Protein AF-A0A7R9W1A0-F1 (afdb_monomer_lite)

Radius of gyration: 26.63 Å; chains: 1; bounding box: 66×48×87 Å

Structure (mmCIF, N/CA/C/O backbone):
data_AF-A0A7R9W1A0-F1
#
_entry.id   AF-A0A7R9W1A0-F1
#
loop_
_atom_site.group_PDB
_atom_site.id
_atom_site.type_symbol
_atom_site.label_atom_id
_atom_site.label_alt_id
_atom_site.label_comp_id
_atom_site.label_asym_id
_atom_site.label_entity_id
_atom_site.label_seq_id
_atom_site.pdbx_PDB_ins_code
_atom_site.Cartn_x
_atom_site.Cartn_y
_atom_site.Cartn_z
_atom_site.occupancy
_atom_site.B_iso_or_equiv
_atom_site.auth_seq_id
_atom_site.auth_comp_id
_atom_site.auth_asym_id
_atom_site.auth_atom_id
_atom_site.pdbx_PDB_model_num
ATOM 1 N N . SER A 1 1 ? 29.429 4.928 -8.596 1.00 55.25 1 SER A N 1
ATOM 2 C CA . SER A 1 1 ? 28.308 5.813 -8.168 1.00 55.25 1 SER A CA 1
ATOM 3 C C . SER A 1 1 ? 27.270 5.948 -9.290 1.00 55.25 1 SER A C 1
ATOM 5 O O . SER A 1 1 ? 27.558 5.541 -10.408 1.00 55.25 1 SER A O 1
ATOM 7 N N . ALA A 1 2 ? 26.075 6.514 -9.054 1.00 49.75 2 ALA A N 1
ATOM 8 C CA . ALA A 1 2 ? 25.086 6.723 -10.131 1.00 49.75 2 ALA A CA 1
ATOM 9 C C . ALA A 1 2 ? 25.640 7.582 -11.289 1.00 49.75 2 ALA A C 1
ATOM 11 O O . ALA A 1 2 ? 25.386 7.295 -12.454 1.00 49.75 2 ALA A O 1
ATOM 12 N N . LEU A 1 3 ? 26.465 8.587 -10.975 1.00 52.81 3 LEU A N 1
ATOM 13 C CA . LEU A 1 3 ? 27.124 9.446 -11.967 1.00 52.81 3 LEU A CA 1
ATOM 14 C C . LEU A 1 3 ? 28.171 8.694 -12.800 1.00 52.81 3 LEU A C 1
ATOM 16 O O . LEU A 1 3 ? 28.295 8.929 -13.998 1.00 52.81 3 LEU A O 1
ATOM 20 N N . GLU A 1 4 ? 28.898 7.772 -12.177 1.00 70.25 4 GLU A N 1
ATOM 21 C CA . GLU A 1 4 ? 29.868 6.909 -12.853 1.00 70.25 4 GLU A CA 1
ATOM 22 C C . GLU A 1 4 ? 29.169 5.962 -13.837 1.00 70.25 4 GLU A C 1
ATOM 24 O O . GLU A 1 4 ? 29.575 5.873 -14.990 1.00 70.25 4 GLU A O 1
ATOM 29 N N . LEU A 1 5 ? 28.039 5.361 -13.448 1.00 69.50 5 LEU A N 1
ATOM 30 C CA . LEU A 1 5 ? 27.215 4.563 -14.364 1.00 69.50 5 LEU A CA 1
ATOM 31 C C . LEU A 1 5 ? 26.616 5.414 -15.490 1.00 69.50 5 LEU A C 1
ATOM 33 O O . LEU A 1 5 ? 26.572 4.979 -16.631 1.00 69.50 5 LEU A O 1
ATOM 37 N N . MET A 1 6 ? 26.193 6.650 -15.215 1.00 66.31 6 MET A N 1
ATOM 38 C CA . MET A 1 6 ? 25.732 7.542 -16.283 1.00 66.31 6 MET A CA 1
ATOM 39 C C . MET A 1 6 ? 26.845 7.848 -17.290 1.00 66.31 6 MET A C 1
ATOM 41 O O . MET A 1 6 ? 26.575 7.895 -18.490 1.00 66.31 6 MET A O 1
ATOM 45 N N . SER A 1 7 ? 28.092 8.007 -16.833 1.00 73.00 7 SER A N 1
ATOM 46 C CA . SER A 1 7 ? 29.228 8.293 -17.717 1.00 73.00 7 SER A CA 1
ATOM 47 C C . SER A 1 7 ? 29.597 7.152 -18.668 1.00 73.00 7 SER A C 1
ATOM 49 O O . SER A 1 7 ? 30.236 7.415 -19.686 1.00 73.00 7 SER A O 1
ATOM 51 N N . THR A 1 8 ? 29.151 5.916 -18.405 1.00 83.12 8 THR A N 1
ATOM 52 C CA . THR A 1 8 ? 29.336 4.788 -19.334 1.00 83.12 8 THR A CA 1
ATOM 53 C C . THR A 1 8 ? 28.333 4.799 -20.491 1.00 83.12 8 THR A C 1
ATOM 55 O O . THR A 1 8 ? 28.457 4.001 -21.419 1.00 83.12 8 THR A O 1
ATOM 58 N N . THR A 1 9 ? 27.362 5.722 -20.488 1.00 82.00 9 THR A N 1
ATOM 59 C CA . THR A 1 9 ? 26.393 5.871 -21.580 1.00 82.00 9 THR A CA 1
ATOM 60 C C . THR A 1 9 ? 27.104 6.263 -22.871 1.00 82.00 9 THR A C 1
ATOM 62 O O . THR A 1 9 ? 27.646 7.367 -22.993 1.00 82.00 9 THR A O 1
ATOM 65 N N . SER A 1 10 ? 27.042 5.367 -23.853 1.00 85.94 10 SER A N 1
ATOM 66 C CA . SER A 1 10 ? 27.577 5.554 -25.197 1.00 85.94 10 SER A CA 1
ATOM 67 C C . SER A 1 10 ? 26.626 4.937 -26.219 1.00 85.94 10 SER A C 1
ATOM 69 O O . SER A 1 10 ? 26.230 3.781 -26.081 1.00 85.94 10 SER A O 1
ATOM 71 N N . LEU A 1 11 ? 26.237 5.713 -27.228 1.00 87.00 11 LEU A N 1
ATOM 72 C CA . LEU A 1 11 ? 25.384 5.273 -28.326 1.00 87.00 11 LEU A CA 1
ATOM 73 C C . LEU A 1 11 ? 25.842 5.958 -29.621 1.00 87.00 11 LEU A C 1
ATOM 75 O O . LEU A 1 11 ? 25.654 7.161 -29.802 1.00 87.00 11 LEU A O 1
ATOM 79 N N . GLY A 1 12 ? 26.500 5.207 -30.507 1.00 86.44 12 GLY A N 1
ATOM 80 C CA . GLY A 1 12 ? 27.142 5.775 -31.695 1.00 86.44 12 GLY A CA 1
ATOM 81 C C . GLY A 1 12 ? 28.179 6.846 -31.325 1.00 86.44 12 GLY A C 1
ATOM 82 O O . GLY A 1 12 ? 29.144 6.578 -30.617 1.00 86.44 12 GLY A O 1
ATOM 83 N N . SER A 1 13 ? 27.986 8.072 -31.812 1.00 83.88 13 SER A N 1
ATOM 84 C CA . SER A 1 13 ? 28.805 9.251 -31.491 1.00 83.88 13 SER A CA 1
ATOM 85 C C . SER A 1 13 ? 28.322 10.049 -30.270 1.00 83.88 13 SER A C 1
ATOM 87 O O . SER A 1 13 ? 28.993 10.999 -29.850 1.00 83.88 13 SER A O 1
ATOM 89 N N . PHE A 1 14 ? 27.175 9.691 -29.685 1.00 80.94 14 PHE A N 1
ATOM 90 C CA . PHE A 1 14 ? 26.694 10.272 -28.435 1.00 80.94 14 PHE A CA 1
ATOM 91 C C . PHE A 1 14 ? 27.349 9.565 -27.240 1.00 80.94 14 PHE A C 1
ATOM 93 O O . PHE A 1 14 ? 27.288 8.346 -27.128 1.00 80.94 14 PHE A O 1
ATOM 100 N N . ASN A 1 15 ? 27.964 10.328 -26.336 1.00 80.38 15 ASN A N 1
ATOM 101 C CA . ASN A 1 15 ? 28.542 9.820 -25.093 1.00 80.38 15 ASN A CA 1
ATOM 102 C C . ASN A 1 15 ? 28.314 10.816 -23.952 1.00 80.38 15 ASN A C 1
ATOM 104 O O . ASN A 1 15 ? 28.209 12.019 -24.190 1.00 80.38 15 ASN A O 1
ATOM 108 N N . MET A 1 16 ? 28.244 10.306 -22.722 1.00 73.06 16 MET A N 1
ATOM 109 C CA . MET A 1 16 ? 28.115 11.115 -21.501 1.00 73.06 16 MET A CA 1
ATOM 110 C C . MET A 1 16 ? 29.393 11.102 -20.646 1.00 73.06 16 MET A C 1
ATOM 112 O O . MET A 1 16 ? 29.380 11.556 -19.501 1.00 73.06 16 MET A O 1
ATOM 116 N N . ALA A 1 17 ? 30.502 10.595 -21.192 1.00 69.56 17 ALA A N 1
ATOM 117 C CA . ALA A 1 17 ? 31.781 10.554 -20.501 1.00 69.56 17 ALA A CA 1
ATOM 118 C C . ALA A 1 17 ? 32.340 11.979 -20.271 1.00 69.56 17 ALA A C 1
ATOM 120 O O . ALA A 1 17 ? 32.275 12.828 -21.174 1.00 69.56 17 ALA A O 1
ATOM 121 N N . PRO A 1 18 ? 32.900 12.272 -19.081 1.00 60.38 18 PRO A N 1
ATOM 122 C CA . PRO A 1 18 ? 33.615 13.524 -18.843 1.00 60.38 18 PRO A CA 1
ATOM 123 C C . PRO A 1 18 ? 34.854 13.623 -19.748 1.00 60.38 18 PRO A C 1
ATOM 125 O O . PRO A 1 18 ? 35.443 12.610 -20.128 1.00 60.38 18 PRO A O 1
ATOM 128 N N . LYS A 1 19 ? 35.259 14.846 -20.119 1.00 57.88 19 LYS A N 1
ATOM 129 C CA . LYS A 1 19 ? 36.498 15.046 -20.890 1.00 57.88 19 LYS A CA 1
ATOM 130 C C . LYS A 1 19 ? 37.729 14.684 -20.037 1.00 57.88 19 LYS A C 1
ATOM 132 O O . LYS A 1 19 ? 37.663 14.810 -18.814 1.00 57.88 19 LYS A O 1
ATOM 137 N N . PRO A 1 20 ? 38.881 14.359 -20.662 1.00 52.56 20 PRO A N 1
ATOM 138 C CA . PRO A 1 20 ? 40.144 14.112 -19.952 1.00 52.56 20 PRO A CA 1
ATOM 139 C C . PRO A 1 20 ? 40.587 15.265 -19.032 1.00 52.56 20 PRO A C 1
ATOM 141 O O . PRO A 1 20 ? 41.341 15.044 -18.095 1.00 52.56 20 PRO A O 1
ATOM 144 N N . SER A 1 21 ? 40.100 16.487 -19.279 1.00 56.84 21 SER A N 1
ATOM 145 C CA . SER A 1 21 ? 40.364 17.694 -18.484 1.00 56.84 21 SER A CA 1
ATOM 146 C C . SER A 1 21 ? 39.547 17.808 -17.187 1.00 56.84 21 SER A C 1
ATOM 148 O O . SER A 1 21 ? 39.674 18.805 -16.485 1.00 56.84 21 SER A O 1
ATOM 150 N N . GLY A 1 22 ? 38.672 16.845 -16.868 1.00 51.44 22 GLY A N 1
ATOM 151 C CA . GLY A 1 22 ? 37.804 16.904 -15.683 1.00 51.44 22 GLY A CA 1
ATOM 152 C C . GLY A 1 22 ? 36.585 17.830 -15.824 1.00 51.44 22 GLY A C 1
ATOM 153 O O . GLY A 1 22 ? 35.751 17.896 -14.920 1.00 51.44 22 GLY A O 1
ATOM 154 N N . GLU A 1 23 ? 36.422 18.510 -16.963 1.00 49.69 23 GLU A N 1
ATOM 155 C CA . GLU A 1 23 ? 35.223 19.297 -17.254 1.00 49.69 23 GLU A CA 1
ATOM 156 C C . GLU A 1 23 ? 34.028 18.380 -17.562 1.00 49.69 23 GLU A C 1
ATOM 158 O O . GLU A 1 23 ? 34.069 17.524 -18.457 1.00 49.69 23 GLU A O 1
ATOM 163 N N . LYS A 1 24 ? 32.933 18.575 -16.815 1.00 47.22 24 LYS A N 1
ATOM 164 C CA . LYS A 1 24 ? 31.665 17.862 -17.011 1.00 47.22 24 LYS A CA 1
ATOM 165 C C . LYS A 1 24 ? 31.126 18.175 -18.408 1.00 47.22 24 LYS A C 1
ATOM 167 O O . LYS A 1 24 ? 30.898 19.340 -18.733 1.00 47.22 24 LYS A O 1
ATOM 172 N N . GLN A 1 25 ? 30.877 17.148 -19.225 1.00 49.38 25 GLN A N 1
ATOM 173 C CA . GLN A 1 25 ? 30.144 17.325 -20.478 1.00 49.38 25 GLN A CA 1
ATOM 174 C C . GLN A 1 25 ? 28.703 17.712 -20.113 1.00 49.38 25 GLN A C 1
ATOM 176 O O . GLN A 1 25 ? 27.889 16.871 -19.738 1.00 49.38 25 GLN A O 1
ATOM 181 N N . GLY A 1 26 ? 28.397 19.010 -20.149 1.00 50.12 26 GLY A N 1
ATOM 182 C CA . GLY A 1 26 ? 27.015 19.467 -20.111 1.00 50.12 26 GLY A CA 1
ATOM 183 C C . GLY A 1 26 ? 26.258 18.898 -21.316 1.00 50.12 26 GLY A C 1
ATOM 184 O O . GLY A 1 26 ? 26.883 18.563 -22.329 1.00 50.12 26 GLY A O 1
ATOM 185 N N . PRO A 1 27 ? 24.919 18.808 -21.258 1.00 49.25 27 PRO A N 1
ATOM 186 C CA . PRO A 1 27 ? 24.135 18.444 -22.431 1.00 49.25 27 PRO A CA 1
ATOM 187 C C . PRO A 1 27 ? 24.537 19.341 -23.619 1.00 49.25 27 PRO A C 1
ATOM 189 O O . PRO A 1 27 ? 24.910 20.495 -23.378 1.00 49.25 27 PRO A O 1
ATOM 192 N N . PRO A 1 28 ? 24.486 18.873 -24.883 1.00 52.56 28 PRO A N 1
ATOM 193 C CA . PRO A 1 28 ? 24.778 19.717 -26.042 1.00 52.56 28 PRO A CA 1
ATOM 194 C C . PRO A 1 28 ? 24.042 21.068 -25.946 1.00 52.56 28 PRO A C 1
ATOM 196 O O . PRO A 1 28 ? 22.936 21.090 -25.409 1.00 52.56 28 PRO A O 1
ATOM 199 N N . PRO A 1 29 ? 24.571 22.185 -26.478 1.00 53.38 29 PRO A N 1
ATOM 200 C CA . PRO A 1 29 ? 23.947 23.509 -26.335 1.00 53.38 29 PRO A CA 1
ATOM 201 C C . PRO A 1 29 ? 22.463 23.547 -26.741 1.00 53.38 29 PRO A C 1
ATOM 203 O O . PRO A 1 29 ? 21.651 24.228 -26.120 1.00 53.38 29 PRO A O 1
ATOM 206 N N . VAL A 1 30 ? 22.084 22.738 -27.735 1.00 46.56 30 VAL A N 1
ATOM 207 C CA . VAL A 1 30 ? 20.690 22.524 -28.157 1.00 46.56 30 VAL A CA 1
ATOM 208 C C . VAL A 1 30 ? 19.848 21.885 -27.047 1.00 46.56 30 VAL A C 1
ATOM 210 O O . VAL A 1 30 ? 18.734 22.324 -26.790 1.00 46.56 30 VAL A O 1
ATOM 213 N N . VAL A 1 31 ? 20.385 20.891 -26.341 1.00 49.19 31 VAL A N 1
ATOM 214 C CA . VAL A 1 31 ? 19.727 20.246 -25.197 1.00 49.19 31 VAL A CA 1
ATOM 215 C C . VAL A 1 31 ? 19.642 21.191 -24.001 1.00 49.19 31 VAL A C 1
ATOM 217 O O . VAL A 1 31 ? 18.601 21.237 -23.362 1.00 49.19 31 VAL A O 1
ATOM 220 N N . GLN A 1 32 ? 20.670 22.001 -23.729 1.00 52.72 32 GLN A N 1
ATOM 221 C CA . GLN A 1 32 ? 20.608 23.027 -22.675 1.00 52.72 32 GLN A CA 1
ATOM 222 C C . GLN A 1 32 ? 19.520 24.069 -22.951 1.00 52.72 32 GLN A C 1
ATOM 224 O O . GLN A 1 32 ? 18.754 24.399 -22.050 1.00 52.72 32 GLN A O 1
ATOM 229 N N . LYS A 1 33 ? 19.402 24.527 -24.204 1.00 51.50 33 LYS A N 1
ATOM 230 C CA . LYS A 1 33 ? 18.382 25.492 -24.636 1.00 51.50 33 LYS A CA 1
ATOM 231 C C . LYS A 1 33 ? 16.961 24.925 -24.565 1.00 51.50 33 LYS A C 1
ATOM 233 O O . LYS A 1 33 ? 16.021 25.663 -24.292 1.00 51.50 33 LYS A O 1
ATOM 238 N N . VAL A 1 34 ? 16.793 23.621 -24.785 1.00 45.94 34 VAL A N 1
ATOM 239 C CA . VAL A 1 34 ? 15.494 22.955 -24.618 1.00 45.94 34 VAL A CA 1
ATOM 240 C C . VAL A 1 34 ? 15.201 22.693 -23.137 1.00 45.94 34 VAL A C 1
ATOM 242 O O . VAL A 1 34 ? 14.110 23.011 -22.685 1.00 45.94 34 VAL A O 1
ATOM 245 N N . LEU A 1 35 ? 16.165 22.212 -22.346 1.00 46.09 35 LEU A N 1
ATOM 246 C CA . LEU A 1 35 ? 16.014 22.032 -20.894 1.00 46.09 35 LEU A CA 1
ATOM 247 C C . LEU A 1 35 ? 15.676 23.349 -20.177 1.00 46.09 35 LEU A C 1
ATOM 249 O O . LEU A 1 35 ? 14.866 23.342 -19.253 1.00 46.09 35 LEU A O 1
ATOM 253 N N . SER A 1 36 ? 16.223 24.485 -20.628 1.00 55.31 36 SER A N 1
ATOM 254 C CA . SER A 1 36 ? 15.885 25.803 -20.076 1.00 55.31 36 SER A CA 1
ATOM 255 C C . SER A 1 36 ? 14.441 26.237 -20.346 1.00 55.31 36 SER A C 1
ATOM 257 O O . SER A 1 36 ? 13.917 27.045 -19.590 1.00 55.31 36 SER A O 1
ATOM 259 N N . LEU A 1 37 ? 13.779 25.694 -21.378 1.00 46.88 37 LEU A N 1
ATOM 260 C CA . LEU A 1 37 ? 12.356 25.953 -21.654 1.00 46.88 37 LEU A CA 1
ATOM 261 C C . LEU A 1 37 ? 11.420 25.169 -20.719 1.00 46.88 37 LEU A C 1
ATOM 263 O O . LEU A 1 37 ? 10.240 25.492 -20.634 1.00 46.88 37 LEU A O 1
ATOM 267 N N . PHE A 1 38 ? 11.941 24.159 -20.014 1.00 44.66 38 PHE A N 1
ATOM 268 C CA . PHE A 1 38 ? 11.184 23.287 -19.108 1.00 44.66 38 PHE A CA 1
ATOM 269 C C . PHE A 1 38 ? 11.619 23.415 -17.633 1.00 44.66 38 PHE A C 1
ATOM 271 O O . PHE A 1 38 ? 11.150 22.661 -16.782 1.00 44.66 38 PHE A O 1
ATOM 278 N N . GLY A 1 39 ? 12.520 24.351 -17.311 1.00 40.12 39 GLY A N 1
ATOM 279 C CA . GLY A 1 39 ? 13.030 24.569 -15.956 1.00 40.12 39 GLY A CA 1
ATOM 280 C C . GLY A 1 39 ? 12.094 25.420 -15.091 1.00 40.12 39 GLY A C 1
ATOM 281 O O . GLY A 1 39 ? 11.999 26.629 -15.282 1.00 40.12 39 GLY A O 1
ATOM 282 N N . SER A 1 40 ? 11.443 24.800 -14.103 1.00 42.28 40 SER A N 1
ATOM 283 C CA . SER A 1 40 ? 10.750 25.483 -12.995 1.00 42.28 40 SER A CA 1
ATOM 284 C C . SER A 1 40 ? 11.744 25.890 -11.890 1.00 42.28 40 SER A C 1
ATOM 286 O O . SER A 1 40 ? 12.771 25.239 -11.692 1.00 42.28 40 SER A O 1
ATOM 288 N N . LYS A 1 41 ? 11.441 26.967 -11.143 1.00 42.22 41 LYS A N 1
ATOM 289 C CA . LYS A 1 41 ? 12.215 27.400 -9.958 1.00 42.22 41 LYS A CA 1
ATOM 290 C C . LYS A 1 41 ? 12.020 26.486 -8.733 1.00 42.22 41 LYS A C 1
ATOM 292 O O . LYS A 1 41 ? 12.756 26.645 -7.764 1.00 42.22 41 LYS A O 1
ATOM 297 N N . ARG A 1 42 ? 11.056 25.556 -8.749 1.00 41.75 42 ARG A N 1
ATOM 298 C CA . ARG A 1 42 ? 10.798 24.602 -7.653 1.00 41.75 42 ARG A CA 1
ATOM 299 C C . ARG A 1 42 ? 11.516 23.279 -7.921 1.00 41.75 42 ARG A C 1
ATOM 301 O O . ARG A 1 42 ? 11.458 22.760 -9.033 1.00 41.75 42 ARG A O 1
ATOM 308 N N . GLU A 1 43 ? 12.196 22.724 -6.916 1.00 40.84 43 GLU A N 1
ATOM 309 C CA . GLU A 1 43 ? 12.927 21.450 -7.055 1.00 40.84 43 GLU A CA 1
ATOM 310 C C . GLU A 1 43 ? 12.018 20.268 -7.408 1.00 40.84 43 GLU A C 1
ATOM 312 O O . GLU A 1 43 ? 12.424 19.391 -8.167 1.00 40.84 43 GLU A O 1
ATOM 317 N N . GLU A 1 44 ? 10.773 20.316 -6.939 1.00 38.59 44 GLU A N 1
ATOM 318 C CA . GLU A 1 44 ? 9.711 19.323 -7.135 1.00 38.59 44 GLU A CA 1
ATOM 319 C C . GLU A 1 44 ? 9.334 19.140 -8.622 1.00 38.59 44 GLU A C 1
ATOM 321 O O . GLU A 1 44 ? 9.015 18.039 -9.070 1.00 38.59 44 GLU A O 1
ATOM 326 N N . ASP A 1 45 ? 9.456 20.204 -9.422 1.00 40.38 45 ASP A N 1
ATOM 327 C CA . ASP A 1 45 ? 9.018 20.244 -10.822 1.00 40.38 45 ASP A CA 1
ATOM 328 C C . ASP A 1 45 ? 10.142 19.918 -11.823 1.00 40.38 45 ASP A C 1
ATOM 330 O O . ASP A 1 45 ? 9.887 19.723 -13.016 1.00 40.38 45 ASP A O 1
ATOM 334 N N . LYS A 1 46 ? 11.406 19.835 -11.376 1.00 43.41 46 LYS A N 1
ATOM 335 C CA . LYS A 1 46 ? 12.554 19.526 -12.256 1.00 43.41 46 LYS A CA 1
ATOM 336 C C . LYS A 1 46 ? 12.396 18.164 -12.938 1.00 43.41 46 LYS A C 1
ATOM 338 O O . LYS A 1 46 ? 12.768 18.004 -14.102 1.00 43.41 46 LYS A O 1
ATOM 343 N N . MET A 1 47 ? 11.802 17.199 -12.236 1.00 41.12 47 MET A N 1
ATOM 344 C CA . MET A 1 47 ? 11.507 15.865 -12.762 1.00 41.12 47 MET A CA 1
ATOM 345 C C . MET A 1 47 ? 10.429 15.911 -13.856 1.00 41.12 47 MET A C 1
ATOM 347 O O . MET A 1 47 ? 10.571 15.254 -14.886 1.00 41.12 47 MET A O 1
ATOM 351 N N . VAL A 1 48 ? 9.403 16.754 -13.693 1.00 44.78 48 VAL A N 1
ATOM 352 C CA . VAL A 1 48 ? 8.347 16.981 -14.696 1.00 44.78 48 VAL A CA 1
ATOM 353 C C . VAL A 1 48 ? 8.919 17.636 -15.957 1.00 44.78 48 VAL A C 1
ATOM 355 O O . VAL A 1 48 ? 8.591 17.226 -17.075 1.00 44.78 48 VAL A O 1
ATOM 358 N N . GLY A 1 49 ? 9.829 18.601 -15.796 1.00 49.72 49 GLY A N 1
ATOM 359 C CA . GLY A 1 49 ? 10.538 19.237 -16.910 1.00 49.72 49 GLY A CA 1
ATOM 360 C C . GLY A 1 49 ? 11.437 18.266 -17.686 1.00 49.72 49 GLY A C 1
ATOM 361 O O . GLY A 1 49 ? 11.413 18.244 -18.918 1.00 49.72 49 GLY A O 1
ATOM 362 N N . TYR A 1 50 ? 12.169 17.397 -16.983 1.00 52.50 50 TYR A N 1
ATOM 363 C CA . TYR A 1 50 ? 12.995 16.350 -17.595 1.00 52.50 50 TYR A CA 1
ATOM 364 C C . TYR A 1 50 ? 12.152 15.306 -18.348 1.00 52.50 50 TYR A C 1
ATOM 366 O O . TYR A 1 50 ? 12.451 14.984 -19.497 1.00 52.50 50 TYR A O 1
ATOM 374 N N . LEU A 1 51 ? 11.046 14.838 -17.760 1.00 53.56 51 LEU A N 1
ATOM 375 C CA . LEU A 1 51 ? 10.109 13.917 -18.418 1.00 53.56 51 LEU A CA 1
ATOM 376 C C . LEU A 1 51 ? 9.459 14.541 -19.664 1.00 53.56 51 LEU A C 1
ATOM 378 O O . LEU A 1 51 ? 9.300 13.870 -20.685 1.00 53.56 51 LEU A O 1
ATOM 382 N N . SER A 1 52 ? 9.138 15.836 -19.617 1.00 55.06 52 SER A N 1
ATOM 383 C CA . SER A 1 52 ? 8.612 16.584 -20.767 1.00 55.06 52 SER A CA 1
ATOM 384 C C . SER A 1 52 ? 9.648 16.701 -21.890 1.00 55.06 52 SER A C 1
ATOM 386 O O . SER A 1 52 ? 9.323 16.483 -23.059 1.00 55.06 52 SER A O 1
ATOM 388 N N . PHE A 1 53 ? 10.917 16.949 -21.547 1.00 61.25 53 PHE A N 1
ATOM 389 C CA . PHE A 1 53 ? 12.024 16.938 -22.505 1.00 61.25 53 PHE A CA 1
ATOM 390 C C . PHE A 1 53 ? 12.197 15.571 -23.178 1.00 61.25 53 PHE A C 1
ATOM 392 O O . PHE A 1 53 ? 12.378 15.506 -24.390 1.00 61.25 53 PHE A O 1
ATOM 399 N N . LEU A 1 54 ? 12.094 14.477 -22.429 1.00 59.88 54 LEU A N 1
ATOM 400 C CA . LEU A 1 54 ? 12.218 13.123 -22.974 1.00 59.88 54 LEU A CA 1
ATOM 401 C C . LEU A 1 54 ? 11.081 12.769 -23.942 1.00 59.88 54 LEU A C 1
ATOM 403 O O . LEU A 1 54 ? 11.316 12.093 -24.942 1.00 59.88 54 LEU A O 1
ATOM 407 N N . LYS A 1 55 ? 9.866 13.272 -23.693 1.00 63.19 55 LYS A N 1
ATOM 408 C CA . LYS A 1 55 ? 8.712 13.084 -24.587 1.00 63.19 55 LYS A CA 1
ATOM 409 C C . LYS A 1 55 ?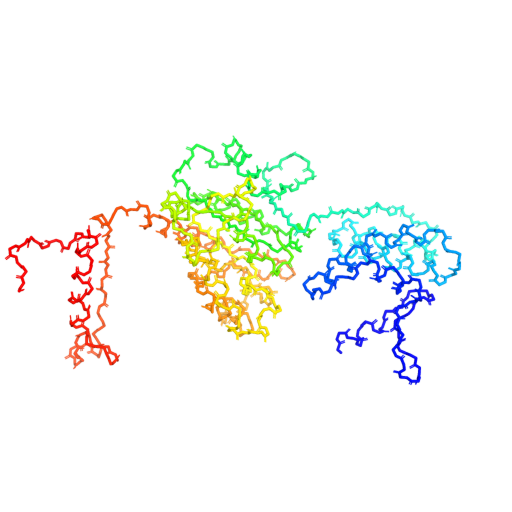 8.795 13.925 -25.866 1.00 63.19 55 LYS A C 1
ATOM 411 O O . LYS A 1 55 ? 8.447 13.454 -26.948 1.00 63.19 55 LYS A O 1
ATOM 416 N N . VAL A 1 56 ? 9.233 15.180 -25.760 1.00 62.53 56 VAL A N 1
ATOM 417 C CA . VAL A 1 56 ? 9.190 16.152 -26.872 1.00 62.53 56 VAL A CA 1
ATOM 418 C C . VAL A 1 56 ? 10.516 16.214 -27.648 1.00 62.53 56 VAL A C 1
ATOM 420 O O . VAL A 1 56 ? 10.533 16.490 -28.850 1.00 62.53 56 VAL A O 1
ATOM 423 N N . GLY A 1 57 ? 11.631 15.883 -26.998 1.00 64.94 57 GLY A N 1
ATOM 424 C CA . GLY A 1 57 ? 12.991 15.925 -27.536 1.00 64.94 57 GLY A CA 1
ATOM 425 C C . GLY A 1 57 ? 13.197 15.139 -28.839 1.00 64.94 57 GLY A C 1
ATOM 426 O O . GLY A 1 57 ? 13.719 15.722 -29.793 1.00 64.94 57 GLY A O 1
ATOM 427 N N . PRO A 1 58 ? 12.740 13.872 -28.962 1.00 66.56 58 PRO A N 1
ATOM 428 C CA . PRO A 1 58 ? 12.852 13.112 -30.211 1.00 66.56 58 PRO A CA 1
ATOM 429 C C . PRO A 1 58 ? 12.182 13.789 -31.415 1.00 66.56 58 PRO A C 1
ATOM 431 O O . PRO A 1 58 ? 12.683 13.694 -32.538 1.00 66.56 58 PRO A O 1
ATOM 434 N N . LYS A 1 59 ? 11.052 14.479 -31.192 1.00 67.69 59 LYS A N 1
ATOM 435 C CA . LYS A 1 59 ? 10.294 15.174 -32.245 1.00 67.69 59 LYS A CA 1
ATOM 436 C C . LYS A 1 59 ? 11.006 16.453 -32.689 1.00 67.69 59 LYS A C 1
ATOM 438 O O . LYS A 1 59 ? 11.084 16.711 -33.887 1.00 67.69 59 LYS A O 1
ATOM 443 N N . LEU A 1 60 ? 11.576 17.204 -31.744 1.00 62.22 60 LEU A N 1
ATOM 444 C CA . LEU A 1 60 ? 12.319 18.442 -32.014 1.00 62.22 60 LEU A CA 1
ATOM 445 C C . LEU A 1 60 ? 13.624 18.195 -32.784 1.00 62.22 60 LEU A C 1
ATOM 447 O O . LEU A 1 60 ? 13.997 18.991 -33.641 1.00 62.22 60 LEU A O 1
ATOM 451 N N . LEU A 1 61 ? 14.298 17.072 -32.527 1.00 65.94 61 LEU A N 1
ATOM 452 C CA . LEU A 1 61 ? 15.567 16.731 -33.179 1.00 65.94 61 LEU A CA 1
ATOM 453 C C . LEU A 1 61 ? 15.409 16.100 -34.572 1.00 65.94 61 LEU A C 1
ATOM 455 O O . LEU A 1 61 ? 16.411 15.861 -35.240 1.00 65.94 61 LEU A O 1
ATOM 459 N N . LYS A 1 62 ? 14.178 15.852 -35.051 1.00 65.00 62 LYS A N 1
ATOM 460 C CA . LYS A 1 62 ? 13.927 15.248 -36.376 1.00 65.00 62 LYS A CA 1
ATOM 461 C C . LYS A 1 62 ? 14.527 16.064 -37.531 1.00 65.00 62 LYS A C 1
ATOM 463 O O . LYS A 1 62 ? 14.872 15.477 -38.551 1.00 65.00 62 LYS A O 1
ATOM 468 N N . PHE A 1 63 ? 14.652 17.379 -37.362 1.00 62.56 63 PHE A N 1
ATOM 469 C CA . PHE A 1 63 ? 15.087 18.315 -38.403 1.00 62.56 63 PHE A CA 1
ATOM 470 C C . PHE A 1 63 ? 16.527 18.816 -38.227 1.00 62.56 63 PHE A C 1
ATOM 472 O O . PHE A 1 63 ? 16.977 19.649 -39.007 1.00 62.56 63 PHE A O 1
ATOM 479 N N . VAL A 1 64 ? 17.250 18.341 -37.206 1.00 62.78 64 VAL A N 1
ATOM 480 C CA . VAL A 1 64 ? 18.619 18.795 -36.928 1.00 62.78 64 VAL A CA 1
ATOM 481 C C . VAL A 1 64 ? 19.614 17.906 -37.686 1.00 62.78 64 VAL A C 1
ATOM 483 O O . VAL A 1 64 ? 19.691 16.712 -37.390 1.00 62.78 64 VAL A O 1
ATOM 486 N N . PRO A 1 65 ? 20.383 18.446 -38.651 1.00 66.69 65 PRO A N 1
ATOM 487 C CA . PRO A 1 65 ? 21.361 17.665 -39.397 1.00 66.69 65 PRO A CA 1
ATOM 488 C C . PRO A 1 65 ? 22.584 17.311 -38.535 1.00 66.69 65 PRO A C 1
ATOM 490 O O . PRO A 1 65 ? 23.000 18.077 -37.665 1.00 66.69 65 PRO A O 1
ATOM 493 N N . GLY A 1 66 ? 23.193 16.154 -38.813 1.00 78.62 66 GLY A N 1
ATOM 494 C CA . GLY A 1 66 ? 24.470 15.727 -38.231 1.00 78.62 66 GLY A CA 1
ATOM 495 C C . GLY A 1 66 ? 24.395 14.437 -37.408 1.00 78.62 66 GLY A C 1
ATOM 496 O O . GLY A 1 66 ? 23.472 14.222 -36.623 1.00 78.62 66 GLY A O 1
ATOM 497 N N . LYS A 1 67 ? 25.429 13.593 -37.545 1.00 79.50 67 LYS A N 1
ATOM 498 C CA . LYS A 1 67 ? 25.526 12.261 -36.916 1.00 79.50 67 LYS A CA 1
ATOM 499 C C . LYS A 1 67 ? 25.304 12.291 -35.397 1.00 79.50 67 LYS A C 1
ATOM 501 O O . LYS A 1 67 ? 24.550 11.488 -34.865 1.00 79.50 67 LYS A O 1
ATOM 506 N N . LYS A 1 68 ? 25.867 13.287 -34.706 1.00 75.50 68 LYS A N 1
ATOM 507 C CA . LYS A 1 68 ? 25.716 13.448 -33.250 1.00 75.50 68 LYS A CA 1
ATOM 508 C C . LYS A 1 68 ? 24.284 13.793 -32.818 1.00 75.50 68 LYS A C 1
ATOM 510 O O . LYS A 1 68 ? 23.840 13.345 -31.766 1.00 75.50 68 LYS A O 1
ATOM 515 N N . ALA A 1 69 ? 23.556 14.578 -33.615 1.00 77.38 69 ALA A N 1
ATOM 516 C CA . ALA A 1 69 ? 22.152 14.896 -33.345 1.00 77.38 69 ALA A CA 1
ATOM 517 C C . ALA A 1 69 ? 21.247 13.678 -33.592 1.00 77.38 69 ALA A C 1
ATOM 519 O O . ALA A 1 69 ? 20.312 13.433 -32.828 1.00 77.38 69 ALA A O 1
ATOM 520 N N . GLN A 1 70 ? 21.572 12.882 -34.614 1.00 83.12 70 GLN A N 1
ATOM 521 C CA . GLN A 1 70 ? 20.905 11.618 -34.905 1.00 83.12 70 GLN A CA 1
ATOM 522 C C . GLN A 1 70 ? 21.120 10.582 -33.788 1.00 83.12 70 GLN A C 1
ATOM 524 O O . GLN A 1 70 ? 20.148 10.008 -33.305 1.00 83.12 70 GLN A O 1
ATOM 529 N N . ASP A 1 71 ? 22.348 10.412 -33.297 1.00 86.06 71 ASP A N 1
ATOM 530 C CA . ASP A 1 71 ? 22.643 9.513 -32.173 1.00 86.06 71 ASP A CA 1
ATOM 531 C C . ASP A 1 71 ? 21.977 9.965 -30.860 1.00 86.06 71 ASP A C 1
ATOM 533 O O . ASP A 1 71 ? 21.447 9.145 -30.112 1.00 86.06 71 ASP A O 1
ATOM 537 N N . LEU A 1 72 ? 21.897 11.276 -30.605 1.00 82.44 72 LEU A N 1
ATOM 538 C CA . LEU A 1 72 ? 21.119 11.814 -29.483 1.00 82.44 72 LEU A CA 1
ATOM 539 C C . LEU A 1 72 ? 19.618 11.503 -29.620 1.00 82.44 72 LEU A C 1
ATOM 541 O O . LEU A 1 72 ? 18.959 11.173 -28.634 1.00 82.44 72 LEU A O 1
ATOM 545 N N . LYS A 1 73 ? 19.060 11.589 -30.833 1.00 85.12 73 LYS A N 1
ATOM 546 C CA . LYS A 1 73 ? 17.670 11.197 -31.101 1.00 85.12 73 LYS A CA 1
ATOM 547 C C . LYS A 1 73 ? 17.460 9.701 -30.853 1.00 85.12 73 LYS A C 1
ATOM 549 O O . LYS A 1 73 ? 16.444 9.335 -30.258 1.00 85.12 73 LYS A O 1
ATOM 554 N N . HIS A 1 74 ? 18.397 8.853 -31.281 1.00 90.19 74 HIS A N 1
ATOM 555 C CA . HIS A 1 74 ? 18.364 7.420 -30.990 1.00 90.19 74 HIS A CA 1
ATOM 556 C C . HIS A 1 74 ? 18.365 7.177 -29.480 1.00 90.19 74 HIS A C 1
ATOM 558 O O . HIS A 1 74 ? 17.495 6.463 -28.988 1.00 90.19 74 HIS A O 1
ATOM 564 N N . TRP A 1 75 ? 19.238 7.861 -28.735 1.00 86.69 75 TRP A N 1
ATOM 565 C CA . TRP A 1 75 ? 19.295 7.760 -27.277 1.00 86.69 75 TRP A CA 1
ATOM 566 C C . TRP A 1 75 ? 17.978 8.171 -26.607 1.00 86.69 75 TRP A C 1
ATOM 568 O O . TRP A 1 75 ? 17.455 7.418 -25.792 1.00 86.69 75 TRP A O 1
ATOM 578 N N . LEU A 1 76 ? 17.386 9.309 -26.991 1.00 84.38 76 LEU A N 1
ATOM 579 C CA . LEU A 1 76 ? 16.092 9.743 -26.444 1.00 84.38 76 LEU A CA 1
ATOM 580 C C . LEU A 1 76 ? 14.959 8.763 -26.776 1.00 84.38 76 LEU A C 1
ATOM 582 O O . LEU A 1 76 ? 14.062 8.561 -25.962 1.00 84.38 76 LEU A O 1
ATOM 586 N N . THR A 1 77 ? 14.993 8.148 -27.960 1.00 89.50 77 THR A N 1
ATOM 587 C CA . THR A 1 77 ? 13.983 7.162 -28.376 1.00 89.50 77 THR A CA 1
ATOM 588 C C . THR A 1 77 ? 14.108 5.872 -27.563 1.00 89.50 77 THR A C 1
ATOM 590 O O . THR A 1 77 ? 13.115 5.387 -27.027 1.00 89.50 77 THR A O 1
ATOM 593 N N . VAL A 1 78 ? 15.332 5.357 -27.409 1.00 91.44 78 VAL A N 1
ATOM 594 C CA . VAL A 1 78 ? 15.646 4.189 -26.566 1.00 91.44 78 VAL A CA 1
ATOM 595 C C . VAL A 1 78 ? 15.242 4.451 -25.120 1.00 91.44 78 VAL A C 1
ATOM 597 O O . VAL A 1 78 ? 14.555 3.633 -24.512 1.00 91.44 78 VAL A O 1
ATOM 600 N N . TYR A 1 79 ? 15.592 5.626 -24.595 1.00 86.12 79 TYR A N 1
ATOM 601 C CA . TYR A 1 79 ? 15.178 6.051 -23.265 1.00 86.12 79 TYR A CA 1
ATOM 602 C C . TYR A 1 79 ? 13.649 6.093 -23.140 1.00 86.12 79 TYR A C 1
ATOM 604 O O . TYR A 1 79 ? 13.108 5.656 -22.130 1.00 86.12 79 TYR A O 1
ATOM 612 N N . GLY A 1 80 ? 12.940 6.580 -24.165 1.00 86.50 80 GLY A N 1
ATOM 613 C CA . GLY A 1 80 ? 11.478 6.608 -24.207 1.00 86.50 80 GLY A CA 1
ATOM 614 C C . GLY A 1 80 ? 10.849 5.226 -24.013 1.00 86.50 80 GLY A C 1
ATOM 615 O O . GLY A 1 80 ? 9.995 5.071 -23.138 1.00 86.50 80 GLY A O 1
ATOM 616 N N . TYR A 1 81 ? 11.311 4.216 -24.760 1.00 91.69 81 TYR A N 1
ATOM 617 C CA . TYR A 1 81 ? 10.861 2.831 -24.568 1.00 91.69 81 TYR A CA 1
ATOM 618 C C . TYR A 1 81 ? 11.215 2.299 -23.177 1.00 91.69 81 TYR A C 1
ATOM 620 O O . TYR A 1 81 ? 10.351 1.755 -22.488 1.00 91.69 81 TYR A O 1
ATOM 628 N N . TRP A 1 82 ? 12.469 2.476 -22.748 1.00 89.19 82 TRP A N 1
ATOM 629 C CA . TRP A 1 82 ? 12.948 1.970 -21.461 1.00 89.19 82 TRP A CA 1
ATOM 630 C C . TRP A 1 82 ? 12.165 2.554 -20.280 1.00 89.19 82 TRP A C 1
ATOM 632 O O . TRP A 1 82 ? 11.766 1.828 -19.372 1.00 89.19 82 TRP A O 1
ATOM 642 N N . ASN A 1 83 ? 11.902 3.861 -20.310 1.00 83.88 83 ASN A N 1
ATOM 643 C CA . ASN A 1 83 ? 11.198 4.573 -19.249 1.00 83.88 83 ASN A CA 1
ATOM 644 C C . ASN A 1 83 ? 9.710 4.210 -19.177 1.00 83.88 83 ASN A C 1
ATOM 646 O O . ASN A 1 83 ? 9.139 4.172 -18.087 1.00 83.88 83 ASN A O 1
ATOM 650 N N . GLN A 1 84 ? 9.062 3.941 -20.317 1.00 87.31 84 GLN A N 1
ATOM 651 C CA . GLN A 1 84 ? 7.696 3.418 -20.288 1.00 87.31 84 GLN A CA 1
ATOM 652 C C . GLN A 1 84 ? 7.656 1.984 -19.757 1.00 87.31 84 GLN A C 1
ATOM 654 O O . GLN A 1 84 ? 6.755 1.664 -18.982 1.00 87.31 84 GLN A O 1
ATOM 659 N N . GLY A 1 85 ? 8.666 1.171 -20.083 1.00 87.75 85 GLY A N 1
ATOM 660 C CA . GLY A 1 85 ? 8.779 -0.212 -19.630 1.00 87.75 85 GLY A CA 1
ATOM 661 C C . GLY A 1 85 ? 7.719 -1.127 -20.251 1.00 87.75 85 GLY A C 1
ATOM 662 O O . GLY A 1 85 ? 6.970 -0.722 -21.135 1.00 87.75 85 GLY A O 1
ATOM 663 N N . GLY A 1 86 ? 7.657 -2.374 -19.786 1.00 88.50 86 GLY A N 1
ATOM 664 C CA . GLY A 1 86 ? 6.763 -3.396 -20.339 1.00 88.50 86 GLY A CA 1
ATOM 665 C C . GLY A 1 86 ? 7.364 -4.135 -21.538 1.00 88.50 86 GLY A C 1
ATOM 666 O O . GLY A 1 86 ? 8.247 -3.631 -22.238 1.00 88.50 86 GLY A O 1
ATOM 667 N N . LEU A 1 87 ? 6.900 -5.366 -21.758 1.00 89.31 87 LEU A N 1
ATOM 668 C CA . LEU A 1 87 ? 7.514 -6.300 -22.707 1.00 89.31 87 LEU A CA 1
ATOM 669 C C . LEU A 1 87 ? 7.508 -5.772 -24.150 1.00 89.31 87 LEU A C 1
ATOM 671 O O . LEU A 1 87 ? 8.530 -5.855 -24.832 1.00 89.31 87 LEU A O 1
ATOM 675 N N . SER A 1 88 ? 6.394 -5.192 -24.607 1.00 91.31 88 SER A N 1
ATOM 676 C CA . SER A 1 88 ? 6.268 -4.668 -25.975 1.00 91.31 88 SER A CA 1
ATOM 677 C C . SER A 1 88 ? 7.210 -3.491 -26.235 1.00 91.31 88 SER A C 1
ATOM 679 O O . SER A 1 88 ? 7.855 -3.432 -27.282 1.00 91.31 88 SER A O 1
ATOM 681 N N . ASN A 1 89 ? 7.351 -2.585 -25.263 1.00 93.62 89 ASN A N 1
ATOM 682 C CA . ASN A 1 89 ? 8.267 -1.452 -25.363 1.00 93.62 89 ASN A CA 1
ATOM 683 C C . ASN A 1 89 ? 9.724 -1.909 -25.352 1.00 93.62 89 ASN A C 1
ATOM 685 O O . ASN A 1 89 ? 10.501 -1.446 -26.177 1.00 93.62 89 ASN A O 1
ATOM 689 N N . VAL A 1 90 ? 10.103 -2.833 -24.462 1.00 94.19 90 VAL A N 1
ATOM 690 C CA . VAL A 1 90 ? 11.479 -3.361 -24.415 1.00 94.19 90 VAL A CA 1
ATOM 691 C C . VAL A 1 90 ? 11.816 -4.119 -25.701 1.00 94.19 90 VAL A C 1
ATOM 693 O O . VAL A 1 90 ? 12.900 -3.941 -26.252 1.00 94.19 90 VAL A O 1
ATOM 696 N N . THR A 1 91 ? 10.878 -4.900 -26.236 1.00 95.56 91 THR A N 1
ATOM 697 C CA . THR A 1 91 ? 11.050 -5.584 -27.527 1.00 95.56 91 THR A CA 1
ATOM 698 C C . THR A 1 91 ? 11.250 -4.571 -28.656 1.00 95.56 91 THR A C 1
ATOM 700 O O . THR A 1 91 ? 12.233 -4.646 -29.393 1.00 95.56 91 THR A O 1
ATOM 703 N N . SER A 1 92 ? 10.378 -3.563 -28.741 1.00 96.69 92 SER A N 1
ATOM 704 C CA . SER A 1 92 ? 10.466 -2.501 -29.750 1.00 96.69 92 SER A CA 1
ATOM 705 C C . SER A 1 92 ? 11.718 -1.636 -29.592 1.00 96.69 92 SER A C 1
ATOM 707 O O . SER A 1 92 ? 12.276 -1.187 -30.587 1.00 96.69 92 SER A O 1
ATOM 709 N N . MET A 1 93 ? 12.230 -1.463 -28.371 1.00 96.56 93 MET A N 1
ATOM 710 C CA . MET A 1 93 ? 13.508 -0.798 -28.105 1.00 96.56 93 MET A CA 1
ATOM 711 C C . MET A 1 93 ? 14.677 -1.533 -28.768 1.00 96.56 93 MET A C 1
ATOM 713 O O . MET A 1 93 ? 15.518 -0.900 -29.406 1.00 96.56 93 MET A O 1
ATOM 717 N N . PHE A 1 94 ? 14.734 -2.862 -28.634 1.00 96.44 94 PHE A N 1
ATOM 718 C CA . PHE A 1 94 ? 15.783 -3.664 -29.263 1.00 96.44 94 PHE A CA 1
ATOM 719 C C . PHE A 1 94 ? 15.630 -3.705 -30.784 1.00 96.44 94 PHE A C 1
ATOM 721 O O . PHE A 1 94 ? 16.617 -3.493 -31.485 1.00 96.44 94 PHE A O 1
ATOM 728 N N . LEU A 1 95 ? 14.409 -3.883 -31.303 1.00 96.75 95 LEU A N 1
ATOM 729 C CA . LEU A 1 95 ? 14.137 -3.796 -32.746 1.00 96.75 95 LEU A CA 1
ATOM 730 C C . LEU A 1 95 ? 14.563 -2.436 -33.315 1.00 96.75 95 LEU A C 1
ATOM 732 O O . LEU A 1 95 ? 15.215 -2.370 -34.355 1.00 96.75 95 LEU A O 1
ATOM 736 N N . TYR A 1 96 ? 14.281 -1.352 -32.590 1.00 95.62 96 TYR A N 1
ATOM 737 C CA . TYR A 1 96 ? 14.704 -0.007 -32.960 1.00 95.62 96 TYR A CA 1
ATOM 738 C C . TYR A 1 96 ? 16.226 0.128 -33.029 1.00 95.62 96 TYR A C 1
ATOM 740 O O . TYR A 1 96 ? 16.737 0.707 -33.982 1.00 95.62 96 TYR A O 1
ATOM 748 N N . LEU A 1 97 ? 16.963 -0.403 -32.048 1.00 94.75 97 LEU A N 1
ATOM 749 C CA . LEU A 1 97 ? 18.429 -0.370 -32.050 1.00 94.75 97 LEU A CA 1
ATOM 750 C C . LEU A 1 97 ? 19.026 -1.171 -33.214 1.00 94.75 97 LEU A C 1
ATOM 752 O O . LEU A 1 97 ? 19.955 -0.694 -33.868 1.00 94.75 97 LEU A O 1
ATOM 756 N N . LEU A 1 98 ? 18.482 -2.361 -33.483 1.00 95.31 98 LEU A N 1
ATOM 757 C CA . LEU A 1 98 ? 18.917 -3.214 -34.588 1.00 95.31 98 LEU A CA 1
ATOM 758 C C . LEU A 1 98 ? 18.709 -2.527 -35.947 1.00 95.31 98 LEU A C 1
ATOM 760 O O . LEU A 1 98 ? 19.616 -2.554 -36.782 1.00 95.31 98 LEU A O 1
ATOM 764 N N . ASP A 1 99 ? 17.559 -1.875 -36.148 1.00 93.56 99 ASP A N 1
ATOM 765 C CA . ASP A 1 99 ? 17.243 -1.126 -37.370 1.00 93.56 99 ASP A CA 1
ATOM 766 C C . ASP A 1 99 ? 18.088 0.153 -37.500 1.00 93.56 99 ASP A C 1
ATOM 768 O O . ASP A 1 99 ? 18.740 0.367 -38.527 1.00 93.56 99 ASP A O 1
ATOM 772 N N . ALA A 1 100 ? 18.148 0.970 -36.441 1.00 91.50 100 ALA A N 1
ATOM 773 C CA . ALA A 1 100 ? 18.833 2.265 -36.432 1.00 91.50 100 ALA A CA 1
ATOM 774 C C . ALA A 1 100 ? 20.331 2.156 -36.744 1.00 91.50 100 ALA A C 1
ATOM 776 O O . ALA A 1 100 ? 20.877 3.008 -37.447 1.00 91.50 100 ALA A O 1
ATOM 777 N N . TYR A 1 101 ? 20.985 1.103 -36.247 1.00 91.00 101 TYR A N 1
ATOM 778 C CA . TYR A 1 101 ? 22.415 0.861 -36.450 1.00 91.00 101 TYR A CA 1
ATOM 779 C C . TYR A 1 101 ? 22.716 -0.202 -37.511 1.00 91.00 101 TYR A C 1
ATOM 781 O O . TYR A 1 101 ? 23.881 -0.549 -37.694 1.00 91.00 101 TYR A O 1
ATOM 789 N N . ARG A 1 102 ? 21.695 -0.697 -38.232 1.00 91.31 102 ARG A N 1
ATOM 790 C CA . ARG A 1 102 ? 21.835 -1.726 -39.281 1.00 91.31 102 ARG A CA 1
ATOM 791 C C . ARG A 1 102 ? 22.625 -2.950 -38.802 1.00 91.31 102 ARG A C 1
ATOM 793 O O . ARG A 1 102 ? 23.461 -3.486 -39.524 1.00 91.31 102 ARG A O 1
ATOM 800 N N . LEU A 1 103 ? 22.362 -3.384 -37.569 1.00 91.69 103 LEU A N 1
ATOM 801 C CA . LEU A 1 103 ? 23.090 -4.487 -36.930 1.00 91.69 103 LEU A CA 1
ATOM 802 C C . LEU A 1 103 ? 22.679 -5.859 -37.475 1.00 91.69 103 LEU A C 1
ATOM 804 O O . LEU A 1 103 ? 23.391 -6.837 -37.259 1.00 91.69 103 LEU A O 1
ATOM 808 N N . GLN A 1 104 ? 21.541 -5.938 -38.170 1.00 91.19 104 GLN A N 1
ATOM 809 C CA . GLN A 1 104 ? 21.095 -7.136 -38.873 1.00 91.19 104 GLN A CA 1
ATOM 810 C C . GLN A 1 104 ? 20.537 -6.807 -40.268 1.00 91.19 104 GLN A C 1
ATOM 812 O O . GLN A 1 104 ? 20.031 -5.700 -40.471 1.00 91.19 104 GLN A O 1
ATOM 817 N N . PRO A 1 105 ? 20.596 -7.759 -41.224 1.00 87.75 105 PRO A N 1
ATOM 818 C CA . PRO A 1 105 ? 20.126 -7.543 -42.596 1.00 87.75 105 PRO A CA 1
ATOM 819 C C . PRO A 1 105 ? 18.613 -7.319 -42.704 1.00 87.75 105 PRO A C 1
ATOM 821 O O . PRO A 1 105 ? 18.163 -6.581 -43.576 1.00 87.75 105 PRO A O 1
ATOM 824 N N . ALA A 1 106 ? 17.834 -7.958 -41.828 1.00 91.31 106 ALA A N 1
ATOM 825 C CA . ALA A 1 106 ? 16.383 -7.847 -41.779 1.00 91.31 106 ALA A CA 1
ATOM 826 C C . ALA A 1 106 ? 15.929 -7.740 -40.320 1.00 91.31 106 ALA A C 1
ATOM 828 O O . ALA A 1 106 ? 16.293 -8.569 -39.490 1.00 91.31 106 ALA A O 1
ATOM 829 N N . VAL A 1 107 ? 15.140 -6.711 -40.015 1.00 92.00 107 VAL A N 1
ATOM 830 C CA . VAL A 1 107 ? 14.620 -6.428 -38.673 1.00 92.00 107 VAL A CA 1
ATOM 831 C C . VAL A 1 107 ? 13.147 -6.070 -38.821 1.00 92.00 107 VAL A C 1
ATOM 833 O O . VAL A 1 107 ? 12.785 -5.294 -39.706 1.00 92.00 107 VAL A O 1
ATOM 836 N N . ALA A 1 108 ? 12.288 -6.642 -37.978 1.00 94.25 108 ALA A N 1
ATOM 837 C CA . ALA A 1 108 ? 10.890 -6.229 -37.925 1.00 94.25 108 ALA A CA 1
ATOM 838 C C . ALA A 1 108 ? 10.797 -4.753 -37.484 1.00 94.25 108 ALA A C 1
ATOM 840 O O . ALA A 1 108 ? 11.547 -4.345 -36.593 1.00 94.25 108 ALA A O 1
ATOM 841 N N . PRO A 1 109 ? 9.900 -3.941 -38.071 1.00 93.56 109 PRO A N 1
ATOM 842 C CA . PRO A 1 109 ? 9.782 -2.542 -37.685 1.00 93.56 109 PRO A CA 1
ATOM 843 C C . PRO A 1 109 ? 9.366 -2.434 -36.206 1.00 93.56 109 PRO A C 1
ATOM 845 O O . PRO A 1 109 ? 8.448 -3.142 -35.789 1.00 93.56 109 PRO A O 1
ATOM 848 N N . PRO A 1 110 ? 10.011 -1.566 -35.405 1.00 94.81 110 PRO A N 1
ATOM 849 C CA . PRO A 1 110 ? 9.621 -1.366 -34.014 1.00 94.81 110 PRO A CA 1
ATOM 850 C C . PRO A 1 110 ? 8.227 -0.734 -33.930 1.00 94.81 110 PRO A C 1
ATOM 852 O O . PRO A 1 110 ? 7.921 0.211 -34.664 1.00 94.81 110 PRO A O 1
ATOM 855 N N . GLU A 1 111 ? 7.392 -1.222 -33.013 1.00 95.00 111 GLU A N 1
ATOM 856 C CA . GLU A 1 111 ? 6.101 -0.593 -32.726 1.00 95.00 111 GLU A CA 1
ATOM 857 C C . GLU A 1 111 ? 6.306 0.735 -31.986 1.00 95.00 111 GLU A C 1
ATOM 859 O O . GLU A 1 111 ? 7.270 0.852 -31.233 1.00 95.00 111 GLU A O 1
ATOM 864 N N . PRO A 1 112 ? 5.417 1.736 -32.141 1.00 91.81 112 PRO A N 1
ATOM 865 C CA . PRO A 1 112 ? 5.503 2.978 -31.382 1.00 91.81 112 PRO A CA 1
ATOM 866 C C . PRO A 1 112 ? 5.525 2.747 -29.868 1.00 91.81 112 PRO A C 1
ATOM 868 O O . PRO A 1 112 ? 4.905 1.815 -29.358 1.00 91.81 112 PRO A O 1
ATOM 871 N N . VAL A 1 113 ? 6.186 3.654 -29.143 1.00 89.00 113 VAL A N 1
ATOM 872 C CA . VAL A 1 113 ? 6.204 3.646 -27.675 1.00 89.00 113 VAL A CA 1
ATOM 873 C C . VAL A 1 113 ? 4.772 3.614 -27.142 1.00 89.00 113 VAL A C 1
ATOM 875 O O . VAL A 1 113 ? 3.989 4.535 -27.378 1.00 89.00 113 VAL A O 1
ATOM 878 N N . VAL A 1 114 ? 4.456 2.571 -26.381 1.00 88.50 114 VAL A N 1
ATOM 879 C CA . VAL A 1 114 ? 3.193 2.439 -25.661 1.00 88.50 114 VAL A CA 1
ATOM 880 C C . VAL A 1 114 ? 3.325 3.199 -24.347 1.00 88.50 114 VAL A C 1
ATOM 882 O O . VAL A 1 114 ? 4.118 2.823 -23.481 1.00 88.50 114 VAL A O 1
ATOM 885 N N . GLU A 1 115 ? 2.568 4.284 -24.192 1.00 85.69 115 GLU A N 1
ATOM 886 C CA . GLU A 1 115 ? 2.556 5.056 -22.951 1.00 85.69 115 GLU A CA 1
ATOM 887 C C . GLU A 1 115 ? 1.647 4.402 -21.908 1.00 85.69 115 GLU A C 1
ATOM 889 O O . GLU A 1 115 ? 0.533 3.983 -22.198 1.00 85.69 115 GLU A O 1
ATOM 894 N N . THR A 1 116 ? 2.119 4.336 -20.666 1.00 83.81 116 THR A N 1
ATOM 895 C CA . THR A 1 116 ? 1.277 4.002 -19.512 1.00 83.81 116 THR A CA 1
ATOM 896 C C . THR A 1 116 ? 1.154 5.247 -18.632 1.00 83.81 116 THR A C 1
ATOM 898 O O . THR A 1 116 ? 2.175 5.903 -18.384 1.00 83.81 116 THR A O 1
ATOM 901 N N . PRO A 1 117 ? -0.046 5.600 -18.135 1.00 88.06 117 PRO A N 1
ATOM 902 C CA . PRO A 1 117 ? -0.222 6.717 -17.212 1.00 88.06 117 PRO A CA 1
ATOM 903 C C . PRO A 1 117 ? 0.746 6.641 -16.024 1.00 88.06 117 PRO A C 1
ATOM 905 O O . PRO A 1 117 ? 1.178 5.560 -15.627 1.00 88.06 117 PRO A O 1
ATOM 908 N N . ALA A 1 118 ? 1.121 7.782 -15.447 1.00 85.31 118 ALA A N 1
ATOM 909 C CA . ALA A 1 118 ? 1.938 7.803 -14.225 1.00 85.31 118 ALA A CA 1
ATOM 910 C C . ALA A 1 118 ? 1.142 7.325 -12.995 1.00 85.31 118 ALA A C 1
ATOM 912 O O . ALA A 1 118 ? 1.709 6.779 -12.051 1.00 85.31 118 ALA A O 1
ATOM 913 N N . LEU A 1 119 ? -0.174 7.529 -13.044 1.00 91.38 119 LEU A N 1
ATOM 914 C CA . LEU A 1 119 ? -1.147 7.138 -12.044 1.00 91.38 119 LEU A CA 1
ATOM 915 C C . LEU A 1 119 ? -2.430 6.689 -12.741 1.00 91.38 119 LEU A C 1
ATOM 917 O O . LEU A 1 119 ? -2.801 7.249 -13.771 1.00 91.38 119 LEU A O 1
ATOM 921 N N . GLY A 1 120 ? -3.107 5.711 -12.156 1.00 94.50 120 GLY A N 1
ATOM 922 C CA . GLY A 1 120 ? -4.427 5.267 -12.580 1.00 94.50 120 GLY A CA 1
ATOM 923 C C . GLY A 1 120 ? -4.911 4.103 -11.729 1.00 94.50 120 GLY A C 1
ATOM 924 O O . GLY A 1 120 ? -4.235 3.688 -10.784 1.00 94.50 120 GLY A O 1
ATOM 925 N N . CYS A 1 121 ? -6.076 3.563 -12.071 1.00 96.69 121 CYS A N 1
ATOM 926 C CA . CYS A 1 121 ? -6.612 2.355 -11.458 1.00 96.69 121 CYS A CA 1
ATOM 927 C C . CYS A 1 121 ? -6.758 1.231 -12.481 1.00 96.69 121 CYS A C 1
ATOM 929 O O . CYS A 1 121 ? -6.925 1.482 -13.673 1.00 96.69 121 CYS A O 1
ATOM 931 N N . LEU A 1 122 ? -6.752 -0.016 -12.018 1.00 95.12 122 LEU A N 1
ATOM 932 C CA . LEU A 1 122 ? -7.013 -1.176 -12.870 1.00 95.12 122 LEU A CA 1
ATOM 933 C C . LEU A 1 122 ? -7.926 -2.193 -12.197 1.00 95.12 122 LEU A C 1
ATOM 935 O O . LEU A 1 122 ? -8.006 -2.254 -10.973 1.00 95.12 122 LEU A O 1
ATOM 939 N N . HIS A 1 123 ? -8.563 -3.035 -13.013 1.00 96.00 123 HIS A N 1
ATOM 940 C CA . HIS A 1 123 ? -9.243 -4.232 -12.538 1.00 96.00 123 HIS A CA 1
ATOM 941 C C . HIS A 1 123 ? -9.020 -5.427 -13.475 1.00 96.00 123 HIS A C 1
ATOM 943 O O . HIS A 1 123 ? -9.225 -5.275 -14.680 1.00 96.00 123 HIS A O 1
ATOM 949 N N . PRO A 1 124 ? -8.731 -6.641 -12.965 1.00 93.38 124 PRO A N 1
ATOM 950 C CA . PRO A 1 124 ? -8.563 -7.838 -13.797 1.00 93.38 124 PRO A CA 1
ATOM 951 C C . PRO A 1 124 ? -9.810 -8.256 -14.585 1.00 93.38 124 PRO A C 1
ATOM 953 O O . PRO A 1 124 ? -9.712 -8.994 -15.563 1.00 93.38 124 PRO A O 1
ATOM 956 N N . ALA A 1 125 ? -10.999 -7.829 -14.150 1.00 91.75 125 ALA A N 1
ATOM 957 C CA . ALA A 1 125 ? -12.269 -8.097 -14.836 1.00 91.75 125 ALA A CA 1
ATOM 958 C C . ALA A 1 125 ? -12.683 -6.998 -15.829 1.00 91.75 125 ALA A C 1
ATOM 960 O O . ALA A 1 125 ? -13.639 -7.193 -16.573 1.00 91.75 125 ALA A O 1
ATOM 961 N N . TYR A 1 126 ? -11.988 -5.858 -15.857 1.00 91.00 126 TYR A N 1
ATOM 962 C CA . TYR A 1 126 ? -12.293 -4.803 -16.816 1.00 91.00 126 TYR A CA 1
ATOM 963 C C . TYR A 1 126 ? -11.869 -5.251 -18.223 1.00 91.00 126 TYR A C 1
ATOM 965 O O . TYR A 1 126 ? -10.797 -5.830 -18.413 1.00 91.00 126 TYR A O 1
ATOM 973 N N . ARG A 1 127 ? -12.757 -5.063 -19.203 1.00 78.50 127 ARG A N 1
ATOM 974 C CA . ARG A 1 127 ? -12.572 -5.492 -20.603 1.00 78.50 127 ARG A CA 1
ATOM 975 C C . ARG A 1 127 ? -12.708 -4.337 -21.598 1.00 78.50 127 ARG A C 1
ATOM 977 O O . ARG A 1 127 ? -12.774 -4.587 -22.795 1.00 78.50 127 ARG A O 1
ATOM 984 N N . GLY A 1 128 ? -12.723 -3.088 -21.128 1.00 63.06 128 GLY A N 1
ATOM 985 C CA . GLY A 1 128 ? -12.860 -1.885 -21.960 1.00 63.06 128 GLY A CA 1
ATOM 986 C C . GLY A 1 128 ? -11.628 -1.531 -22.809 1.00 63.06 128 GLY A C 1
ATOM 987 O O . GLY A 1 128 ? -11.374 -0.352 -23.014 1.00 63.06 128 GLY A O 1
ATOM 988 N N . GLY A 1 129 ? -10.866 -2.523 -23.287 1.00 61.03 129 GLY A N 1
ATOM 989 C CA . GLY A 1 129 ? -9.593 -2.365 -24.005 1.00 61.03 129 GLY A CA 1
ATOM 990 C C . GLY A 1 129 ? -8.350 -2.458 -23.106 1.00 61.03 129 GLY A C 1
ATOM 991 O O . GLY A 1 129 ? -8.435 -2.863 -21.945 1.00 61.03 129 GLY A O 1
ATOM 992 N N . LYS A 1 130 ? -7.178 -2.082 -23.643 1.00 57.16 130 LYS A N 1
ATOM 993 C CA . LYS A 1 130 ? -6.064 -1.597 -22.815 1.00 57.16 130 LYS A CA 1
ATOM 994 C C . LYS A 1 130 ? -6.449 -0.176 -22.434 1.00 57.16 130 LYS A C 1
ATOM 996 O O . LYS A 1 130 ? -6.470 0.645 -23.332 1.00 57.16 130 LYS A O 1
ATOM 1001 N N . GLU A 1 131 ? -6.785 0.102 -21.181 1.00 75.56 131 GLU A N 1
ATOM 1002 C CA . GLU A 1 131 ? -6.368 1.332 -20.499 1.00 75.56 131 GLU A CA 1
ATOM 1003 C C . GLU A 1 131 ? -7.048 1.467 -19.143 1.00 75.56 131 GLU A C 1
ATOM 1005 O O . GLU A 1 131 ? -8.208 1.139 -18.909 1.00 75.56 131 GLU A O 1
ATOM 1010 N N . TYR A 1 132 ? -6.216 1.896 -18.222 1.00 90.12 132 TYR A N 1
ATOM 1011 C CA . TYR A 1 132 ? -6.478 2.162 -16.83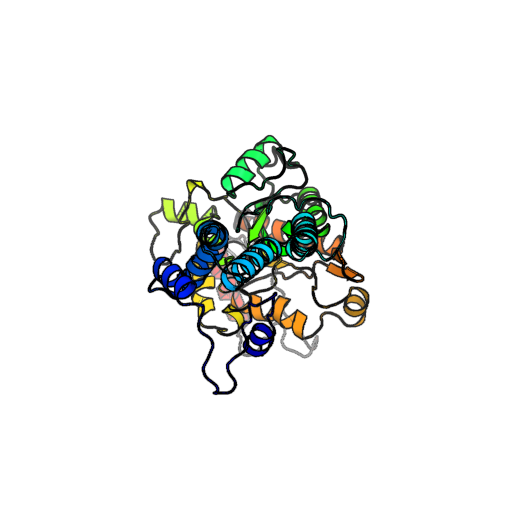1 1.00 90.12 132 TYR A CA 1
ATOM 1012 C C . TYR A 1 132 ? -7.605 3.186 -16.659 1.00 90.12 132 TYR A C 1
ATOM 1014 O O . TYR A 1 132 ? -7.796 4.057 -17.501 1.00 90.12 132 TYR A O 1
ATOM 1022 N N . PHE A 1 133 ? -8.303 3.148 -15.528 1.00 94.38 133 PHE A N 1
ATOM 1023 C CA . PHE A 1 133 ? -9.129 4.287 -15.129 1.00 94.38 133 PHE A CA 1
ATOM 1024 C C . PHE A 1 133 ? -8.207 5.435 -14.722 1.00 94.38 133 PHE A C 1
ATOM 1026 O O . PHE A 1 133 ? -7.242 5.217 -13.988 1.00 94.38 133 PHE A O 1
ATOM 1033 N N . GLU A 1 134 ? -8.507 6.659 -15.139 1.00 92.25 134 GLU A N 1
ATOM 1034 C CA . GLU A 1 134 ? -7.671 7.816 -14.805 1.00 92.25 134 GLU A CA 1
ATOM 1035 C C . GLU A 1 134 ? -7.794 8.187 -13.325 1.00 92.25 134 GLU A C 1
ATOM 1037 O O . GLU A 1 134 ? -6.849 8.698 -12.721 1.00 92.25 134 GLU A O 1
ATOM 1042 N N . THR A 1 135 ? -8.962 7.927 -12.726 1.00 95.81 135 THR A N 1
ATOM 1043 C CA . THR A 1 135 ? -9.266 8.339 -11.353 1.00 95.81 135 THR A CA 1
ATOM 1044 C C . THR A 1 135 ? -9.953 7.241 -10.535 1.00 95.81 135 THR A C 1
ATOM 1046 O O . THR A 1 135 ? -10.697 6.416 -11.083 1.00 95.81 135 THR A O 1
ATOM 1049 N N . PRO A 1 136 ? -9.774 7.237 -9.199 1.00 98.06 136 PRO A N 1
ATOM 1050 C CA . PRO A 1 136 ? -10.521 6.347 -8.313 1.00 98.06 136 PRO A CA 1
ATOM 1051 C C . PRO A 1 136 ? -12.042 6.515 -8.418 1.00 98.06 136 PRO A C 1
ATOM 1053 O O . PRO A 1 136 ? -12.774 5.533 -8.295 1.00 98.06 136 PRO A O 1
ATOM 1056 N N . ALA A 1 137 ? -12.542 7.728 -8.681 1.00 97.88 137 ALA A N 1
ATOM 1057 C CA . ALA A 1 137 ? -13.970 7.958 -8.897 1.00 97.88 137 ALA A CA 1
ATOM 1058 C C . ALA A 1 137 ? -14.505 7.218 -10.136 1.00 97.88 137 ALA A C 1
ATOM 1060 O O . ALA A 1 137 ? -15.543 6.557 -10.045 1.00 97.88 137 ALA A O 1
ATOM 1061 N N . GLN A 1 138 ? -13.787 7.276 -11.266 1.00 96.38 138 GLN A N 1
ATOM 1062 C CA . GLN A 1 138 ? -14.145 6.540 -12.486 1.00 96.38 138 GLN A CA 1
ATOM 1063 C C . GLN A 1 138 ? -14.145 5.026 -12.237 1.00 96.38 138 GLN A C 1
ATOM 1065 O O . GLN A 1 138 ? -15.119 4.345 -12.568 1.00 96.38 138 GLN A O 1
ATOM 1070 N N . TYR A 1 139 ? -13.099 4.514 -11.577 1.00 97.31 139 TYR A N 1
ATOM 1071 C CA . TYR A 1 139 ? -13.022 3.108 -11.177 1.00 97.31 139 TYR A CA 1
ATOM 1072 C C . TYR A 1 139 ? -14.227 2.699 -10.324 1.00 97.31 139 TYR A C 1
ATOM 1074 O O . TYR A 1 139 ? -14.884 1.701 -10.611 1.00 97.31 139 TYR A O 1
ATOM 1082 N N . MET A 1 140 ? -14.570 3.486 -9.299 1.00 97.88 140 MET A N 1
ATOM 1083 C CA . MET A 1 140 ? -15.682 3.162 -8.404 1.00 97.88 140 MET A CA 1
ATOM 1084 C C . MET A 1 140 ? -17.047 3.258 -9.091 1.00 97.88 140 MET A C 1
ATOM 1086 O O . MET A 1 140 ? -17.955 2.504 -8.740 1.00 97.88 140 MET A O 1
ATOM 1090 N N . ALA A 1 141 ? -17.217 4.149 -10.070 1.00 96.38 141 ALA A N 1
ATOM 1091 C CA . ALA A 1 141 ? -18.433 4.210 -10.878 1.00 96.38 141 ALA A CA 1
ATOM 1092 C C . ALA A 1 141 ? -18.626 2.925 -11.700 1.00 96.38 141 ALA A C 1
ATOM 1094 O O . ALA A 1 141 ? -19.723 2.360 -11.715 1.00 96.38 141 ALA A O 1
ATOM 1095 N N . TRP A 1 142 ? -17.553 2.424 -12.317 1.00 95.94 142 TRP A N 1
ATOM 1096 C CA . TRP A 1 142 ? -17.558 1.127 -12.990 1.00 95.94 142 TRP A CA 1
ATOM 1097 C C . TRP A 1 142 ? -17.791 -0.027 -12.001 1.00 95.94 142 TRP A C 1
ATOM 1099 O O . TRP A 1 142 ? -18.705 -0.829 -12.202 1.00 95.94 142 TRP A O 1
ATOM 1109 N N . TYR A 1 143 ? -17.054 -0.067 -10.886 1.00 97.06 143 TYR A N 1
ATOM 1110 C CA . TYR A 1 143 ? -17.128 -1.148 -9.899 1.00 97.06 143 TYR A CA 1
ATOM 1111 C C . TYR A 1 143 ? -18.535 -1.303 -9.307 1.00 97.06 143 TYR A C 1
ATOM 1113 O O . TYR A 1 143 ? -19.020 -2.415 -9.118 1.00 97.06 143 TYR A O 1
ATOM 1121 N N . ARG A 1 144 ? -19.249 -0.200 -9.054 1.00 96.00 144 ARG A N 1
ATOM 1122 C CA . ARG A 1 144 ? -20.634 -0.259 -8.551 1.00 96.00 144 ARG A CA 1
ATOM 1123 C C . ARG A 1 144 ? -21.608 -0.909 -9.536 1.00 96.00 144 ARG A C 1
ATOM 1125 O O . ARG A 1 144 ? -22.599 -1.485 -9.093 1.00 96.00 144 ARG A O 1
ATOM 1132 N N . ARG A 1 145 ? -21.345 -0.816 -10.843 1.00 95.38 145 ARG A N 1
ATOM 1133 C CA . ARG A 1 145 ? -22.173 -1.425 -11.896 1.00 95.38 145 ARG A CA 1
ATOM 1134 C C . ARG A 1 145 ? -21.778 -2.874 -12.175 1.00 95.38 145 ARG A C 1
ATOM 1136 O O . ARG A 1 145 ? -22.650 -3.728 -12.300 1.00 95.38 145 ARG A O 1
ATOM 1143 N N . GLU A 1 146 ? -20.480 -3.140 -12.282 1.00 95.00 146 GLU A N 1
ATOM 1144 C CA . GLU A 1 146 ? -19.956 -4.381 -12.873 1.00 95.00 146 GLU A CA 1
ATOM 1145 C C . GLU A 1 146 ? -19.082 -5.204 -11.918 1.00 95.00 146 GLU A C 1
ATOM 1147 O O . GLU A 1 146 ? -18.812 -6.374 -12.184 1.00 95.00 146 GLU A O 1
ATOM 1152 N N . GLY A 1 147 ? -18.671 -4.627 -10.788 1.00 95.12 147 GLY A N 1
ATOM 1153 C CA . GLY A 1 147 ? -17.785 -5.262 -9.821 1.00 95.12 147 GLY A CA 1
ATOM 1154 C C . GLY A 1 147 ? -18.371 -6.552 -9.220 1.00 95.12 147 GLY A C 1
ATOM 1155 O O . GLY A 1 147 ? -19.591 -6.672 -9.048 1.00 95.12 147 GLY A O 1
ATOM 1156 N N . PRO A 1 148 ? -17.521 -7.524 -8.849 1.00 95.00 148 PRO A N 1
ATOM 1157 C CA . PRO A 1 148 ? -17.923 -8.761 -8.174 1.00 95.00 148 PRO A CA 1
ATOM 1158 C C . PRO A 1 148 ? -18.743 -8.558 -6.896 1.00 95.00 148 PRO A C 1
ATOM 1160 O O . PRO A 1 148 ? -19.675 -9.316 -6.644 1.00 95.00 148 PRO A O 1
ATOM 1163 N N . LEU A 1 149 ? -18.450 -7.510 -6.120 1.00 96.62 149 LEU A N 1
ATOM 1164 C CA . LEU A 1 149 ? -19.195 -7.156 -4.905 1.00 96.62 149 LEU A CA 1
ATOM 1165 C C . LEU A 1 149 ? -20.279 -6.085 -5.145 1.00 96.62 149 LEU A C 1
ATOM 1167 O O . LEU A 1 149 ? -20.689 -5.391 -4.211 1.00 96.62 149 LEU A O 1
ATOM 1171 N N . ARG A 1 150 ? -20.772 -5.926 -6.383 1.00 93.62 150 ARG A N 1
ATOM 1172 C CA . ARG A 1 150 ? -21.909 -5.032 -6.667 1.00 93.62 150 ARG A CA 1
ATOM 1173 C C . ARG A 1 150 ? -23.114 -5.384 -5.785 1.00 93.62 150 ARG A C 1
ATOM 1175 O O . ARG A 1 150 ? -23.397 -6.552 -5.531 1.00 93.62 150 ARG A O 1
ATOM 1182 N N . GLY A 1 151 ? -23.824 -4.366 -5.305 1.00 90.69 151 GLY A N 1
ATOM 1183 C CA . GLY A 1 151 ? -24.970 -4.553 -4.406 1.00 90.69 151 GLY A CA 1
ATOM 1184 C C . GLY A 1 151 ? -24.612 -4.939 -2.963 1.00 90.69 151 GLY A C 1
ATOM 1185 O O . GLY A 1 151 ? -25.515 -5.239 -2.188 1.00 90.69 151 GLY A O 1
ATOM 1186 N N . ARG A 1 152 ? -23.328 -4.903 -2.574 1.00 94.50 152 ARG A N 1
ATOM 1187 C CA . ARG A 1 152 ? -22.864 -5.084 -1.187 1.00 94.50 152 ARG A CA 1
ATOM 1188 C C . ARG A 1 152 ? -22.403 -3.752 -0.580 1.00 94.50 152 ARG A C 1
ATOM 1190 O O . ARG A 1 152 ? -21.201 -3.529 -0.449 1.00 94.50 152 ARG A O 1
ATOM 1197 N N . PRO A 1 153 ? -23.322 -2.832 -0.219 1.00 89.75 153 PRO A N 1
ATOM 1198 C CA . PRO A 1 153 ? -22.957 -1.528 0.350 1.00 89.75 153 PRO A CA 1
ATOM 1199 C C . PRO A 1 153 ? -22.269 -1.643 1.721 1.00 89.75 153 PRO A C 1
ATOM 1201 O O . PRO A 1 153 ? -21.638 -0.699 2.189 1.00 89.75 153 PRO A O 1
ATOM 1204 N N . ASP A 1 154 ? -22.389 -2.803 2.368 1.00 93.12 154 ASP A N 1
ATOM 1205 C CA . ASP A 1 154 ? -21.738 -3.156 3.622 1.00 93.12 154 ASP A CA 1
ATOM 1206 C C . ASP A 1 154 ? -20.278 -3.603 3.444 1.00 93.12 154 ASP A C 1
ATOM 1208 O O . ASP A 1 154 ? -19.525 -3.601 4.422 1.00 93.12 154 ASP A O 1
ATOM 1212 N N . ALA A 1 155 ? -19.838 -3.950 2.232 1.00 97.56 155 ALA A N 1
ATOM 1213 C CA . ALA A 1 155 ? -18.457 -4.351 1.994 1.00 97.56 155 ALA A CA 1
ATOM 1214 C C . ALA A 1 155 ? -17.497 -3.167 2.243 1.00 97.56 155 ALA A C 1
ATOM 1216 O O . ALA A 1 155 ? -17.738 -2.062 1.751 1.00 97.56 155 ALA A O 1
ATOM 1217 N N . PRO A 1 156 ? -16.413 -3.348 3.019 1.00 98.19 156 PRO A N 1
ATOM 1218 C CA . PRO A 1 156 ? -15.392 -2.318 3.171 1.00 98.19 156 PRO A CA 1
ATOM 1219 C C . PRO A 1 156 ? -14.719 -1.980 1.843 1.00 98.19 156 PRO A C 1
ATOM 1221 O O . PRO A 1 156 ? -14.313 -2.890 1.121 1.00 98.19 156 PRO A O 1
ATOM 1224 N N . VAL A 1 157 ? -14.536 -0.691 1.560 1.00 98.75 157 VAL A N 1
ATOM 1225 C CA . VAL A 1 157 ? -13.788 -0.224 0.382 1.00 98.75 157 VAL A CA 1
ATOM 1226 C C . VAL A 1 157 ? -12.349 0.095 0.783 1.00 98.75 157 VAL A C 1
ATOM 1228 O O . VAL A 1 157 ? -12.123 0.983 1.598 1.00 98.75 157 VAL A O 1
ATOM 1231 N N . ALA A 1 158 ? -11.360 -0.596 0.227 1.00 98.69 158 ALA A N 1
ATOM 1232 C CA . ALA A 1 158 ? -9.952 -0.397 0.566 1.00 98.69 158 ALA A CA 1
ATOM 1233 C C . ALA A 1 158 ? -9.160 0.115 -0.640 1.00 98.69 158 ALA A C 1
ATOM 1235 O O . ALA A 1 158 ? -9.098 -0.558 -1.667 1.00 98.69 158 ALA A O 1
ATOM 1236 N N . ALA A 1 159 ? -8.512 1.274 -0.507 1.00 98.69 159 ALA A N 1
ATOM 1237 C CA . ALA A 1 159 ? -7.502 1.693 -1.475 1.00 98.69 159 ALA A CA 1
ATOM 1238 C C . ALA A 1 159 ? -6.298 0.750 -1.401 1.00 98.69 159 ALA A C 1
ATOM 1240 O O . ALA A 1 159 ? -5.814 0.473 -0.308 1.00 98.69 159 ALA A O 1
ATOM 1241 N N . VAL A 1 160 ? -5.816 0.273 -2.548 1.00 98.44 160 VAL A N 1
ATOM 1242 C CA . VAL A 1 160 ? -4.649 -0.609 -2.657 1.00 98.44 160 VAL A CA 1
ATOM 1243 C C . VAL A 1 160 ? -3.614 0.087 -3.531 1.00 98.44 160 VAL A C 1
ATOM 1245 O O . VAL A 1 160 ? -3.776 0.154 -4.746 1.00 98.44 160 VAL A O 1
ATOM 1248 N N . LEU A 1 161 ? -2.570 0.638 -2.915 1.00 97.62 161 LEU A N 1
ATOM 1249 C CA . LEU A 1 161 ? -1.502 1.345 -3.617 1.00 97.62 161 LEU A CA 1
ATOM 1250 C C . LEU A 1 161 ? -0.511 0.338 -4.201 1.00 97.62 161 LEU A C 1
ATOM 1252 O O . LEU A 1 161 ? 0.136 -0.403 -3.459 1.00 97.62 161 LEU A O 1
ATOM 1256 N N . LEU A 1 162 ? -0.396 0.342 -5.525 1.00 96.31 162 LEU A N 1
ATOM 1257 C CA . LEU A 1 162 ? 0.427 -0.557 -6.322 1.00 96.31 162 LEU A CA 1
ATOM 1258 C C . LEU A 1 162 ? 1.628 0.177 -6.918 1.00 96.31 162 LEU A C 1
ATOM 1260 O O . LEU A 1 162 ? 1.577 1.366 -7.241 1.00 96.31 162 LEU A O 1
ATOM 1264 N N . TYR A 1 163 ? 2.703 -0.567 -7.149 1.00 92.88 163 TYR A N 1
ATOM 1265 C CA . TYR A 1 163 ? 3.861 -0.048 -7.861 1.00 92.88 163 TYR A CA 1
ATOM 1266 C C . TYR A 1 163 ? 3.614 -0.109 -9.374 1.00 92.88 163 TYR A C 1
ATOM 1268 O O . TYR A 1 163 ? 3.392 -1.190 -9.923 1.00 92.88 163 TYR A O 1
ATOM 1276 N N . ARG A 1 164 ? 3.671 1.034 -10.073 1.00 92.31 164 ARG A N 1
ATOM 1277 C CA . ARG A 1 164 ? 3.426 1.137 -11.526 1.00 92.31 164 ARG A CA 1
ATOM 1278 C C . ARG A 1 164 ? 4.307 0.181 -12.315 1.00 92.31 164 ARG A C 1
ATOM 1280 O O . ARG A 1 164 ? 3.843 -0.407 -13.285 1.00 92.31 164 ARG A O 1
ATOM 1287 N N . LYS A 1 165 ? 5.556 -0.019 -11.879 1.00 89.81 165 LYS A N 1
ATOM 1288 C CA . LYS A 1 165 ? 6.461 -0.989 -12.501 1.00 89.81 165 LYS A CA 1
ATOM 1289 C C . LYS A 1 165 ? 5.836 -2.386 -12.554 1.00 89.81 165 LYS A C 1
ATOM 1291 O O . LYS A 1 165 ? 5.912 -3.021 -13.590 1.00 89.81 165 LYS A O 1
ATOM 1296 N N . HIS A 1 166 ? 5.179 -2.836 -11.486 1.00 92.62 166 HIS A N 1
ATOM 1297 C CA . HIS A 1 166 ? 4.557 -4.162 -11.447 1.00 92.62 166 HIS A CA 1
ATOM 1298 C C . HIS A 1 166 ? 3.298 -4.246 -12.316 1.00 92.62 166 HIS A C 1
ATOM 1300 O O . HIS A 1 166 ? 2.983 -5.310 -12.837 1.00 92.62 166 HIS A O 1
ATOM 1306 N N . VAL A 1 167 ? 2.592 -3.129 -12.500 1.00 92.56 167 VAL A N 1
ATOM 1307 C CA . VAL A 1 167 ? 1.456 -3.051 -13.426 1.00 92.56 167 VAL A CA 1
ATOM 1308 C C . VAL A 1 167 ? 1.933 -3.124 -14.875 1.00 92.56 167 VAL A C 1
ATOM 1310 O O . VAL A 1 167 ? 1.428 -3.939 -15.637 1.00 92.56 167 VAL A O 1
ATOM 1313 N N . VAL A 1 168 ? 2.937 -2.323 -15.249 1.00 89.75 168 VAL A N 1
ATOM 1314 C CA . VAL A 1 168 ? 3.432 -2.261 -16.637 1.00 89.75 168 VAL A CA 1
ATOM 1315 C C . VAL A 1 168 ? 4.187 -3.527 -17.054 1.00 89.75 168 VAL A C 1
ATOM 1317 O O . VAL A 1 168 ? 4.288 -3.820 -18.241 1.00 89.75 168 VAL A O 1
ATOM 1320 N N . THR A 1 169 ? 4.719 -4.285 -16.089 1.00 89.69 169 THR A N 1
ATOM 1321 C CA . THR A 1 169 ? 5.297 -5.621 -16.310 1.00 89.69 169 THR A CA 1
ATOM 1322 C C . THR A 1 169 ? 4.316 -6.754 -16.009 1.00 89.69 169 THR A C 1
ATOM 1324 O O . THR A 1 169 ? 4.755 -7.886 -15.816 1.00 89.69 169 THR A O 1
ATOM 1327 N N . GLU A 1 170 ? 3.016 -6.449 -15.929 1.00 90.94 170 GLU A N 1
ATOM 1328 C CA . GLU A 1 170 ? 1.910 -7.414 -15.856 1.00 90.94 170 GLU A CA 1
ATOM 1329 C C . GLU A 1 170 ? 2.105 -8.494 -14.778 1.00 90.94 170 GLU A C 1
ATOM 1331 O O . GLU A 1 170 ? 1.909 -9.686 -15.004 1.00 90.94 170 GLU A O 1
ATOM 1336 N N . GLN A 1 171 ? 2.533 -8.084 -13.581 1.00 93.00 171 GLN A N 1
ATOM 1337 C CA . GLN A 1 171 ? 2.851 -9.033 -12.518 1.00 93.00 171 GLN A CA 1
ATOM 1338 C C . GLN A 1 171 ? 1.599 -9.808 -12.057 1.00 93.00 171 GLN A C 1
ATOM 1340 O O . GLN A 1 171 ? 0.650 -9.186 -11.562 1.00 93.00 171 GLN A O 1
ATOM 1345 N N . PRO A 1 172 ? 1.601 -11.160 -12.116 1.00 92.81 172 PRO A N 1
ATOM 1346 C CA . PRO A 1 172 ? 0.405 -11.973 -11.853 1.00 92.81 172 PRO A CA 1
ATOM 1347 C C . PRO A 1 172 ? -0.182 -11.804 -10.449 1.00 92.81 172 PRO A C 1
ATOM 1349 O O . PRO A 1 172 ? -1.385 -11.972 -10.238 1.00 92.81 172 PRO A O 1
ATOM 1352 N N . TYR A 1 173 ? 0.657 -11.450 -9.473 1.00 95.44 173 TYR A N 1
ATOM 1353 C CA . TYR A 1 173 ? 0.239 -11.273 -8.085 1.00 95.44 173 TYR A CA 1
ATOM 1354 C C . TYR A 1 173 ? -0.834 -10.182 -7.924 1.00 95.44 173 TYR A C 1
ATOM 1356 O O . TYR A 1 173 ? -1.630 -10.248 -6.991 1.00 95.44 173 TYR A O 1
ATOM 1364 N N . ILE A 1 174 ? -0.874 -9.181 -8.814 1.00 96.25 174 ILE A N 1
ATOM 1365 C CA . ILE A 1 174 ? -1.833 -8.072 -8.724 1.00 96.25 174 ILE A CA 1
ATOM 1366 C C . ILE A 1 174 ? -3.254 -8.592 -8.938 1.00 96.25 174 ILE A C 1
ATOM 1368 O O . ILE A 1 174 ? -4.151 -8.275 -8.159 1.00 96.25 174 ILE A O 1
ATOM 1372 N N . GLU A 1 175 ? -3.456 -9.434 -9.953 1.00 95.44 175 GLU A N 1
ATOM 1373 C CA . GLU A 1 175 ? -4.752 -10.065 -10.193 1.00 95.44 175 GLU A CA 1
ATOM 1374 C C . GLU A 1 175 ? -5.158 -10.969 -9.027 1.00 95.44 175 GLU A C 1
ATOM 1376 O O . GLU A 1 175 ? -6.301 -10.901 -8.571 1.00 95.44 175 GLU A O 1
ATOM 1381 N N . GLN A 1 176 ? -4.216 -11.761 -8.507 1.00 95.75 176 GLN A N 1
ATOM 1382 C CA . GLN A 1 176 ? -4.456 -12.636 -7.358 1.00 95.75 176 GLN A CA 1
ATOM 1383 C C . GLN A 1 176 ? -4.889 -11.834 -6.125 1.00 95.75 176 GLN A C 1
ATOM 1385 O O . GLN A 1 176 ? -5.890 -12.174 -5.497 1.00 95.75 176 GLN A O 1
ATOM 1390 N N . LEU A 1 177 ? -4.183 -10.741 -5.814 1.00 98.25 177 LEU A N 1
ATOM 1391 C CA . LEU A 1 177 ? -4.497 -9.860 -4.691 1.00 98.25 177 LEU A CA 1
ATOM 1392 C C . LEU A 1 177 ? -5.908 -9.285 -4.814 1.00 98.25 177 LEU A C 1
ATOM 1394 O O . LEU A 1 177 ? -6.697 -9.395 -3.878 1.00 98.25 177 LEU A O 1
ATOM 1398 N N . VAL A 1 178 ? -6.223 -8.694 -5.970 1.00 98.06 178 VAL A N 1
ATOM 1399 C CA . VAL A 1 178 ? -7.520 -8.054 -6.218 1.00 98.06 178 VAL A CA 1
ATOM 1400 C C . VAL A 1 178 ? -8.647 -9.071 -6.074 1.00 98.06 178 VAL A C 1
ATOM 1402 O O . VAL A 1 178 ? -9.520 -8.891 -5.228 1.00 98.06 178 VAL A O 1
ATOM 1405 N N . ARG A 1 179 ? -8.590 -10.184 -6.814 1.00 97.81 179 ARG A N 1
ATOM 1406 C CA . ARG A 1 179 ? -9.651 -11.202 -6.787 1.00 97.81 179 ARG A CA 1
ATOM 1407 C C . ARG A 1 179 ? -9.822 -11.836 -5.416 1.00 97.81 179 ARG A C 1
ATOM 1409 O O . ARG A 1 179 ? -10.943 -12.120 -5.001 1.00 97.81 179 ARG A O 1
ATOM 1416 N N . GLN A 1 180 ? -8.724 -12.077 -4.705 1.00 98.25 180 GLN A N 1
ATOM 1417 C CA . GLN A 1 180 ? -8.809 -12.689 -3.391 1.00 98.25 180 GLN A CA 1
ATOM 1418 C C . GLN A 1 180 ? -9.392 -11.721 -2.352 1.00 98.25 180 GLN A C 1
ATOM 1420 O O . GLN A 1 180 ? -10.208 -12.142 -1.537 1.00 98.25 180 GLN A O 1
ATOM 1425 N N . MET A 1 181 ? -9.050 -10.429 -2.396 1.00 98.62 181 MET A N 1
ATOM 1426 C CA . MET A 1 181 ? -9.695 -9.428 -1.537 1.00 98.62 181 MET A CA 1
ATOM 1427 C C . MET A 1 181 ? -11.211 -9.373 -1.765 1.00 98.62 181 MET A C 1
ATOM 1429 O O . MET A 1 181 ? -11.971 -9.342 -0.795 1.00 98.62 181 MET A O 1
ATOM 1433 N N . GLU A 1 182 ? -11.648 -9.437 -3.024 1.00 98.50 182 GLU A N 1
ATOM 1434 C CA . GLU A 1 182 ? -13.070 -9.503 -3.375 1.00 98.50 182 GLU A CA 1
ATOM 1435 C C . GLU A 1 182 ? -13.738 -10.763 -2.821 1.00 98.50 182 GLU A C 1
ATOM 1437 O O . GLU A 1 182 ? -14.799 -10.675 -2.201 1.00 98.50 182 GLU A O 1
ATOM 1442 N N . GLY A 1 183 ? -13.094 -11.925 -2.974 1.00 98.06 183 GLY A N 1
ATOM 1443 C CA . GLY A 1 183 ? -13.569 -13.194 -2.414 1.00 98.06 183 GLY A CA 1
ATOM 1444 C C . GLY A 1 183 ? -13.698 -13.177 -0.885 1.00 98.06 183 GLY A C 1
ATOM 1445 O O . GLY A 1 183 ? -14.577 -13.831 -0.329 1.00 98.06 183 GLY A O 1
ATOM 1446 N N . GLU A 1 184 ? -12.880 -12.376 -0.201 1.00 98.25 184 GLU A N 1
ATOM 1447 C CA . GLU A 1 184 ? -12.928 -12.182 1.256 1.00 98.25 184 GLU A CA 1
ATOM 1448 C C . GLU A 1 184 ? -13.911 -11.073 1.699 1.00 98.25 184 GLU A C 1
ATOM 1450 O O . GLU A 1 184 ? -14.065 -10.796 2.901 1.00 98.25 184 GLU A O 1
ATOM 1455 N N . GLY A 1 185 ? -14.623 -10.459 0.746 1.00 98.12 185 GLY A N 1
ATOM 1456 C CA . GLY A 1 185 ? -15.665 -9.460 0.986 1.00 98.12 185 GLY A CA 1
ATOM 1457 C C . GLY A 1 185 ? -15.143 -8.038 1.200 1.00 98.12 185 GLY A C 1
ATOM 1458 O O . GLY A 1 185 ? -15.782 -7.262 1.911 1.00 98.12 185 GLY A O 1
ATOM 1459 N N . VAL A 1 186 ? -13.984 -7.700 0.634 1.00 98.69 186 VAL A N 1
ATOM 1460 C CA . VAL A 1 186 ? -13.427 -6.339 0.606 1.00 98.69 186 VAL A CA 1
ATOM 1461 C C . VAL A 1 186 ? -13.445 -5.841 -0.834 1.00 98.69 186 VAL A C 1
ATOM 1463 O O . VAL A 1 186 ? -13.006 -6.552 -1.726 1.00 98.69 186 VAL A O 1
ATOM 1466 N N . VAL A 1 187 ? -13.925 -4.620 -1.067 1.00 98.75 187 VAL A N 1
ATOM 1467 C CA . VAL A 1 187 ? -13.871 -3.957 -2.377 1.00 98.75 187 VAL A CA 1
ATOM 1468 C C . VAL A 1 187 ? -12.500 -3.295 -2.530 1.00 98.75 187 VAL A C 1
ATOM 1470 O O . VAL A 1 187 ? -12.250 -2.290 -1.858 1.00 98.75 187 VAL A O 1
ATOM 1473 N N . PRO A 1 188 ? -11.589 -3.816 -3.368 1.00 98.44 188 PRO A N 1
ATOM 1474 C CA . PRO A 1 188 ? -10.316 -3.159 -3.609 1.00 98.44 188 PRO A CA 1
ATOM 1475 C C . PRO A 1 188 ? -10.499 -1.974 -4.567 1.00 98.44 188 PRO A C 1
ATOM 1477 O O . PRO A 1 188 ? -11.282 -2.039 -5.514 1.00 98.44 188 PRO A O 1
ATOM 1480 N N . VAL A 1 189 ? -9.729 -0.909 -4.355 1.00 98.69 189 VAL A N 1
ATOM 1481 C CA . VAL A 1 189 ? -9.517 0.198 -5.300 1.00 98.69 189 VAL A CA 1
ATOM 1482 C C . VAL A 1 189 ? -8.030 0.194 -5.662 1.00 98.69 189 VAL A C 1
ATOM 1484 O O . VAL A 1 189 ? -7.239 0.815 -4.949 1.00 98.69 189 VAL A O 1
ATOM 1487 N N . PRO A 1 190 ? -7.610 -0.569 -6.689 1.00 98.00 190 PRO A N 1
ATOM 1488 C CA . PRO A 1 190 ? -6.201 -0.744 -7.028 1.00 98.00 190 PRO A CA 1
ATOM 1489 C C . PRO A 1 190 ? -5.692 0.491 -7.762 1.00 98.00 190 PRO A C 1
ATOM 1491 O O . PRO A 1 190 ? -6.087 0.721 -8.900 1.00 98.00 190 PRO A O 1
ATOM 1494 N N . ILE A 1 191 ? -4.828 1.275 -7.119 1.00 98.06 191 ILE A N 1
ATOM 1495 C CA . ILE A 1 191 ? -4.289 2.537 -7.634 1.00 98.06 191 ILE A CA 1
ATOM 1496 C C . ILE A 1 191 ? -2.786 2.371 -7.808 1.00 98.06 191 ILE A C 1
ATOM 1498 O O . ILE A 1 191 ? -2.081 2.147 -6.828 1.00 98.06 191 ILE A O 1
ATOM 1502 N N . PHE A 1 192 ? -2.274 2.489 -9.028 1.00 95.69 192 PHE A N 1
ATOM 1503 C CA . PHE A 1 192 ? -0.834 2.411 -9.267 1.00 95.69 192 PHE A CA 1
ATOM 1504 C C . PHE A 1 192 ? -0.181 3.788 -9.318 1.00 95.69 192 PHE A C 1
ATOM 1506 O O . PHE A 1 192 ? -0.791 4.751 -9.775 1.00 95.69 192 PHE A O 1
ATOM 1513 N N . ILE A 1 193 ? 1.072 3.855 -8.864 1.00 92.31 193 ILE A N 1
ATOM 1514 C CA . ILE A 1 193 ? 1.913 5.063 -8.824 1.00 92.31 193 ILE A CA 1
ATOM 1515 C C . ILE A 1 193 ? 3.387 4.728 -9.079 1.00 92.31 193 ILE A C 1
ATOM 1517 O O . ILE A 1 193 ? 3.788 3.570 -8.950 1.00 92.31 193 ILE A O 1
ATOM 1521 N N . ASN A 1 194 ? 4.228 5.722 -9.385 1.00 85.31 194 ASN A N 1
ATOM 1522 C CA . ASN A 1 194 ? 5.673 5.500 -9.570 1.00 85.31 194 ASN A CA 1
ATOM 1523 C C . ASN A 1 194 ? 6.418 5.201 -8.260 1.00 85.31 194 ASN A C 1
ATOM 1525 O O . ASN A 1 194 ? 7.542 4.708 -8.308 1.00 85.31 194 ASN A O 1
ATOM 1529 N N . GLY A 1 195 ? 5.795 5.478 -7.110 1.00 77.62 195 GLY A N 1
ATOM 1530 C CA . GLY A 1 195 ? 6.219 5.029 -5.780 1.00 77.62 195 GLY A CA 1
ATOM 1531 C C . GLY A 1 195 ? 6.648 6.120 -4.810 1.00 77.62 195 GLY A C 1
ATOM 1532 O O . GLY A 1 195 ? 6.973 5.798 -3.673 1.00 77.62 195 GLY A O 1
ATOM 1533 N N . VAL A 1 196 ? 6.634 7.386 -5.224 1.00 78.69 196 VAL A N 1
ATOM 1534 C CA . VAL A 1 196 ? 6.911 8.536 -4.341 1.00 78.69 196 VAL A CA 1
ATOM 1535 C C . VAL A 1 196 ? 5.655 9.376 -4.084 1.00 78.69 196 VAL A C 1
ATOM 1537 O O . VAL A 1 196 ? 5.604 10.180 -3.157 1.00 78.69 196 VAL A O 1
ATOM 1540 N N . GLU A 1 197 ? 4.608 9.148 -4.875 1.00 80.00 197 GLU A N 1
ATOM 1541 C CA . GLU A 1 197 ? 3.371 9.927 -4.921 1.00 80.00 197 GLU A CA 1
ATOM 1542 C C . GLU A 1 197 ? 2.258 9.374 -4.011 1.00 80.00 197 GLU A C 1
ATOM 1544 O O . GLU A 1 197 ? 1.116 9.811 -4.098 1.00 80.00 197 GLU A O 1
ATOM 1549 N N . ALA A 1 198 ? 2.539 8.413 -3.124 1.00 89.75 198 ALA A N 1
ATOM 1550 C CA . ALA A 1 198 ? 1.498 7.780 -2.304 1.00 89.75 198 ALA A CA 1
ATOM 1551 C C . ALA A 1 198 ? 0.719 8.809 -1.463 1.00 89.75 198 ALA A C 1
ATOM 1553 O O . ALA A 1 198 ? -0.513 8.803 -1.444 1.00 89.75 198 ALA A O 1
ATOM 1554 N N . HIS A 1 199 ? 1.427 9.755 -0.849 1.00 88.38 199 HIS A N 1
ATOM 1555 C CA . HIS A 1 199 ? 0.832 10.876 -0.128 1.00 88.38 199 HIS A CA 1
ATOM 1556 C C . HIS A 1 199 ? -0.086 11.755 -0.991 1.00 88.38 199 HIS A C 1
ATOM 1558 O O . HIS A 1 199 ? -1.127 12.179 -0.493 1.00 88.38 199 HIS A O 1
ATOM 1564 N N . THR A 1 200 ? 0.238 12.017 -2.265 1.00 89.31 200 THR A N 1
ATOM 1565 C CA . THR A 1 200 ? -0.629 12.833 -3.135 1.00 89.31 200 THR A CA 1
ATOM 1566 C C . THR A 1 200 ? -1.899 12.080 -3.497 1.00 89.31 200 THR A C 1
ATOM 1568 O O . THR A 1 200 ? -2.971 12.672 -3.478 1.00 89.31 200 THR A O 1
ATOM 1571 N N . VAL A 1 201 ? -1.829 10.762 -3.717 1.00 93.62 201 VAL A N 1
ATOM 1572 C CA . VAL A 1 201 ? -3.026 9.929 -3.918 1.00 93.62 201 VAL A CA 1
ATOM 1573 C C . VAL A 1 201 ? -3.925 9.964 -2.694 1.00 93.62 201 VAL A C 1
ATOM 1575 O O . VAL A 1 201 ? -5.116 10.250 -2.814 1.00 93.62 201 VAL A O 1
ATOM 1578 N N . VAL A 1 202 ? -3.359 9.695 -1.514 1.00 94.56 202 VAL A N 1
ATOM 1579 C CA . VAL A 1 202 ? -4.136 9.651 -0.272 1.00 94.56 202 VAL A CA 1
ATOM 1580 C C . VAL A 1 202 ? -4.725 11.018 0.054 1.00 94.56 202 VAL A C 1
ATOM 1582 O O . VAL A 1 202 ? -5.878 11.089 0.468 1.00 94.56 202 VAL A O 1
ATOM 1585 N N . ARG A 1 203 ? -3.979 12.103 -0.170 1.00 93.06 203 ARG A N 1
ATOM 1586 C CA . ARG A 1 203 ? -4.460 13.469 0.038 1.00 93.06 203 ARG A CA 1
ATOM 1587 C C . ARG A 1 203 ? -5.539 13.846 -0.975 1.00 93.06 203 ARG A C 1
ATOM 1589 O O . ARG A 1 203 ? -6.624 14.232 -0.558 1.00 93.06 203 ARG A O 1
ATOM 1596 N N . ASP A 1 204 ? -5.267 13.707 -2.272 1.00 92.69 204 ASP A N 1
ATOM 1597 C CA . ASP A 1 204 ? -6.014 14.387 -3.341 1.00 92.69 204 ASP A CA 1
ATOM 1598 C C . ASP A 1 204 ? -7.114 13.538 -3.968 1.00 92.69 204 ASP A C 1
ATOM 1600 O O . ASP A 1 204 ? -8.112 14.095 -4.419 1.00 92.69 204 ASP A O 1
ATOM 1604 N N . LEU A 1 205 ? -6.938 12.216 -4.008 1.00 96.31 205 LEU A N 1
ATOM 1605 C CA . LEU A 1 205 ? -7.787 11.287 -4.764 1.00 96.31 205 LEU A CA 1
ATOM 1606 C C . LEU A 1 205 ? -8.534 10.286 -3.876 1.00 96.31 205 LEU A C 1
ATOM 1608 O O . LEU A 1 205 ? -9.304 9.466 -4.378 1.00 96.31 205 LEU A O 1
ATOM 1612 N N . LEU A 1 206 ? -8.344 10.355 -2.560 1.00 97.56 206 LEU A N 1
ATOM 1613 C CA . LEU A 1 206 ? -9.111 9.590 -1.586 1.00 97.56 206 LEU A CA 1
ATOM 1614 C C . LEU A 1 206 ? -9.832 10.540 -0.634 1.00 97.56 206 LEU A C 1
ATOM 1616 O O . LEU A 1 206 ? -9.317 11.596 -0.266 1.00 97.56 206 LEU A O 1
ATOM 1620 N N . THR A 1 207 ? -11.028 10.147 -0.210 1.00 96.31 207 THR A N 1
ATOM 1621 C CA . THR A 1 207 ? -11.757 10.803 0.877 1.00 96.31 207 THR A CA 1
ATOM 1622 C C . THR A 1 207 ? -12.381 9.772 1.809 1.00 96.31 207 THR A C 1
ATOM 1624 O O . THR A 1 207 ? -12.415 8.581 1.498 1.00 96.31 207 THR A O 1
ATOM 1627 N N . THR A 1 208 ? -12.880 10.201 2.965 1.00 96.25 208 THR A N 1
ATOM 1628 C CA . THR A 1 208 ? -13.499 9.308 3.952 1.00 96.25 208 THR A CA 1
ATOM 1629 C C . THR A 1 208 ? -14.771 9.906 4.531 1.00 96.25 208 THR A C 1
ATOM 1631 O O . THR A 1 208 ? -14.992 11.114 4.498 1.00 96.25 208 THR A O 1
ATOM 1634 N N . GLN A 1 209 ? -15.611 9.056 5.127 1.00 93.88 209 GLN A N 1
ATOM 1635 C CA . GLN A 1 209 ? -16.793 9.521 5.859 1.00 93.88 209 GLN A CA 1
ATOM 1636 C C . GLN A 1 209 ? -16.433 10.492 6.995 1.00 93.88 209 GLN A C 1
ATOM 1638 O O . GLN A 1 209 ? -17.181 11.429 7.251 1.00 93.88 209 GLN A O 1
ATOM 1643 N N . HIS A 1 210 ? -15.293 10.282 7.664 1.00 93.12 210 HIS A N 1
ATOM 1644 C CA . HIS A 1 210 ? -14.840 11.154 8.748 1.00 93.12 210 HIS A CA 1
ATOM 1645 C C . HIS A 1 210 ? -14.507 12.555 8.235 1.00 93.12 210 HIS A C 1
ATOM 1647 O O . HIS A 1 210 ? -14.993 13.546 8.775 1.00 93.12 210 HIS A O 1
ATOM 1653 N N . GLU A 1 211 ? -13.724 12.622 7.162 1.00 92.56 211 GLU A N 1
ATOM 1654 C CA . GLU A 1 211 ? -13.355 13.875 6.516 1.00 92.56 211 GLU A CA 1
ATOM 1655 C C . GLU A 1 211 ? -14.593 14.643 6.041 1.00 92.56 211 GLU A C 1
ATOM 1657 O O . GLU A 1 211 ? -14.772 15.807 6.392 1.00 92.56 211 GLU A O 1
ATOM 1662 N N . GLN A 1 212 ? -15.491 13.974 5.311 1.00 91.88 212 GLN A N 1
ATOM 1663 C CA . GLN A 1 212 ? -16.720 14.590 4.806 1.00 91.88 212 GLN A CA 1
ATOM 1664 C C . GLN A 1 212 ? -17.626 15.086 5.944 1.00 91.88 212 GLN A C 1
ATOM 1666 O O . GLN A 1 212 ? -18.194 16.172 5.849 1.00 91.88 212 GLN A O 1
ATOM 1671 N N . ALA A 1 213 ? -17.717 14.347 7.056 1.00 91.44 213 ALA A N 1
ATOM 1672 C CA . ALA A 1 213 ? -18.481 14.771 8.228 1.00 91.44 213 ALA A CA 1
ATOM 1673 C C . ALA A 1 213 ? -17.878 16.002 8.929 1.00 91.44 213 ALA A C 1
ATOM 1675 O O . ALA A 1 213 ? -18.627 16.839 9.429 1.00 91.44 213 ALA A O 1
ATOM 1676 N N . ASN A 1 214 ? -16.549 16.131 8.975 1.00 90.38 214 ASN A N 1
ATOM 1677 C CA . ASN A 1 214 ? -15.884 17.311 9.535 1.00 90.38 214 ASN A CA 1
ATOM 1678 C C . ASN A 1 214 ? -16.052 18.535 8.628 1.00 90.38 214 ASN A C 1
ATOM 1680 O O . ASN A 1 214 ? -16.392 19.613 9.118 1.00 90.38 214 ASN A O 1
ATOM 1684 N N . LEU A 1 215 ? -15.894 18.359 7.312 1.00 88.19 215 LEU A N 1
ATOM 1685 C CA . LEU A 1 215 ? -16.108 19.421 6.327 1.00 88.19 215 LEU A CA 1
ATOM 1686 C C . LEU A 1 215 ? -17.550 19.940 6.362 1.00 88.19 215 LEU A C 1
ATOM 1688 O O . LEU A 1 215 ? -17.761 21.150 6.379 1.00 88.19 215 LEU A O 1
ATOM 1692 N N . ALA A 1 216 ? -18.537 19.046 6.474 1.00 89.75 216 ALA A N 1
ATOM 1693 C CA . ALA A 1 216 ? -19.944 19.423 6.626 1.00 89.75 216 ALA A CA 1
ATOM 1694 C C . ALA A 1 216 ? -20.223 20.232 7.910 1.00 89.75 216 ALA A C 1
ATOM 1696 O O . ALA A 1 216 ? -21.178 21.002 7.955 1.00 89.75 216 ALA A O 1
ATOM 1697 N N . LYS A 1 217 ? -19.385 20.086 8.945 1.00 90.06 217 LYS A N 1
ATOM 1698 C CA . LYS A 1 217 ? -19.447 20.857 10.200 1.00 90.06 217 LYS A CA 1
ATOM 1699 C C . LYS A 1 217 ? -18.629 22.155 10.161 1.00 90.06 217 LYS A C 1
ATOM 1701 O O . LYS A 1 217 ? -18.520 22.822 11.184 1.00 90.06 217 LYS A O 1
ATOM 1706 N N . GLY A 1 218 ? -18.016 22.497 9.025 1.00 86.38 218 GLY A N 1
ATOM 1707 C CA . GLY A 1 218 ? -17.144 23.669 8.895 1.00 86.38 218 GLY A CA 1
ATOM 1708 C C . GLY A 1 218 ? -15.789 23.526 9.599 1.00 86.38 218 GLY A C 1
ATOM 1709 O O . GLY A 1 218 ? -15.080 24.515 9.770 1.00 86.38 218 GLY A O 1
ATOM 1710 N N . ILE A 1 219 ? -15.407 22.313 10.011 1.00 81.56 219 ILE A N 1
ATOM 1711 C CA . ILE A 1 219 ? -14.119 22.058 10.661 1.00 81.56 219 ILE A CA 1
ATOM 1712 C C . ILE A 1 219 ? -13.049 21.959 9.569 1.00 81.56 219 ILE A C 1
ATOM 1714 O O . ILE A 1 219 ? -12.928 20.935 8.899 1.00 81.56 219 ILE A O 1
ATOM 1718 N N . THR A 1 220 ? -12.285 23.036 9.384 1.00 69.62 220 THR A N 1
ATOM 1719 C CA . THR A 1 220 ? -11.232 23.145 8.354 1.00 69.62 220 THR A CA 1
ATOM 1720 C C . THR A 1 220 ? -9.825 23.358 8.927 1.00 69.62 220 THR A C 1
ATOM 1722 O O . THR A 1 220 ? -8.840 23.205 8.209 1.00 69.62 220 THR A O 1
ATOM 1725 N N . GLY A 1 221 ? -9.698 23.672 10.222 1.00 56.78 221 GLY A N 1
ATOM 1726 C CA . GLY A 1 221 ? -8.410 23.924 10.873 1.00 56.78 221 GLY A CA 1
ATOM 1727 C C . GLY A 1 221 ? -7.617 22.640 11.141 1.00 56.78 221 GLY A C 1
ATOM 1728 O O . GLY A 1 221 ? -8.060 21.795 11.914 1.00 56.78 221 GLY A O 1
ATOM 1729 N N . GLY A 1 222 ? -6.436 22.504 10.528 1.00 62.22 222 GLY A N 1
ATOM 1730 C CA . GLY A 1 222 ? -5.487 21.406 10.785 1.00 62.22 222 GLY A CA 1
ATOM 1731 C C . GLY A 1 222 ? -5.704 20.125 9.969 1.00 62.22 222 GLY A C 1
ATOM 1732 O O . GLY A 1 222 ? -5.004 19.140 10.192 1.00 62.22 222 GLY A O 1
ATOM 1733 N N . ILE A 1 223 ? -6.646 20.132 9.025 1.00 65.12 223 ILE A N 1
ATOM 1734 C CA . ILE A 1 223 ? -6.957 19.003 8.139 1.00 65.12 223 ILE A CA 1
ATOM 1735 C C . ILE A 1 223 ? -6.366 19.303 6.751 1.00 65.12 223 ILE A C 1
ATOM 1737 O O . ILE A 1 223 ? -6.392 20.443 6.296 1.00 65.12 223 ILE A O 1
ATOM 1741 N N . SER A 1 224 ? -5.830 18.291 6.071 1.00 70.12 224 SER A N 1
ATOM 1742 C CA . SER A 1 224 ? -5.469 18.318 4.652 1.00 70.12 224 SER A CA 1
ATOM 1743 C C . SER A 1 224 ? -6.650 17.755 3.845 1.00 70.12 224 SER A C 1
ATOM 1745 O O . SER A 1 224 ? -6.741 16.531 3.684 1.00 70.12 224 SER A O 1
ATOM 1747 N N . PRO A 1 225 ? -7.617 18.601 3.421 1.00 76.75 225 PRO A N 1
ATOM 1748 C CA . PRO A 1 225 ? -8.818 18.125 2.752 1.00 76.75 225 PRO A CA 1
ATOM 1749 C C . PRO A 1 225 ? -8.494 17.548 1.374 1.00 76.75 225 PRO A C 1
ATOM 1751 O O . PRO A 1 225 ? -7.512 17.930 0.736 1.00 76.75 225 PRO A O 1
ATOM 1754 N N . THR A 1 226 ? -9.360 16.663 0.885 1.00 82.56 226 THR A N 1
ATOM 1755 C CA . THR A 1 226 ? -9.293 16.135 -0.475 1.00 82.56 226 THR A CA 1
ATOM 1756 C C . THR A 1 226 ? -9.330 17.262 -1.495 1.00 82.56 226 THR A C 1
ATOM 1758 O O . THR A 1 226 ? -10.346 17.935 -1.655 1.00 82.56 226 THR A O 1
ATOM 1761 N N . LEU A 1 227 ? -8.225 17.439 -2.221 1.00 79.06 227 LEU A N 1
ATOM 1762 C CA . LEU A 1 227 ? -8.072 18.542 -3.169 1.00 79.06 227 LEU A CA 1
ATOM 1763 C C . LEU A 1 227 ? -8.805 18.302 -4.498 1.00 79.06 227 LEU A C 1
ATOM 1765 O O . LEU A 1 227 ? -9.199 19.262 -5.157 1.00 79.06 227 LEU A O 1
ATOM 1769 N N . ARG A 1 228 ? -9.030 17.040 -4.895 1.00 86.12 228 ARG A N 1
ATOM 1770 C CA . ARG A 1 228 ? -9.723 16.675 -6.145 1.00 86.12 228 ARG A CA 1
ATOM 1771 C C . ARG A 1 228 ? -10.986 15.863 -5.871 1.00 86.12 228 ARG A C 1
ATOM 1773 O O . ARG A 1 228 ? -11.128 14.729 -6.316 1.00 86.12 228 ARG A O 1
ATOM 1780 N N . THR A 1 229 ? -11.937 16.454 -5.150 1.00 82.44 229 THR A N 1
ATOM 1781 C CA . THR A 1 229 ? -13.171 15.779 -4.694 1.00 82.44 229 THR A CA 1
ATOM 1782 C C . THR A 1 229 ? -13.967 15.079 -5.801 1.00 82.44 229 THR A C 1
ATOM 1784 O O . THR A 1 229 ? -14.504 14.004 -5.556 1.00 82.44 229 THR A O 1
ATOM 1787 N N . ARG A 1 230 ? -14.018 15.637 -7.020 1.00 91.19 230 ARG A N 1
ATOM 1788 C CA . ARG A 1 230 ? -14.709 15.020 -8.174 1.00 91.19 230 ARG A CA 1
ATOM 1789 C C . ARG A 1 230 ? -14.038 13.742 -8.681 1.00 91.19 230 ARG A C 1
ATOM 1791 O O . ARG A 1 230 ? -14.720 12.862 -9.194 1.00 91.19 230 ARG A O 1
ATOM 1798 N N . ASP A 1 231 ? -12.725 13.650 -8.514 1.00 95.06 231 ASP A N 1
ATOM 1799 C CA . ASP A 1 231 ? -11.908 12.521 -8.964 1.00 95.06 231 ASP A CA 1
ATOM 1800 C C . ASP A 1 231 ? -11.689 11.489 -7.848 1.00 95.06 231 ASP A C 1
ATOM 1802 O O . ASP A 1 231 ? -11.147 10.407 -8.086 1.00 95.06 231 ASP A O 1
ATOM 1806 N N . ALA A 1 232 ? -12.109 11.818 -6.625 1.00 96.81 232 ALA A N 1
ATOM 1807 C CA . ALA A 1 232 ? -11.800 11.043 -5.442 1.00 96.81 232 ALA A CA 1
ATOM 1808 C C . ALA A 1 232 ? -12.775 9.886 -5.190 1.00 96.81 232 ALA A C 1
ATOM 1810 O O . ALA A 1 232 ? -13.981 9.983 -5.423 1.00 96.81 232 ALA A O 1
ATOM 1811 N N . ALA A 1 233 ? -12.254 8.797 -4.622 1.00 97.50 233 ALA A N 1
ATOM 1812 C CA . ALA A 1 233 ? -13.066 7.706 -4.091 1.00 97.50 233 ALA A CA 1
ATOM 1813 C C . ALA A 1 233 ? -13.204 7.811 -2.569 1.00 97.50 233 ALA A C 1
ATOM 1815 O O . ALA A 1 233 ? -12.231 8.065 -1.856 1.00 97.50 233 ALA A O 1
ATOM 1816 N N . THR A 1 234 ? -14.410 7.560 -2.056 1.00 97.38 234 THR A N 1
ATOM 1817 C CA . THR A 1 234 ? -14.612 7.347 -0.619 1.00 97.38 234 THR A CA 1
ATOM 1818 C C . THR A 1 234 ? -14.119 5.958 -0.235 1.00 97.38 234 THR A C 1
ATOM 1820 O O . THR A 1 234 ? -14.586 4.967 -0.798 1.00 97.38 234 THR A O 1
ATOM 1823 N N . VAL A 1 235 ? -13.206 5.886 0.732 1.00 98.50 235 VAL A N 1
ATOM 1824 C CA . VAL A 1 235 ? -12.591 4.633 1.184 1.00 98.50 235 VAL A CA 1
ATOM 1825 C C . VAL A 1 235 ? -12.671 4.462 2.700 1.00 98.50 235 VAL A C 1
ATOM 1827 O O . VAL A 1 235 ? -12.859 5.410 3.467 1.00 98.50 235 VAL A O 1
ATOM 1830 N N . ASP A 1 236 ? -12.535 3.213 3.124 1.00 98.56 236 ASP A N 1
ATOM 1831 C CA . ASP A 1 236 ? -12.615 2.754 4.504 1.00 98.56 236 ASP A CA 1
ATOM 1832 C C . ASP A 1 236 ? -11.260 2.356 5.102 1.00 98.56 236 ASP A C 1
ATOM 1834 O O . ASP A 1 236 ? -11.154 2.264 6.326 1.00 98.56 236 ASP A O 1
ATOM 1838 N N . ALA A 1 237 ? -10.261 2.103 4.255 1.00 98.50 237 ALA A N 1
ATOM 1839 C CA . ALA A 1 237 ? -8.880 1.796 4.616 1.00 98.50 237 ALA A CA 1
ATOM 1840 C C . ALA A 1 237 ? -7.935 2.127 3.447 1.00 98.50 237 ALA A C 1
ATOM 1842 O O . ALA A 1 237 ? -8.358 2.159 2.287 1.00 98.50 237 ALA A O 1
ATOM 1843 N N . VAL A 1 238 ? -6.654 2.325 3.756 1.00 98.25 238 VAL A N 1
ATOM 1844 C CA . VAL A 1 238 ? -5.566 2.432 2.777 1.00 98.25 238 VAL A CA 1
ATOM 1845 C C . VAL A 1 238 ? -4.582 1.296 3.022 1.00 98.25 238 VAL A C 1
ATOM 1847 O O . VAL A 1 238 ? -4.121 1.097 4.142 1.00 98.25 238 VAL A O 1
ATOM 1850 N N . ILE A 1 239 ? -4.258 0.558 1.967 1.00 97.88 239 ILE A N 1
ATOM 1851 C CA . ILE A 1 239 ? -3.307 -0.549 1.962 1.00 97.88 239 ILE A CA 1
ATOM 1852 C C . ILE A 1 239 ? -2.183 -0.172 1.002 1.00 97.88 239 ILE A C 1
ATOM 1854 O O . ILE A 1 239 ? -2.423 0.013 -0.188 1.00 97.88 239 ILE A O 1
ATOM 1858 N N . SER A 1 240 ? -0.956 -0.062 1.497 1.00 95.31 240 SER A N 1
ATOM 1859 C CA . SER A 1 240 ? 0.228 0.149 0.664 1.00 95.31 240 SER A CA 1
ATOM 1860 C C . SER A 1 240 ? 0.951 -1.170 0.420 1.00 95.31 240 SER A C 1
ATOM 1862 O O . SER A 1 240 ? 1.382 -1.821 1.372 1.00 95.31 240 SER A O 1
ATOM 1864 N N . THR A 1 241 ? 1.126 -1.549 -0.851 1.00 94.88 241 THR A N 1
ATOM 1865 C CA . THR A 1 241 ? 1.943 -2.714 -1.239 1.00 94.88 241 THR A CA 1
ATOM 1866 C C . THR A 1 241 ? 3.357 -2.329 -1.674 1.00 94.88 241 THR A C 1
ATOM 1868 O O . THR A 1 241 ? 4.057 -3.144 -2.271 1.00 94.88 241 THR A O 1
ATOM 1871 N N . ILE A 1 242 ? 3.759 -1.077 -1.444 1.00 87.38 242 ILE A N 1
ATOM 1872 C CA . ILE A 1 242 ? 5.023 -0.509 -1.933 1.00 87.38 242 ILE A CA 1
ATOM 1873 C C . ILE A 1 242 ? 6.149 -0.696 -0.904 1.00 87.38 242 ILE A C 1
ATOM 1875 O O . ILE A 1 242 ? 7.304 -0.838 -1.291 1.00 87.38 242 ILE A O 1
ATOM 1879 N N . GLY A 1 243 ? 5.817 -0.750 0.393 1.00 74.56 243 GLY A N 1
ATOM 1880 C CA . GLY A 1 243 ? 6.794 -0.988 1.464 1.00 74.56 243 GLY A CA 1
ATOM 1881 C C . GLY A 1 243 ? 7.702 0.208 1.768 1.00 74.56 243 GLY A C 1
ATOM 1882 O O . GLY A 1 243 ? 8.791 0.026 2.279 1.00 74.56 243 GLY A O 1
ATOM 1883 N N . PHE A 1 244 ? 7.295 1.434 1.451 1.00 78.00 244 PHE A N 1
ATOM 1884 C CA . PHE A 1 244 ? 8.056 2.645 1.778 1.00 78.00 244 PHE A CA 1
ATOM 1885 C C . PHE A 1 244 ? 7.169 3.660 2.504 1.00 78.00 244 PHE A C 1
ATOM 1887 O O . PHE A 1 244 ? 5.940 3.505 2.471 1.00 78.00 244 PHE A O 1
ATOM 1894 N N . PRO A 1 245 ? 7.769 4.692 3.132 1.00 80.75 245 PRO A N 1
ATOM 1895 C CA . PRO A 1 245 ? 7.008 5.778 3.722 1.00 80.75 245 PRO A CA 1
ATOM 1896 C C . PRO A 1 245 ? 6.017 6.405 2.737 1.00 80.75 245 PRO A C 1
ATOM 1898 O O . PRO A 1 245 ? 6.271 6.490 1.531 1.00 80.75 245 PRO A O 1
ATOM 1901 N N . LEU A 1 246 ? 4.885 6.864 3.262 1.00 85.12 246 LEU A N 1
ATOM 1902 C CA . LEU A 1 246 ? 3.791 7.466 2.507 1.00 85.12 246 LEU A CA 1
ATOM 1903 C C . LEU A 1 246 ? 4.257 8.716 1.741 1.00 85.12 246 LEU A C 1
ATOM 1905 O O . LEU A 1 246 ? 3.841 8.947 0.601 1.00 85.12 246 LEU A O 1
ATOM 1909 N N . VAL A 1 247 ? 5.116 9.524 2.364 1.00 81.88 247 VAL A N 1
ATOM 1910 C CA . VAL A 1 247 ? 5.694 10.736 1.771 1.00 81.88 247 VAL A CA 1
ATOM 1911 C C . VAL A 1 247 ? 7.126 10.436 1.320 1.00 81.88 247 VAL A C 1
ATOM 1913 O O . VAL A 1 247 ? 7.908 9.834 2.052 1.00 81.88 247 VAL A O 1
ATOM 1916 N N . GLY A 1 248 ? 7.453 10.804 0.079 1.00 68.56 248 GLY A N 1
ATOM 1917 C CA . GLY A 1 248 ? 8.805 10.689 -0.477 1.00 68.56 248 GLY A CA 1
ATOM 1918 C C . GLY A 1 248 ? 9.239 9.283 -0.913 1.00 68.56 248 GLY A C 1
ATOM 1919 O O . GLY A 1 248 ? 10.255 9.161 -1.600 1.00 68.56 248 GLY A O 1
ATOM 1920 N N . GLY A 1 249 ? 8.501 8.221 -0.573 1.00 73.12 249 GLY A N 1
ATOM 1921 C CA . GLY A 1 249 ? 8.846 6.850 -0.965 1.00 73.12 249 GLY A CA 1
ATOM 1922 C C . GLY A 1 249 ? 10.279 6.465 -0.544 1.00 73.12 249 GLY A C 1
ATOM 1923 O O . GLY A 1 249 ? 10.715 6.846 0.545 1.00 73.12 249 GLY A O 1
ATOM 1924 N N . PRO A 1 250 ? 11.060 5.769 -1.395 1.00 65.00 250 PRO A N 1
ATOM 1925 C CA . PRO A 1 250 ? 12.463 5.448 -1.102 1.00 65.00 250 PRO A CA 1
ATOM 1926 C C . PRO A 1 250 ? 13.371 6.673 -0.901 1.00 65.00 250 PRO A C 1
ATOM 1928 O O . PRO A 1 250 ? 14.402 6.580 -0.244 1.00 65.00 250 PRO A O 1
ATOM 1931 N N . ALA A 1 251 ? 13.030 7.832 -1.473 1.00 60.53 251 ALA A N 1
ATOM 1932 C CA . ALA A 1 251 ? 13.795 9.058 -1.240 1.00 60.53 251 ALA A CA 1
ATOM 1933 C C . ALA A 1 251 ? 13.465 9.660 0.136 1.00 60.53 251 ALA A C 1
ATOM 1935 O O . ALA A 1 251 ? 14.355 10.142 0.834 1.00 60.53 251 ALA A O 1
ATOM 1936 N N . GLY A 1 252 ? 12.203 9.549 0.562 1.00 57.59 252 GLY A N 1
ATOM 1937 C CA . GLY A 1 252 ? 11.727 9.984 1.877 1.00 57.59 252 GLY A CA 1
ATOM 1938 C C . GLY A 1 252 ? 12.390 9.241 3.038 1.00 57.59 252 GLY A C 1
ATOM 1939 O O . GLY A 1 252 ? 12.556 9.814 4.112 1.00 57.59 252 GLY A O 1
ATOM 1940 N N . SER A 1 253 ? 12.871 8.008 2.825 1.00 57.19 253 SER A N 1
ATOM 1941 C CA . SER A 1 253 ? 13.614 7.268 3.857 1.00 57.19 253 SER A CA 1
ATOM 1942 C C . SER A 1 253 ? 14.994 7.851 4.184 1.00 57.19 253 SER A C 1
ATOM 1944 O O . SER A 1 253 ? 15.549 7.518 5.227 1.00 57.19 253 SER A O 1
ATOM 1946 N N . MET A 1 254 ? 15.537 8.736 3.340 1.00 56.38 254 MET A N 1
ATOM 1947 C CA . MET A 1 254 ? 16.796 9.446 3.612 1.00 56.38 254 MET A CA 1
ATOM 1948 C C . MET A 1 254 ? 16.606 10.671 4.522 1.00 56.38 254 MET A C 1
ATOM 1950 O O . MET A 1 254 ? 17.578 11.180 5.073 1.00 56.38 254 MET A O 1
ATOM 1954 N N . GLU A 1 255 ? 15.364 11.127 4.710 1.00 59.78 255 GLU A N 1
ATOM 1955 C CA . GLU A 1 255 ? 14.984 12.274 5.549 1.00 59.78 255 GLU A CA 1
ATOM 1956 C C . GLU A 1 255 ? 14.060 11.846 6.705 1.00 59.78 255 GLU A C 1
ATOM 1958 O O . GLU A 1 255 ? 13.149 12.581 7.108 1.00 59.78 255 GLU A O 1
ATOM 1963 N N . GLY A 1 256 ? 14.272 10.626 7.217 1.00 52.22 256 GLY A N 1
ATOM 1964 C CA . GLY A 1 256 ? 13.455 10.008 8.261 1.00 52.22 256 GLY A CA 1
ATOM 1965 C C . GLY A 1 256 ? 13.153 10.972 9.413 1.00 52.22 256 GLY A C 1
ATOM 1966 O O . GLY A 1 256 ? 14.056 11.543 10.019 1.00 52.22 256 GLY A O 1
ATOM 1967 N N . GLY A 1 257 ? 11.864 11.186 9.682 1.00 55.12 257 GLY A N 1
ATOM 1968 C CA . GLY A 1 257 ? 11.365 12.097 10.718 1.00 55.12 257 GLY A CA 1
ATOM 1969 C C . GLY A 1 257 ? 10.897 13.464 10.209 1.00 55.12 257 GLY A C 1
ATOM 1970 O O . GLY A 1 257 ? 9.906 13.974 10.720 1.00 55.12 257 GLY A O 1
ATOM 1971 N N . ARG A 1 258 ? 11.506 14.042 9.162 1.00 59.75 258 ARG A N 1
ATOM 1972 C CA . ARG A 1 258 ? 11.126 15.387 8.674 1.00 59.75 258 ARG A CA 1
ATOM 1973 C C . ARG A 1 258 ? 9.807 15.393 7.890 1.00 59.75 258 ARG A C 1
ATOM 1975 O O . ARG A 1 258 ? 9.113 16.404 7.853 1.00 59.75 258 ARG A O 1
ATOM 1982 N N . GLN A 1 259 ? 9.450 14.258 7.288 1.00 71.12 259 GLN A N 1
ATOM 1983 C CA . GLN A 1 259 ? 8.217 14.088 6.507 1.00 71.12 259 GLN A CA 1
ATOM 1984 C C . GLN A 1 259 ? 7.087 13.383 7.284 1.00 71.12 259 GLN A C 1
ATOM 1986 O O . GLN A 1 259 ? 5.946 13.360 6.817 1.00 71.12 259 GLN A O 1
ATOM 1991 N N . ALA A 1 260 ? 7.369 12.869 8.488 1.00 74.81 260 ALA A N 1
ATOM 1992 C CA . ALA A 1 260 ? 6.397 12.143 9.310 1.00 74.81 260 ALA A CA 1
ATOM 1993 C C . ALA A 1 260 ? 5.212 13.031 9.731 1.00 74.81 260 ALA A C 1
ATOM 1995 O O . ALA A 1 260 ? 4.069 12.579 9.738 1.00 74.81 260 ALA A O 1
ATOM 1996 N N . ASP A 1 261 ? 5.447 14.321 9.995 1.00 79.75 261 ASP A N 1
ATOM 1997 C CA . ASP A 1 261 ? 4.375 15.271 10.328 1.00 79.75 261 ASP A CA 1
ATOM 1998 C C . ASP A 1 261 ? 3.411 15.505 9.156 1.00 79.75 261 ASP A C 1
ATOM 2000 O O . ASP A 1 261 ? 2.201 15.637 9.355 1.00 79.75 261 ASP A O 1
ATOM 2004 N N . VAL A 1 262 ? 3.922 15.495 7.920 1.00 82.81 262 VAL A N 1
ATOM 2005 C CA . VAL A 1 262 ? 3.096 15.609 6.710 1.00 82.81 262 VAL A CA 1
ATOM 2006 C C . VAL A 1 262 ? 2.252 14.350 6.532 1.00 82.81 262 VAL A C 1
ATOM 2008 O O . VAL A 1 262 ? 1.040 14.450 6.325 1.00 82.81 262 VAL A O 1
ATOM 2011 N N . ALA A 1 263 ? 2.866 13.169 6.666 1.00 86.12 263 ALA A N 1
ATOM 2012 C CA . ALA A 1 263 ? 2.155 11.893 6.621 1.00 86.12 263 ALA A CA 1
ATOM 2013 C C . ALA A 1 263 ? 1.048 11.848 7.685 1.00 86.12 263 ALA A C 1
ATOM 2015 O O . ALA A 1 263 ? -0.109 11.570 7.369 1.00 86.12 263 ALA A O 1
ATOM 2016 N N . LYS A 1 264 ? 1.375 12.230 8.924 1.00 87.00 264 LYS A N 1
ATOM 2017 C CA . LYS A 1 264 ? 0.438 12.314 10.045 1.00 87.00 264 LYS A CA 1
ATOM 2018 C C . LYS A 1 264 ? -0.714 13.273 9.763 1.00 87.00 264 LYS A C 1
ATOM 2020 O O . LYS A 1 264 ? -1.856 12.910 10.019 1.00 87.00 264 LYS A O 1
ATOM 2025 N N . GLY A 1 265 ? -0.453 14.462 9.218 1.00 86.75 265 GLY A N 1
ATOM 2026 C CA . GLY A 1 265 ? -1.501 15.420 8.856 1.00 86.75 265 GLY A CA 1
ATOM 2027 C C . GLY A 1 265 ? -2.477 14.855 7.818 1.00 86.75 265 GLY A C 1
ATOM 2028 O O . GLY A 1 265 ? -3.695 14.935 7.995 1.00 86.75 265 GLY A O 1
ATOM 2029 N N . ILE A 1 266 ? -1.955 14.214 6.769 1.00 90.38 266 ILE A N 1
ATOM 2030 C CA . ILE A 1 266 ? -2.767 13.567 5.726 1.00 90.38 266 ILE A CA 1
ATOM 2031 C C . ILE A 1 266 ? -3.582 12.407 6.318 1.00 90.38 266 ILE A C 1
ATOM 2033 O O . ILE A 1 266 ? -4.799 12.349 6.144 1.00 90.38 266 ILE A O 1
ATOM 2037 N N . LEU A 1 267 ? -2.941 11.499 7.055 1.00 92.69 267 LEU A N 1
ATOM 2038 C CA . LEU A 1 267 ? -3.590 10.309 7.608 1.00 92.69 267 LEU A CA 1
ATOM 2039 C C . LEU A 1 267 ? -4.609 10.651 8.701 1.00 92.69 267 LEU A C 1
ATOM 2041 O O . LEU A 1 267 ? -5.700 10.081 8.705 1.00 92.69 267 LEU A O 1
ATOM 2045 N N . ALA A 1 268 ? -4.319 11.622 9.571 1.00 91.38 268 ALA A N 1
ATOM 2046 C CA . ALA A 1 268 ? -5.261 12.109 10.582 1.00 91.38 268 ALA A CA 1
ATOM 2047 C C . ALA A 1 268 ? -6.506 12.738 9.946 1.00 91.38 268 ALA A C 1
ATOM 2049 O O . ALA A 1 268 ? -7.611 12.566 10.455 1.00 91.38 268 ALA A O 1
ATOM 2050 N N . SER A 1 269 ? -6.345 13.403 8.798 1.00 90.94 269 SER A N 1
ATOM 2051 C CA . SER A 1 269 ? -7.464 13.969 8.036 1.00 90.94 269 SER A CA 1
ATOM 2052 C C . SER A 1 269 ? -8.403 12.888 7.514 1.00 90.94 269 SER A C 1
ATOM 2054 O O . SER A 1 269 ? -9.624 13.039 7.562 1.00 90.94 269 SER A O 1
ATOM 2056 N N . LYS A 1 270 ? -7.839 11.771 7.041 1.00 94.25 270 LYS A N 1
ATOM 2057 C CA . LYS A 1 270 ? -8.627 10.636 6.550 1.00 94.25 270 LYS A CA 1
ATOM 2058 C C . LYS A 1 270 ? -9.210 9.808 7.696 1.00 94.25 270 LYS A C 1
ATOM 2060 O O . LYS A 1 270 ? -10.342 9.341 7.573 1.00 94.25 270 LYS A O 1
ATOM 2065 N N . ASN A 1 271 ? -8.487 9.666 8.807 1.00 95.19 271 ASN A N 1
ATOM 2066 C CA . ASN A 1 271 ? -8.897 8.954 10.022 1.00 95.19 271 ASN A CA 1
ATOM 2067 C C . ASN A 1 271 ? -9.467 7.549 9.740 1.00 95.19 271 ASN A C 1
ATOM 2069 O O . ASN A 1 271 ? -10.575 7.183 10.148 1.00 95.19 271 ASN A O 1
ATOM 2073 N N . ILE A 1 272 ? -8.704 6.780 8.970 1.00 97.06 272 ILE A N 1
ATOM 2074 C CA . ILE A 1 272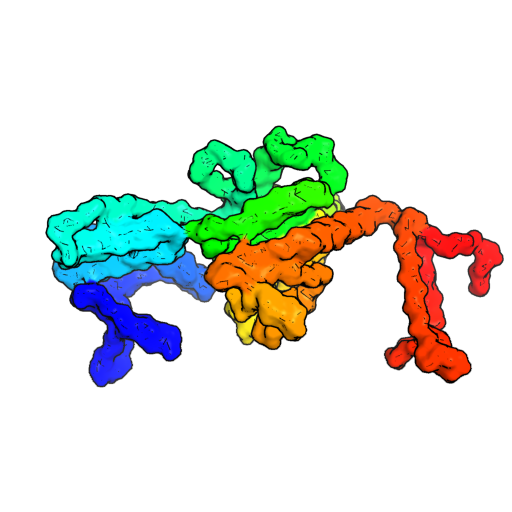 ? -8.974 5.387 8.607 1.00 97.06 272 ILE A CA 1
ATOM 2075 C C . ILE A 1 272 ? -7.682 4.572 8.760 1.00 97.06 272 ILE A C 1
ATOM 2077 O O . ILE A 1 272 ? -6.601 5.159 8.765 1.00 97.06 272 ILE A O 1
ATOM 2081 N N . PRO A 1 273 ? -7.762 3.234 8.872 1.00 97.44 273 PRO A N 1
ATOM 2082 C CA . PRO A 1 273 ? -6.581 2.380 8.939 1.00 97.44 273 PRO A CA 1
ATOM 2083 C C . PRO A 1 273 ? -5.653 2.581 7.738 1.00 97.44 273 PRO A C 1
ATOM 2085 O O . PRO A 1 273 ? -6.098 2.475 6.591 1.00 97.44 273 PRO A O 1
ATOM 2088 N N . TYR A 1 274 ? -4.371 2.808 8.019 1.00 96.81 274 TYR A N 1
ATOM 2089 C CA . TYR A 1 274 ? -3.282 2.742 7.050 1.00 96.81 274 TYR A CA 1
ATOM 2090 C C . TYR A 1 274 ? -2.455 1.486 7.325 1.00 96.81 274 TYR A C 1
ATOM 2092 O O . TYR A 1 274 ? -1.869 1.344 8.394 1.00 96.81 274 TYR A O 1
ATOM 2100 N N . VAL A 1 275 ? -2.457 0.552 6.379 1.00 96.19 275 VAL A N 1
ATOM 2101 C CA . VAL A 1 275 ? -1.802 -0.753 6.500 1.00 96.19 275 VAL A CA 1
ATOM 2102 C C . VAL A 1 275 ? -0.718 -0.864 5.443 1.00 96.19 275 VAL A C 1
ATOM 2104 O O . VAL A 1 275 ? -0.947 -0.528 4.281 1.00 96.19 275 VAL A O 1
ATOM 2107 N N . VAL A 1 276 ? 0.442 -1.399 5.815 1.00 94.50 276 VAL A N 1
ATOM 2108 C CA . VAL A 1 276 ? 1.448 -1.831 4.840 1.00 94.50 276 VAL A CA 1
ATOM 2109 C C . VAL A 1 276 ? 1.370 -3.340 4.673 1.00 94.50 276 VAL A C 1
ATOM 2111 O O . VAL A 1 276 ? 1.508 -4.105 5.622 1.00 94.50 276 VAL A O 1
ATOM 2114 N N . ALA A 1 277 ? 1.128 -3.789 3.449 1.00 95.75 277 ALA A N 1
ATOM 2115 C CA . ALA A 1 277 ? 1.089 -5.202 3.127 1.00 95.75 277 ALA A CA 1
ATOM 2116 C C . ALA A 1 277 ? 1.684 -5.429 1.742 1.00 95.75 277 ALA A C 1
ATOM 2118 O O . ALA A 1 277 ? 1.064 -5.107 0.732 1.00 95.75 277 ALA A O 1
ATOM 2119 N N . ALA A 1 278 ? 2.896 -5.972 1.698 1.00 94.69 278 ALA A N 1
ATOM 2120 C CA . ALA A 1 278 ? 3.666 -6.133 0.473 1.00 94.69 278 ALA A CA 1
ATOM 2121 C C . ALA A 1 278 ? 4.282 -7.539 0.397 1.00 94.69 278 ALA A C 1
ATOM 2123 O O . ALA A 1 278 ? 4.563 -8.142 1.440 1.00 94.69 278 ALA A O 1
ATOM 2124 N N . PRO A 1 279 ? 4.490 -8.091 -0.810 1.00 94.88 279 PRO A N 1
ATOM 2125 C CA . PRO A 1 279 ? 5.388 -9.225 -0.981 1.00 94.88 279 PRO A CA 1
ATOM 2126 C C . PRO A 1 279 ? 6.833 -8.811 -0.662 1.00 94.88 279 PRO A C 1
ATOM 2128 O O . PRO A 1 279 ? 7.207 -7.648 -0.817 1.00 94.88 279 PRO A O 1
ATOM 2131 N N . LEU A 1 280 ? 7.651 -9.765 -0.227 1.00 94.38 280 LEU A N 1
ATOM 2132 C CA . LEU A 1 280 ? 9.084 -9.570 -0.039 1.00 94.38 280 LEU A CA 1
ATOM 2133 C C . LEU A 1 280 ? 9.749 -9.550 -1.422 1.00 94.38 280 LEU A C 1
ATOM 2135 O O . LEU A 1 280 ? 9.629 -10.505 -2.187 1.00 94.38 280 LEU A O 1
ATOM 2139 N N . LEU A 1 281 ? 10.403 -8.438 -1.759 1.00 91.38 281 LEU A N 1
ATOM 2140 C CA . LEU A 1 281 ? 10.932 -8.175 -3.106 1.00 91.38 281 LEU A CA 1
ATOM 2141 C C . LEU A 1 281 ? 12.430 -8.467 -3.235 1.00 91.38 281 LEU A C 1
ATOM 2143 O O . LEU A 1 281 ? 12.970 -8.409 -4.334 1.00 91.38 281 LEU A O 1
ATOM 2147 N N . ILE A 1 282 ? 13.100 -8.751 -2.118 1.00 90.44 282 ILE A N 1
ATOM 2148 C CA . ILE A 1 282 ? 14.533 -9.077 -2.060 1.00 90.44 282 ILE A CA 1
ATOM 2149 C C . ILE A 1 282 ? 14.799 -10.371 -1.278 1.00 90.44 282 ILE A C 1
ATOM 2151 O O . ILE A 1 282 ? 15.931 -10.639 -0.886 1.00 90.44 282 ILE A O 1
ATOM 2155 N N . GLN A 1 283 ? 13.753 -11.152 -1.005 1.00 93.44 283 GLN A N 1
ATOM 2156 C CA . GLN A 1 283 ? 13.844 -12.398 -0.254 1.00 93.44 283 GLN A CA 1
ATOM 2157 C C . GLN A 1 283 ? 12.940 -13.459 -0.885 1.00 93.44 283 GLN A C 1
ATOM 2159 O O . GLN A 1 283 ? 11.767 -13.204 -1.177 1.00 93.44 283 GLN A O 1
ATOM 2164 N N . ASP A 1 284 ? 13.490 -14.654 -1.084 1.00 95.31 284 ASP A N 1
ATOM 2165 C CA . ASP A 1 284 ? 12.745 -15.802 -1.584 1.00 95.31 284 ASP A CA 1
ATOM 2166 C C . ASP A 1 284 ? 11.873 -16.451 -0.495 1.00 95.31 284 ASP A C 1
ATOM 2168 O O . ASP A 1 284 ? 12.099 -16.296 0.711 1.00 95.31 284 ASP A O 1
ATOM 2172 N N . MET A 1 285 ? 10.854 -17.198 -0.924 1.00 95.19 285 MET A N 1
ATOM 2173 C CA . MET A 1 285 ? 9.897 -17.837 -0.018 1.00 95.19 285 MET A CA 1
ATOM 2174 C C . MET A 1 285 ? 10.520 -18.906 0.893 1.00 95.19 285 MET A C 1
ATOM 2176 O O . MET A 1 285 ? 10.059 -19.072 2.027 1.00 95.19 285 MET A O 1
ATOM 2180 N N . ALA A 1 286 ? 11.542 -19.632 0.432 1.00 95.12 286 ALA A N 1
ATOM 2181 C CA . ALA A 1 286 ? 12.172 -20.684 1.227 1.00 95.12 286 ALA A CA 1
ATOM 2182 C C . ALA A 1 286 ? 12.977 -20.074 2.382 1.00 95.12 286 ALA A C 1
ATOM 2184 O O . ALA A 1 286 ? 12.823 -20.487 3.533 1.00 95.12 286 ALA A O 1
ATOM 2185 N N . SER A 1 287 ? 13.760 -19.033 2.096 1.00 95.50 287 SER A N 1
ATOM 2186 C CA . SER A 1 287 ? 14.496 -18.267 3.101 1.00 95.50 287 SER A CA 1
ATOM 2187 C C . SER A 1 287 ? 13.557 -17.560 4.074 1.00 95.50 287 SER A C 1
ATOM 2189 O O . SER A 1 287 ? 13.788 -17.605 5.278 1.00 95.50 287 SER A O 1
ATOM 2191 N N . TRP A 1 288 ? 12.459 -16.966 3.588 1.00 96.06 288 TRP A N 1
ATOM 2192 C CA . TRP A 1 288 ? 11.456 -16.361 4.471 1.00 96.06 288 TRP A CA 1
ATOM 2193 C C . TRP A 1 288 ? 10.841 -17.378 5.441 1.00 96.06 288 TRP A C 1
ATOM 2195 O O . TRP A 1 288 ? 10.686 -17.096 6.629 1.00 96.06 288 TRP A O 1
ATOM 2205 N N . THR A 1 289 ? 10.512 -18.575 4.955 1.00 94.88 289 THR A N 1
ATOM 2206 C CA . THR A 1 289 ? 9.892 -19.622 5.779 1.00 94.88 289 THR A CA 1
ATOM 2207 C C . THR A 1 289 ? 10.837 -20.132 6.865 1.00 94.88 289 THR A C 1
ATOM 2209 O O . THR A 1 289 ? 10.397 -20.391 7.983 1.00 94.88 289 THR A O 1
ATOM 2212 N N . ARG A 1 290 ? 12.126 -20.276 6.544 1.00 96.81 290 ARG A N 1
ATOM 2213 C CA . ARG A 1 290 ? 13.138 -20.810 7.460 1.00 96.81 290 ARG A CA 1
ATOM 2214 C C . ARG A 1 290 ? 13.584 -19.785 8.503 1.00 96.81 290 ARG A C 1
ATOM 2216 O O . ARG A 1 290 ? 13.642 -20.112 9.683 1.00 96.81 290 ARG A O 1
ATOM 2223 N N . ASP A 1 291 ? 13.869 -18.560 8.062 1.00 95.44 291 ASP A N 1
ATOM 2224 C CA . ASP A 1 291 ? 14.615 -17.580 8.862 1.00 95.44 291 ASP A CA 1
ATOM 2225 C C . ASP A 1 291 ? 13.767 -16.361 9.270 1.00 95.44 291 ASP A C 1
ATOM 2227 O O . ASP A 1 291 ? 14.232 -15.480 9.993 1.00 95.44 291 ASP A O 1
ATOM 2231 N N . GLY A 1 292 ? 12.514 -16.278 8.815 1.00 95.69 292 GLY A N 1
ATOM 2232 C CA . GLY A 1 292 ? 11.705 -15.073 8.961 1.00 95.69 292 GLY A CA 1
ATOM 2233 C C . GLY A 1 292 ? 12.140 -13.973 7.989 1.00 95.69 292 GLY A C 1
ATOM 2234 O O . GLY A 1 292 ? 12.704 -14.235 6.929 1.00 95.69 292 GLY A O 1
ATOM 2235 N N . ILE A 1 293 ? 11.803 -12.719 8.293 1.00 95.25 293 ILE A N 1
ATOM 2236 C CA . ILE A 1 293 ? 12.046 -11.594 7.375 1.00 95.25 293 ILE A CA 1
ATOM 2237 C C . ILE A 1 293 ? 13.470 -11.070 7.545 1.00 95.25 293 ILE A C 1
ATOM 2239 O O . ILE A 1 293 ? 13.876 -10.713 8.650 1.00 95.25 293 ILE A O 1
ATOM 2243 N N . ALA A 1 294 ? 14.206 -10.986 6.436 1.00 94.19 294 ALA A N 1
ATOM 2244 C CA . ALA A 1 294 ? 15.587 -10.515 6.409 1.00 94.19 294 ALA A CA 1
ATOM 2245 C C . ALA A 1 294 ? 15.720 -9.036 6.821 1.00 94.19 294 ALA A C 1
ATOM 2247 O O . ALA A 1 294 ? 14.812 -8.235 6.604 1.00 94.19 294 ALA A O 1
ATOM 2248 N N . GLY A 1 295 ? 16.886 -8.650 7.353 1.00 92.69 295 GLY A N 1
ATOM 2249 C CA . GLY A 1 295 ? 17.102 -7.333 7.973 1.00 92.69 295 GLY A CA 1
ATOM 2250 C C . GLY A 1 295 ? 16.781 -6.125 7.082 1.00 92.69 295 GLY A C 1
ATOM 2251 O O . GLY A 1 295 ? 16.076 -5.219 7.508 1.00 92.69 295 GLY A O 1
ATOM 2252 N N . LEU A 1 296 ? 17.226 -6.102 5.821 1.00 88.50 296 LEU A N 1
ATOM 2253 C CA . LEU A 1 296 ? 16.885 -4.987 4.921 1.00 88.50 296 LEU A CA 1
ATOM 2254 C C . LEU A 1 296 ? 15.376 -4.938 4.623 1.00 88.50 296 LEU A C 1
ATOM 2256 O O . LEU A 1 296 ? 14.768 -3.870 4.581 1.00 88.50 296 LEU A O 1
ATOM 2260 N N . GLN A 1 297 ? 14.758 -6.105 4.456 1.00 90.50 297 GLN A N 1
ATOM 2261 C CA . GLN A 1 297 ? 13.336 -6.229 4.165 1.00 90.50 297 GLN A CA 1
ATOM 2262 C C . GLN A 1 297 ? 12.473 -5.851 5.382 1.00 90.50 297 GLN A C 1
ATOM 2264 O O . GLN A 1 297 ? 11.380 -5.317 5.197 1.00 90.50 297 GLN A O 1
ATOM 2269 N N . SER A 1 298 ? 12.957 -6.073 6.610 1.00 91.94 298 SER A N 1
ATOM 2270 C CA . SER A 1 298 ? 12.246 -5.699 7.835 1.00 91.94 298 SER A CA 1
ATOM 2271 C C . SER A 1 298 ? 12.208 -4.184 8.040 1.00 91.94 298 SER A C 1
ATOM 2273 O O . SER A 1 298 ? 11.164 -3.657 8.414 1.00 91.94 298 SER A O 1
ATOM 2275 N N . VAL A 1 299 ? 13.285 -3.463 7.712 1.00 89.44 299 VAL A N 1
ATOM 2276 C CA . VAL A 1 299 ? 13.315 -1.990 7.769 1.00 89.44 299 VAL A CA 1
ATOM 2277 C C . VAL A 1 299 ? 12.270 -1.381 6.830 1.00 89.44 299 VAL A C 1
ATOM 2279 O O . VAL A 1 299 ? 11.516 -0.494 7.225 1.00 89.44 299 VAL A O 1
ATOM 2282 N N . VAL A 1 300 ? 12.203 -1.896 5.602 1.00 86.69 300 VAL A N 1
ATOM 2283 C CA . VAL A 1 300 ? 11.261 -1.478 4.551 1.00 86.69 300 VAL A CA 1
ATOM 2284 C C . VAL A 1 300 ? 9.818 -1.811 4.949 1.00 86.69 300 VAL A C 1
ATOM 2286 O O . VAL A 1 300 ? 8.928 -0.974 4.856 1.00 86.69 300 VAL A O 1
ATOM 2289 N N . LEU A 1 301 ? 9.566 -3.021 5.450 1.00 89.25 301 LEU A N 1
ATOM 2290 C CA . LEU A 1 301 ? 8.203 -3.478 5.719 1.00 89.25 301 LEU A CA 1
ATOM 2291 C C . LEU A 1 301 ? 7.632 -2.975 7.060 1.00 89.25 301 LEU A C 1
ATOM 2293 O O . LEU A 1 301 ? 6.421 -2.780 7.157 1.00 89.25 301 LEU A O 1
ATOM 2297 N N . TYR A 1 302 ? 8.479 -2.780 8.074 1.00 90.31 302 TYR A N 1
ATOM 2298 C CA . TYR A 1 302 ? 8.072 -2.441 9.442 1.00 90.31 302 TYR A CA 1
ATOM 2299 C C . TYR A 1 302 ? 8.550 -1.054 9.860 1.00 90.31 302 TYR A C 1
ATOM 2301 O O . TYR A 1 302 ? 7.740 -0.140 9.979 1.00 90.31 302 TYR A O 1
ATOM 2309 N N . SER A 1 303 ? 9.862 -0.879 10.046 1.00 90.00 303 SER A N 1
ATOM 2310 C CA . SER A 1 303 ? 10.407 0.288 10.748 1.00 90.00 303 SER A CA 1
ATOM 2311 C C . SER A 1 303 ? 10.099 1.612 10.054 1.00 90.00 303 SER A C 1
ATOM 2313 O O . SER A 1 303 ? 9.752 2.580 10.719 1.00 90.00 303 SER A O 1
ATOM 2315 N N . LEU A 1 304 ? 10.213 1.668 8.725 1.00 86.50 304 LEU A N 1
ATOM 2316 C CA . LEU A 1 304 ? 9.927 2.884 7.965 1.00 86.50 304 LEU A CA 1
ATOM 2317 C C . LEU A 1 304 ? 8.422 3.224 7.968 1.00 86.50 304 LEU A C 1
ATOM 2319 O O . LEU A 1 304 ? 8.084 4.343 8.349 1.00 86.50 304 LEU A O 1
ATOM 2323 N N . PRO A 1 305 ? 7.504 2.298 7.625 1.00 87.44 305 PRO A N 1
ATOM 2324 C CA . PRO A 1 305 ? 6.067 2.546 7.742 1.00 87.44 305 PRO A CA 1
ATOM 2325 C C . PRO A 1 305 ? 5.555 2.869 9.149 1.00 87.44 305 PRO A C 1
ATOM 2327 O O . PRO A 1 305 ? 4.578 3.606 9.286 1.00 87.44 305 PRO A O 1
ATOM 2330 N N . GLU A 1 306 ? 6.176 2.326 10.198 1.00 89.69 306 GLU A N 1
ATOM 2331 C CA . GLU A 1 306 ? 5.799 2.618 11.587 1.00 89.69 306 GLU A CA 1
ATOM 2332 C C . GLU A 1 306 ? 5.965 4.105 11.928 1.00 89.69 306 GLU A C 1
ATOM 2334 O O . GLU A 1 306 ? 5.163 4.647 12.690 1.00 89.69 306 GLU A O 1
ATOM 2339 N N . LEU A 1 307 ? 6.928 4.797 11.304 1.00 86.38 307 LEU A N 1
ATOM 2340 C CA . LEU A 1 307 ? 7.105 6.246 11.461 1.00 86.38 307 LEU A CA 1
ATOM 2341 C C . LEU A 1 307 ? 5.918 7.054 10.911 1.00 86.38 307 LEU A C 1
ATOM 2343 O O . LEU A 1 307 ? 5.643 8.142 11.413 1.00 86.38 307 LEU A O 1
ATOM 2347 N N . ASP A 1 308 ? 5.189 6.513 9.930 1.00 86.38 308 ASP A N 1
ATOM 2348 C CA . ASP A 1 308 ? 3.960 7.118 9.399 1.00 86.38 308 ASP A CA 1
ATOM 2349 C C . ASP A 1 308 ? 2.709 6.733 10.209 1.00 86.38 308 ASP A C 1
ATOM 2351 O O . ASP A 1 308 ? 1.613 7.224 9.936 1.00 86.38 308 ASP A O 1
ATOM 2355 N N . GLY A 1 309 ? 2.838 5.836 11.193 1.00 90.12 309 GLY A N 1
ATOM 2356 C CA . GLY A 1 309 ? 1.710 5.277 11.936 1.00 90.12 309 GLY A CA 1
ATOM 2357 C C . GLY A 1 309 ? 0.981 4.148 11.202 1.00 90.12 309 GLY A C 1
ATOM 2358 O O . GLY A 1 309 ? -0.208 3.930 11.453 1.00 90.12 309 GLY A O 1
ATOM 2359 N N . ALA A 1 310 ? 1.659 3.438 10.292 1.00 92.94 310 ALA A N 1
ATOM 2360 C CA . ALA A 1 310 ? 1.110 2.224 9.695 1.00 92.94 310 ALA A CA 1
ATOM 2361 C C . ALA A 1 310 ? 0.851 1.144 10.759 1.00 92.94 310 ALA A 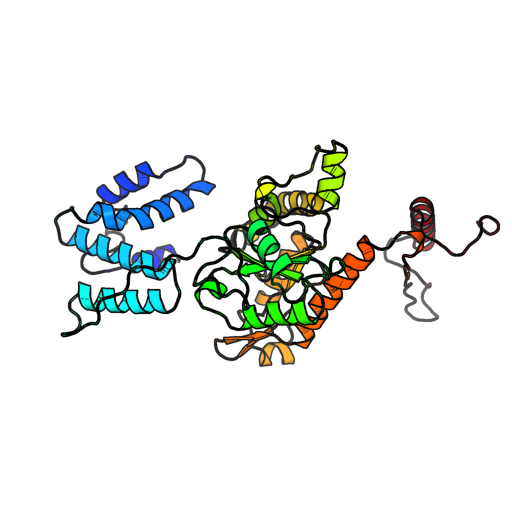C 1
ATOM 2363 O O . ALA A 1 310 ? 1.592 1.011 11.733 1.00 92.94 310 ALA A O 1
ATOM 2364 N N . ILE A 1 311 ? -0.199 0.349 10.557 1.00 94.38 311 ILE A N 1
ATOM 2365 C CA . ILE A 1 311 ? -0.617 -0.710 11.483 1.00 94.38 311 ILE A CA 1
ATOM 2366 C C . ILE A 1 311 ? -0.814 -2.048 10.768 1.00 94.38 311 ILE A C 1
ATOM 2368 O O . ILE A 1 311 ? -0.973 -2.096 9.550 1.00 94.38 311 ILE A O 1
ATOM 2372 N N . ASP A 1 312 ? -0.883 -3.134 11.547 1.00 91.31 312 ASP A N 1
ATOM 2373 C CA . ASP A 1 312 ? -1.280 -4.474 11.085 1.00 91.31 312 ASP A CA 1
ATOM 2374 C C . ASP A 1 312 ? -0.513 -4.958 9.839 1.00 91.31 312 ASP A C 1
ATOM 2376 O O . ASP A 1 312 ? -1.089 -5.557 8.930 1.00 91.31 312 ASP A O 1
ATOM 2380 N N . THR A 1 313 ? 0.800 -4.722 9.804 1.00 93.50 313 THR A N 1
ATOM 2381 C CA . THR A 1 313 ? 1.642 -5.081 8.663 1.00 93.50 313 THR A CA 1
ATOM 2382 C C . THR A 1 313 ? 1.557 -6.572 8.316 1.00 93.50 313 THR A C 1
ATOM 2384 O O . THR A 1 313 ? 1.703 -7.441 9.184 1.00 93.50 313 THR A O 1
ATOM 2387 N N . VAL A 1 314 ? 1.357 -6.889 7.029 1.00 94.94 314 VAL A N 1
ATOM 2388 C CA . VAL A 1 314 ? 1.270 -8.276 6.539 1.00 94.94 314 VAL A CA 1
ATOM 2389 C C . VAL A 1 314 ? 2.251 -8.524 5.386 1.00 94.94 314 VAL A C 1
ATOM 2391 O O . VAL A 1 314 ? 2.032 -8.004 4.294 1.00 94.94 314 VAL A O 1
ATOM 2394 N N . PRO A 1 315 ? 3.287 -9.369 5.558 1.00 95.31 315 PRO A N 1
ATOM 2395 C CA . PRO A 1 315 ? 4.052 -9.878 4.421 1.00 95.31 315 PRO A CA 1
ATOM 2396 C C . PRO A 1 315 ? 3.136 -10.759 3.565 1.00 95.31 315 PRO A C 1
ATOM 2398 O O . PRO A 1 315 ? 2.629 -11.782 4.034 1.00 95.31 315 PRO A O 1
ATOM 2401 N N . LEU A 1 316 ? 2.875 -10.340 2.329 1.00 96.56 316 LEU A N 1
ATOM 2402 C CA . LEU A 1 316 ? 1.900 -11.010 1.467 1.00 96.56 316 LEU A CA 1
ATOM 2403 C C . LEU A 1 316 ? 2.463 -12.250 0.776 1.00 96.56 316 LEU A C 1
ATOM 2405 O O . LEU A 1 316 ? 1.691 -13.099 0.344 1.00 96.56 316 LEU A O 1
ATOM 2409 N N . GLY A 1 317 ? 3.781 -12.348 0.640 1.00 95.94 317 GLY A N 1
ATOM 2410 C CA . GLY A 1 317 ? 4.407 -13.253 -0.311 1.00 95.94 317 GLY A CA 1
ATOM 2411 C C . GLY A 1 317 ? 5.908 -13.036 -0.420 1.00 95.94 317 GLY A C 1
ATOM 2412 O O . GLY A 1 317 ? 6.460 -12.250 0.342 1.00 95.94 317 GLY A O 1
ATOM 2413 N N . GLY A 1 318 ? 6.558 -13.687 -1.377 1.00 95.31 318 GLY A N 1
ATOM 2414 C CA . GLY A 1 318 ? 7.993 -13.548 -1.625 1.00 95.31 318 GLY A CA 1
ATOM 2415 C C . GLY A 1 318 ? 8.367 -13.979 -3.037 1.00 95.31 318 GLY A C 1
ATOM 2416 O O . GLY A 1 318 ? 7.491 -14.269 -3.858 1.00 95.31 318 GLY A O 1
ATOM 2417 N N . LEU A 1 319 ? 9.668 -14.025 -3.313 1.00 95.88 319 LEU A N 1
ATOM 2418 C CA . LEU A 1 319 ? 10.173 -14.463 -4.610 1.00 95.88 319 LEU A CA 1
ATOM 2419 C C . LEU A 1 319 ? 10.191 -15.994 -4.732 1.00 95.88 319 LEU A C 1
ATOM 2421 O O . LEU A 1 319 ? 10.549 -16.708 -3.791 1.00 95.88 319 LEU A O 1
ATOM 2425 N N . VAL A 1 320 ? 9.843 -16.492 -5.917 1.00 94.69 320 VAL A N 1
ATOM 2426 C CA . VAL A 1 320 ? 10.126 -17.861 -6.370 1.00 94.69 320 VAL A CA 1
ATOM 2427 C C . VAL A 1 320 ? 10.837 -17.738 -7.714 1.00 94.69 320 VAL A C 1
ATOM 2429 O O . VAL A 1 320 ? 10.214 -17.428 -8.732 1.00 94.69 320 VAL A O 1
ATOM 2432 N N . GLY A 1 321 ? 12.161 -17.904 -7.702 1.00 92.00 321 GLY A N 1
ATOM 2433 C CA . GLY A 1 321 ? 13.002 -17.409 -8.794 1.00 92.00 321 GLY A CA 1
ATOM 2434 C C . GLY A 1 321 ? 12.859 -15.890 -8.911 1.00 92.00 321 GLY A C 1
ATOM 2435 O O . GLY A 1 321 ? 12.928 -15.190 -7.904 1.00 92.00 321 GLY A O 1
ATOM 2436 N N . ASP A 1 322 ? 12.579 -15.397 -10.116 1.00 87.31 322 ASP A N 1
ATOM 2437 C CA . ASP A 1 322 ? 12.382 -13.963 -10.382 1.00 87.31 322 ASP A CA 1
ATOM 2438 C C . ASP A 1 322 ? 10.913 -13.513 -10.280 1.00 87.31 322 ASP A C 1
ATOM 2440 O O . ASP A 1 322 ? 10.596 -12.337 -10.469 1.00 87.31 322 ASP A O 1
ATOM 2444 N N . ALA A 1 323 ? 9.992 -14.442 -10.011 1.00 91.88 323 ALA A N 1
ATOM 2445 C CA . ALA A 1 323 ? 8.562 -14.167 -9.981 1.00 91.88 323 ALA A CA 1
ATOM 2446 C C . ALA A 1 323 ? 8.060 -13.901 -8.556 1.00 91.88 323 ALA A C 1
ATOM 2448 O O . ALA A 1 323 ? 8.461 -14.549 -7.588 1.00 91.88 323 ALA A O 1
ATOM 2449 N N . ILE A 1 324 ? 7.134 -12.949 -8.444 1.00 95.44 324 ILE A N 1
ATOM 2450 C CA . ILE A 1 324 ? 6.489 -12.575 -7.184 1.00 95.44 324 ILE A CA 1
ATOM 2451 C C . ILE A 1 324 ? 5.266 -13.467 -6.964 1.00 95.44 324 ILE A C 1
ATOM 2453 O O . ILE A 1 324 ? 4.337 -13.457 -7.774 1.00 95.44 324 ILE A O 1
ATOM 2457 N N . PHE A 1 325 ? 5.224 -14.170 -5.833 1.00 95.75 325 PHE A N 1
ATOM 2458 C CA . PHE A 1 325 ? 4.094 -15.012 -5.442 1.00 95.75 325 PHE A CA 1
ATOM 2459 C C . PHE A 1 325 ? 3.481 -14.543 -4.132 1.00 95.75 325 PHE A C 1
ATOM 2461 O O . PHE A 1 325 ? 4.203 -14.187 -3.202 1.00 95.75 325 PHE A O 1
ATOM 2468 N N . LEU A 1 326 ? 2.147 -14.581 -4.040 1.00 97.12 326 LEU A N 1
ATOM 2469 C CA . LEU A 1 326 ? 1.433 -14.346 -2.784 1.00 97.12 326 LEU A CA 1
ATOM 2470 C C . LEU A 1 326 ? 1.143 -15.663 -2.075 1.00 97.12 326 LEU A C 1
ATOM 2472 O O . LEU A 1 326 ? 0.854 -16.678 -2.701 1.00 97.12 326 LEU A O 1
ATOM 2476 N N . VAL A 1 327 ? 1.146 -15.614 -0.748 1.00 97.56 327 VAL A N 1
ATOM 2477 C CA . VAL A 1 327 ? 0.641 -16.680 0.113 1.00 97.56 327 VAL A CA 1
ATOM 2478 C C . VAL A 1 327 ? -0.840 -16.397 0.382 1.00 97.56 327 VAL A C 1
ATOM 2480 O O . VAL A 1 327 ? -1.146 -15.413 1.064 1.00 97.56 327 VAL A O 1
ATOM 2483 N N . PRO A 1 328 ? -1.782 -17.241 -0.083 1.00 96.94 328 PRO A N 1
ATOM 2484 C CA . PRO A 1 328 ? -3.212 -16.961 0.046 1.00 96.94 328 PRO A CA 1
ATOM 2485 C C . PRO A 1 328 ? -3.667 -16.714 1.490 1.00 96.94 328 PRO A C 1
ATOM 2487 O O . PRO A 1 328 ? -4.460 -15.811 1.747 1.00 96.94 328 PRO A O 1
ATOM 2490 N N . GLU A 1 329 ? -3.130 -17.449 2.467 1.00 97.69 329 GLU A N 1
ATOM 2491 C CA . GLU A 1 329 ? -3.455 -17.229 3.885 1.00 97.69 329 GLU A CA 1
ATOM 2492 C C . GLU A 1 329 ? -3.130 -15.798 4.342 1.00 97.69 329 GLU A C 1
ATOM 2494 O O . GLU A 1 329 ? -3.907 -15.192 5.081 1.00 97.69 329 GLU A O 1
ATOM 2499 N N . ARG A 1 330 ? -2.049 -15.202 3.827 1.00 97.81 330 ARG A N 1
ATOM 2500 C CA . ARG A 1 330 ? -1.634 -13.840 4.180 1.00 97.81 330 ARG A CA 1
ATOM 2501 C C . ARG A 1 330 ? -2.590 -12.794 3.621 1.00 97.81 330 ARG A C 1
ATOM 2503 O O . ARG A 1 330 ? -2.957 -11.865 4.338 1.00 97.81 330 ARG A O 1
ATOM 2510 N N . VAL A 1 331 ? -3.056 -12.967 2.386 1.00 98.25 331 VAL A N 1
ATOM 2511 C CA . VAL A 1 331 ? -4.063 -12.077 1.785 1.00 98.25 331 VAL A CA 1
ATOM 2512 C C . VAL A 1 331 ? -5.396 -12.185 2.537 1.00 98.25 331 VAL A C 1
ATOM 2514 O O . VAL A 1 331 ? -6.008 -11.167 2.862 1.00 98.25 331 VAL A O 1
ATOM 2517 N N . LYS A 1 332 ? -5.803 -13.402 2.923 1.00 98.38 332 LYS A N 1
ATOM 2518 C CA . LYS A 1 332 ? -6.977 -13.628 3.779 1.00 98.38 332 LYS A CA 1
ATOM 2519 C C . LYS A 1 332 ? -6.840 -12.936 5.135 1.00 98.38 332 LYS A C 1
ATOM 2521 O O . LYS A 1 332 ? -7.771 -12.271 5.594 1.00 98.38 332 LYS A O 1
ATOM 2526 N N . LYS A 1 333 ? -5.670 -13.038 5.772 1.00 98.06 333 LYS A N 1
ATOM 2527 C CA . LYS A 1 333 ? -5.366 -12.345 7.030 1.00 98.06 333 LYS A CA 1
ATOM 2528 C C . LYS A 1 333 ? -5.477 -10.827 6.877 1.00 98.06 333 LYS A C 1
ATOM 2530 O O . LYS A 1 333 ? -6.107 -10.195 7.724 1.00 98.06 333 LYS A O 1
ATOM 2535 N N . LEU A 1 334 ? -4.924 -10.252 5.807 1.00 98.25 334 LEU A N 1
ATOM 2536 C CA . LEU A 1 334 ? -5.053 -8.826 5.495 1.00 98.25 334 LEU A CA 1
ATOM 2537 C C . LEU A 1 334 ? -6.528 -8.415 5.362 1.00 98.25 334 LEU A C 1
ATOM 2539 O O . LEU A 1 334 ? -6.978 -7.506 6.062 1.00 98.25 334 LEU A O 1
ATOM 2543 N N . ALA A 1 335 ? -7.302 -9.110 4.525 1.00 98.31 335 ALA A N 1
ATOM 2544 C CA . ALA A 1 335 ? -8.714 -8.798 4.307 1.00 98.31 335 ALA A CA 1
ATOM 2545 C C . ALA A 1 335 ? -9.532 -8.895 5.609 1.00 98.31 335 ALA A C 1
ATOM 2547 O O . ALA A 1 335 ? -10.333 -8.008 5.922 1.00 98.31 335 ALA A O 1
ATOM 2548 N N . ALA A 1 336 ? -9.274 -9.919 6.429 1.00 98.06 336 ALA A N 1
ATOM 2549 C CA . ALA A 1 336 ? -9.904 -10.075 7.735 1.00 98.06 336 ALA A CA 1
ATOM 2550 C C . ALA A 1 336 ? -9.571 -8.917 8.695 1.00 98.06 336 ALA A C 1
ATOM 2552 O O . ALA A 1 336 ? -10.453 -8.461 9.429 1.00 98.06 336 ALA A O 1
ATOM 2553 N N . ARG A 1 337 ? -8.327 -8.416 8.694 1.00 97.44 337 ARG A N 1
ATOM 2554 C CA . ARG A 1 337 ? -7.911 -7.262 9.512 1.00 97.44 337 ARG A CA 1
ATOM 2555 C C . ARG A 1 337 ? -8.613 -5.983 9.078 1.00 97.44 337 ARG A C 1
ATOM 2557 O O . ARG A 1 337 ? -9.227 -5.324 9.916 1.00 97.44 337 ARG A O 1
ATOM 2564 N N . VAL A 1 338 ? -8.620 -5.695 7.778 1.00 98.12 338 VAL A N 1
ATOM 2565 C CA . VAL A 1 338 ? -9.328 -4.540 7.202 1.00 98.12 338 VAL A CA 1
ATOM 2566 C C . VAL A 1 338 ? -10.807 -4.576 7.581 1.00 98.12 338 VAL A C 1
ATOM 2568 O O . VAL A 1 338 ? -11.335 -3.609 8.131 1.00 98.12 338 VAL A O 1
ATOM 2571 N N . ARG A 1 339 ? -11.472 -5.723 7.400 1.00 98.06 339 ARG A N 1
ATOM 2572 C CA . ARG A 1 339 ? -12.876 -5.896 7.794 1.00 98.06 339 ARG A CA 1
ATOM 2573 C C . ARG A 1 339 ? -13.114 -5.631 9.277 1.00 98.06 339 ARG A C 1
ATOM 2575 O O . ARG A 1 339 ? -14.102 -4.983 9.613 1.00 98.06 339 ARG A O 1
ATOM 2582 N N . ARG A 1 340 ? -12.236 -6.105 10.168 1.00 97.62 340 ARG A N 1
ATOM 2583 C CA . ARG A 1 340 ? -12.369 -5.885 11.619 1.00 97.62 340 ARG A CA 1
ATOM 2584 C C . ARG A 1 340 ? -12.213 -4.415 12.001 1.00 97.62 340 ARG A C 1
ATOM 2586 O O . ARG A 1 340 ? -13.021 -3.930 12.788 1.00 97.62 340 ARG A O 1
ATOM 2593 N N . TRP A 1 341 ? -11.250 -3.699 11.423 1.00 97.62 341 TRP A N 1
ATOM 2594 C CA . TRP A 1 341 ? -11.100 -2.260 11.663 1.00 97.62 341 TRP A CA 1
ATOM 2595 C C . TRP A 1 341 ? -12.311 -1.459 11.193 1.00 97.62 341 TRP A C 1
ATOM 2597 O O . TRP A 1 341 ? -12.812 -0.585 11.903 1.00 97.62 341 TRP A O 1
ATOM 2607 N N . VAL A 1 342 ? -12.822 -1.778 10.006 1.00 97.38 342 VAL A N 1
ATOM 2608 C CA . VAL A 1 342 ? -13.988 -1.089 9.449 1.00 97.38 342 VAL A CA 1
ATOM 2609 C C . VAL A 1 342 ? -15.249 -1.421 10.246 1.00 97.38 342 VAL A C 1
ATOM 2611 O O . VAL A 1 342 ? -16.020 -0.518 10.569 1.00 97.38 342 VAL A O 1
ATOM 2614 N N . ALA A 1 343 ? -15.420 -2.679 10.660 1.00 97.44 343 ALA A N 1
ATOM 2615 C CA . ALA A 1 343 ? -16.500 -3.085 11.553 1.00 97.44 343 ALA A CA 1
ATOM 2616 C C . ALA A 1 343 ? -16.427 -2.372 12.913 1.00 97.44 343 ALA A C 1
ATOM 2618 O O . ALA A 1 343 ? -17.459 -1.937 13.419 1.00 97.44 343 ALA A O 1
ATOM 2619 N N . LEU A 1 344 ? -15.230 -2.197 13.489 1.00 96.62 344 LEU A N 1
ATOM 2620 C CA . LEU A 1 344 ? -15.043 -1.454 14.739 1.00 96.62 344 LEU A CA 1
ATOM 2621 C C . LEU A 1 344 ? -15.506 0.003 14.604 1.00 96.62 344 LEU A C 1
ATOM 2623 O O . LEU A 1 344 ? -16.233 0.493 15.467 1.00 96.62 344 LEU A O 1
ATOM 2627 N N . ARG A 1 345 ? -15.136 0.676 13.507 1.00 95.06 345 ARG A N 1
ATOM 2628 C CA . ARG A 1 345 ? -15.548 2.061 13.231 1.00 95.06 345 ARG A CA 1
ATOM 2629 C C . ARG A 1 345 ? -17.064 2.194 13.065 1.00 95.06 345 ARG A C 1
ATOM 2631 O O . ARG A 1 345 ? -17.640 3.133 13.605 1.00 95.06 345 ARG A O 1
ATOM 2638 N N . ARG A 1 346 ? -17.701 1.257 12.355 1.00 94.81 346 ARG A N 1
ATOM 2639 C CA . ARG A 1 346 ? -19.151 1.270 12.083 1.00 94.81 346 ARG A CA 1
ATOM 2640 C C . ARG A 1 346 ? -20.006 0.851 13.284 1.00 94.81 346 ARG A C 1
ATOM 2642 O O . ARG A 1 346 ? -21.157 1.257 13.372 1.00 94.81 346 ARG A O 1
ATOM 2649 N N . LYS A 1 347 ? -19.466 0.050 14.207 1.00 96.94 347 LYS A N 1
ATOM 2650 C CA . LYS A 1 347 ? -20.198 -0.430 15.385 1.00 96.94 347 LYS A CA 1
ATOM 2651 C C . LYS A 1 347 ? -20.447 0.709 16.393 1.00 96.94 347 LYS A C 1
ATOM 2653 O O . LYS A 1 347 ? -19.476 1.393 16.737 1.00 96.94 347 LYS A O 1
ATOM 2658 N N . PRO 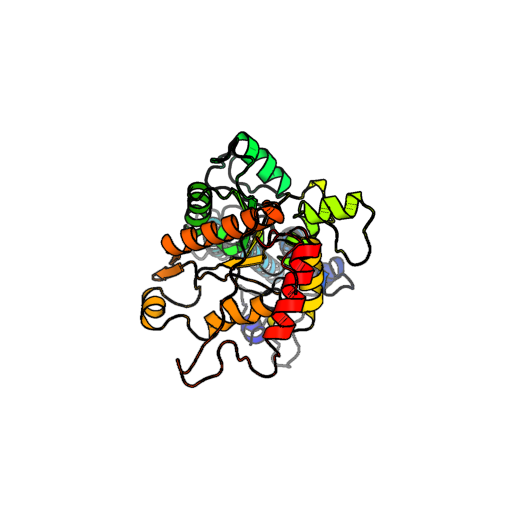A 1 348 ? -21.679 0.899 16.908 1.00 96.81 348 PRO A N 1
ATOM 2659 C CA . PRO A 1 348 ? -21.969 1.884 17.953 1.00 96.81 348 PRO A CA 1
ATOM 2660 C C . PRO A 1 348 ? -21.170 1.623 19.241 1.00 96.81 348 PRO A C 1
ATOM 2662 O O . PRO A 1 348 ? -20.979 0.456 19.589 1.00 96.81 348 PRO A O 1
ATOM 2665 N N . PRO A 1 349 ? -20.730 2.660 19.984 1.00 96.50 349 PRO A N 1
ATOM 2666 C CA . PRO A 1 349 ? -19.967 2.494 21.227 1.00 96.50 349 PRO A CA 1
ATOM 2667 C C . PRO A 1 349 ? -20.591 1.520 22.236 1.00 96.50 349 PRO A C 1
ATOM 2669 O O . PRO A 1 349 ? -19.883 0.660 22.755 1.00 96.50 349 PRO A O 1
ATOM 2672 N N . ALA A 1 350 ? -21.912 1.571 22.428 1.00 96.25 350 ALA A N 1
ATOM 2673 C CA . ALA A 1 350 ? -22.642 0.700 23.353 1.00 96.25 350 ALA A CA 1
ATOM 2674 C C . ALA A 1 350 ? -22.542 -0.802 23.016 1.00 96.25 350 ALA A C 1
ATOM 2676 O O . ALA A 1 350 ? -22.664 -1.646 23.900 1.00 96.25 350 ALA A O 1
ATOM 2677 N N . GLU A 1 351 ? -22.287 -1.147 21.752 1.00 96.69 351 GLU A N 1
ATOM 2678 C CA . GLU A 1 351 ? -22.146 -2.533 21.290 1.00 96.69 351 GLU A CA 1
ATOM 2679 C C . GLU A 1 351 ? -20.682 -2.987 21.184 1.00 96.69 351 GLU A C 1
ATOM 2681 O O . GLU A 1 351 ? -20.400 -4.173 20.954 1.00 96.69 351 GLU A O 1
ATOM 2686 N N . ARG A 1 352 ? -19.722 -2.057 21.288 1.00 96.88 352 ARG A N 1
ATOM 2687 C CA . ARG A 1 352 ? -18.293 -2.371 21.196 1.00 96.88 352 ARG A CA 1
ATOM 2688 C C . ARG A 1 352 ? -17.855 -3.115 22.450 1.00 96.88 352 ARG A C 1
ATOM 2690 O O . ARG A 1 352 ? -18.012 -2.638 23.566 1.00 96.88 352 ARG A O 1
ATOM 2697 N N . ARG A 1 353 ? -17.238 -4.277 22.244 1.00 95.25 353 ARG A N 1
ATOM 2698 C CA . ARG A 1 353 ? -16.668 -5.097 23.315 1.00 95.25 353 ARG A CA 1
ATOM 2699 C C . ARG A 1 353 ? -15.164 -4.871 23.362 1.00 95.25 353 ARG A C 1
ATOM 2701 O O . ARG A 1 353 ? -14.483 -5.129 22.371 1.00 95.25 353 ARG A O 1
ATOM 2708 N N . VAL A 1 354 ? -14.670 -4.389 24.498 1.00 94.94 354 VAL A N 1
ATOM 2709 C CA . VAL A 1 354 ? -13.246 -4.130 24.742 1.00 94.94 354 VAL A CA 1
ATOM 2710 C C . VAL A 1 354 ? -12.767 -5.096 25.818 1.00 94.94 354 VAL A C 1
ATOM 2712 O O . VAL A 1 354 ? -13.337 -5.137 26.903 1.00 94.94 354 VAL A O 1
ATOM 2715 N N . ALA A 1 355 ? -11.734 -5.879 25.512 1.00 95.31 355 ALA A N 1
ATOM 2716 C CA . ALA A 1 355 ? -11.069 -6.737 26.485 1.00 95.31 355 ALA A CA 1
ATOM 2717 C C . ALA A 1 355 ? -9.807 -6.037 27.002 1.00 95.31 355 ALA A C 1
ATOM 2719 O O . ALA A 1 355 ? -9.008 -5.540 26.209 1.00 95.31 355 ALA A O 1
ATOM 2720 N N . VAL A 1 356 ? -9.623 -6.023 28.321 1.00 91.81 356 VAL A N 1
ATOM 2721 C CA . VAL A 1 356 ? -8.405 -5.538 28.979 1.00 91.81 356 VAL A CA 1
ATOM 2722 C C . VAL A 1 356 ? -7.674 -6.748 29.548 1.00 91.81 356 VAL A C 1
ATOM 2724 O O . VAL A 1 356 ? -8.239 -7.478 30.358 1.00 91.81 356 VAL A O 1
ATOM 2727 N N . LEU A 1 357 ? -6.434 -6.972 29.112 1.00 91.19 357 LEU A N 1
ATOM 2728 C CA . LEU A 1 357 ? -5.598 -8.072 29.590 1.00 91.19 357 LEU A CA 1
ATOM 2729 C C . LEU A 1 357 ? -4.543 -7.522 30.552 1.00 91.19 357 LEU A C 1
ATOM 2731 O O . LEU A 1 357 ? -3.800 -6.609 30.196 1.00 91.19 357 LEU A O 1
ATOM 2735 N N . LEU A 1 358 ? -4.482 -8.080 31.762 1.00 89.00 358 LEU A N 1
ATOM 2736 C CA . LEU A 1 358 ? -3.491 -7.724 32.776 1.00 89.00 358 LEU A CA 1
ATOM 2737 C C . LEU A 1 358 ? -2.437 -8.820 32.878 1.00 89.00 358 LEU A C 1
ATOM 2739 O O . LEU A 1 358 ? -2.766 -9.998 33.007 1.00 89.00 358 LEU A O 1
ATOM 2743 N N . TYR A 1 359 ? -1.167 -8.424 32.838 1.00 86.06 359 TYR A N 1
ATOM 2744 C CA . TYR A 1 359 ? -0.063 -9.355 33.026 1.00 86.06 359 TYR A CA 1
ATOM 2745 C C . TYR A 1 359 ? 0.103 -9.703 34.505 1.00 86.06 359 TYR A C 1
ATOM 2747 O O . TYR A 1 359 ? 0.150 -8.823 35.361 1.00 86.06 359 TYR A O 1
ATOM 2755 N N . GLY A 1 360 ? 0.218 -10.995 34.798 1.00 84.56 360 GLY A N 1
ATOM 2756 C CA . GLY A 1 360 ? 0.532 -11.516 36.127 1.00 84.56 360 GLY A CA 1
ATOM 2757 C C . GLY A 1 360 ? 1.754 -12.419 36.052 1.00 84.56 360 GLY A C 1
ATOM 2758 O O . GLY A 1 360 ? 1.610 -13.636 35.986 1.00 84.56 360 GLY A O 1
ATOM 2759 N N . PHE A 1 361 ? 2.950 -11.826 36.012 1.00 77.19 361 PHE A N 1
ATOM 2760 C CA . PHE A 1 361 ? 4.207 -12.570 35.943 1.00 77.19 361 PHE A CA 1
ATOM 2761 C C . PHE A 1 361 ? 5.211 -12.087 37.006 1.00 77.19 361 PHE A C 1
ATOM 2763 O O . PHE A 1 361 ? 5.379 -10.875 37.150 1.00 77.19 361 PHE A O 1
ATOM 2770 N N . PRO A 1 362 ? 5.915 -12.998 37.707 1.00 79.12 362 PRO A N 1
ATOM 2771 C CA . PRO A 1 362 ? 5.680 -14.444 37.757 1.00 79.12 362 PRO A CA 1
ATOM 2772 C C . PRO A 1 362 ? 4.335 -14.766 38.435 1.00 79.12 362 PRO A C 1
ATOM 2774 O O . PRO A 1 362 ? 3.954 -14.067 39.381 1.00 79.12 362 PRO A O 1
ATOM 2777 N N . PRO A 1 363 ? 3.598 -15.792 37.977 1.00 74.69 363 PRO A N 1
ATOM 2778 C CA . PRO A 1 363 ? 2.293 -16.124 38.544 1.00 74.69 363 PRO A CA 1
ATOM 2779 C C . PRO A 1 363 ? 2.425 -16.472 40.034 1.00 74.69 363 PRO A C 1
ATOM 2781 O O . PRO A 1 363 ? 3.277 -17.270 40.416 1.00 74.69 363 PRO A O 1
ATOM 2784 N N . GLY A 1 364 ? 1.600 -15.850 40.881 1.00 68.81 364 GLY A N 1
ATOM 2785 C CA . GLY A 1 364 ? 1.577 -16.086 42.333 1.00 68.81 364 GLY A CA 1
ATOM 2786 C C . GLY A 1 364 ? 2.682 -15.396 43.144 1.00 68.81 364 GLY A C 1
ATOM 2787 O O . GLY A 1 364 ? 2.651 -15.470 44.368 1.00 68.81 364 GLY A O 1
ATOM 2788 N N . VAL A 1 365 ? 3.629 -14.713 42.492 1.00 71.56 365 VAL A N 1
ATOM 2789 C CA . VAL A 1 365 ? 4.766 -14.047 43.160 1.00 71.56 365 VAL A CA 1
ATOM 2790 C C . VAL A 1 365 ? 4.836 -12.562 42.804 1.00 71.56 365 VAL A C 1
ATOM 2792 O O . VAL A 1 365 ? 5.129 -11.729 43.657 1.00 71.56 365 VAL A O 1
ATOM 2795 N N . GLY A 1 366 ? 4.550 -12.217 41.546 1.00 68.88 366 GLY A N 1
ATOM 2796 C CA . GLY A 1 366 ? 4.465 -10.833 41.091 1.00 68.88 366 GLY A CA 1
ATOM 2797 C C . GLY A 1 366 ? 3.115 -10.195 41.423 1.00 68.88 366 GLY A C 1
ATOM 2798 O O . GLY A 1 366 ? 2.082 -10.865 41.467 1.00 68.88 366 GLY A O 1
ATOM 2799 N N . ALA A 1 367 ? 3.100 -8.873 41.599 1.00 72.75 367 ALA A N 1
ATOM 2800 C CA . ALA A 1 367 ? 1.848 -8.134 41.700 1.00 72.75 367 ALA A CA 1
ATOM 2801 C C . ALA A 1 367 ? 1.114 -8.171 40.344 1.00 72.75 367 ALA A C 1
ATOM 2803 O O . ALA A 1 367 ? 1.640 -7.750 39.307 1.00 72.75 367 ALA A O 1
ATOM 2804 N N . THR A 1 368 ? -0.106 -8.712 40.343 1.00 81.44 368 THR A N 1
ATOM 2805 C CA . THR A 1 368 ? -0.935 -8.812 39.133 1.00 81.44 368 THR A CA 1
ATOM 2806 C C . THR A 1 368 ? -1.256 -7.421 38.602 1.00 81.44 368 THR A C 1
ATOM 2808 O O . THR A 1 368 ? -1.647 -6.532 39.354 1.00 81.44 368 THR A O 1
ATOM 2811 N N . GLY A 1 369 ? -1.101 -7.234 37.294 1.00 81.06 369 GLY A N 1
ATOM 2812 C CA . GLY A 1 369 ? -1.343 -5.955 36.643 1.00 81.06 369 GLY A CA 1
ATOM 2813 C C . GLY A 1 369 ? -0.254 -4.919 36.906 1.00 81.06 369 GLY A C 1
ATOM 2814 O O . GLY A 1 369 ? -0.522 -3.739 36.732 1.00 81.06 369 GLY A O 1
ATOM 2815 N N . THR A 1 370 ? 0.960 -5.307 37.305 1.00 81.19 370 THR A N 1
ATOM 2816 C CA . THR A 1 370 ? 2.082 -4.355 37.375 1.00 81.19 370 THR A CA 1
ATOM 2817 C C . THR A 1 370 ? 2.617 -4.070 35.972 1.00 81.19 370 THR A C 1
ATOM 2819 O O . THR A 1 370 ? 2.826 -4.989 35.182 1.00 81.19 370 THR A O 1
ATOM 2822 N N . ALA A 1 371 ? 2.863 -2.797 35.661 1.00 85.38 371 ALA A N 1
ATOM 2823 C CA . ALA A 1 371 ? 3.497 -2.359 34.420 1.00 85.38 371 ALA A CA 1
ATOM 2824 C C . ALA A 1 371 ? 4.530 -1.263 34.719 1.00 85.38 371 ALA A C 1
ATOM 2826 O O . ALA A 1 371 ? 4.355 -0.476 35.653 1.00 85.38 371 ALA A O 1
ATOM 2827 N N . ALA A 1 372 ? 5.619 -1.224 33.946 1.00 84.38 372 ALA A N 1
ATOM 2828 C CA . ALA A 1 372 ? 6.745 -0.325 34.193 1.00 84.38 372 ALA A CA 1
ATOM 2829 C C . ALA A 1 372 ? 6.290 1.144 34.276 1.00 84.38 372 ALA A C 1
ATOM 2831 O O . ALA A 1 372 ? 5.736 1.678 33.318 1.00 84.38 372 ALA A O 1
ATOM 2832 N N . LEU A 1 373 ? 6.524 1.770 35.439 1.00 88.25 373 LEU A N 1
ATOM 2833 C CA . LEU A 1 373 ? 6.200 3.173 35.747 1.00 88.25 373 LEU A CA 1
ATOM 2834 C C . LEU A 1 373 ? 4.731 3.575 35.497 1.00 88.25 373 LEU A C 1
ATOM 2836 O O . LEU A 1 373 ? 4.422 4.761 35.390 1.00 88.25 373 LEU A O 1
ATOM 2840 N N . LEU A 1 374 ? 3.811 2.606 35.443 1.00 90.62 374 LEU A N 1
ATOM 2841 C CA . LEU A 1 374 ? 2.392 2.843 35.206 1.00 90.62 374 LEU A CA 1
ATOM 2842 C C . LEU A 1 374 ? 1.577 2.398 36.419 1.00 90.62 374 LEU A C 1
ATOM 2844 O O . LEU A 1 374 ? 1.550 1.221 36.777 1.00 90.62 374 LEU A O 1
ATOM 2848 N N . ASN A 1 375 ? 0.844 3.333 37.026 1.00 91.62 375 ASN A N 1
ATOM 2849 C CA . ASN A 1 375 ? -0.168 2.988 38.020 1.00 91.62 375 ASN A CA 1
ATOM 2850 C C . ASN A 1 375 ? -1.382 2.388 37.297 1.00 91.62 375 ASN A C 1
ATOM 2852 O O . ASN A 1 375 ? -2.293 3.108 36.875 1.00 91.62 375 ASN A O 1
ATOM 2856 N N . VAL A 1 376 ? -1.358 1.070 37.100 1.00 92.38 376 VAL A N 1
ATOM 2857 C CA . VAL A 1 376 ? -2.373 0.348 36.327 1.00 92.38 376 VAL A CA 1
ATOM 2858 C C . VAL A 1 376 ? -3.777 0.505 36.916 1.00 92.38 376 VAL A C 1
ATOM 2860 O O . VAL A 1 376 ? -4.653 0.907 36.150 1.00 92.38 376 VAL A O 1
ATOM 2863 N N . PRO A 1 377 ? -4.029 0.323 38.231 1.00 90.19 377 PRO A N 1
ATOM 2864 C CA . PRO A 1 377 ? -5.365 0.532 38.794 1.00 90.19 377 PRO A CA 1
ATOM 2865 C C . PRO A 1 377 ? -5.938 1.926 38.500 1.00 90.19 377 PRO A C 1
ATOM 2867 O O . PRO A 1 377 ? -7.053 2.045 37.989 1.00 90.19 377 PRO A O 1
ATOM 2870 N N . ARG A 1 378 ? -5.153 2.989 38.730 1.00 92.69 378 ARG A N 1
ATOM 2871 C CA . ARG A 1 378 ? -5.590 4.370 38.460 1.00 92.69 378 ARG A CA 1
ATOM 2872 C C . ARG A 1 378 ? -5.794 4.631 36.965 1.00 92.69 378 ARG A C 1
ATOM 2874 O O . ARG A 1 378 ? -6.713 5.354 36.581 1.00 92.69 378 ARG A O 1
ATOM 2881 N N . SER A 1 379 ? -4.968 4.024 36.115 1.00 94.62 379 SER A N 1
ATOM 2882 C CA . SER A 1 379 ? -5.096 4.129 34.656 1.00 94.62 379 SER A CA 1
ATOM 2883 C C . SER A 1 379 ? -6.373 3.458 34.149 1.00 94.62 379 SER A C 1
ATOM 2885 O O . SER A 1 379 ? -7.062 4.025 33.303 1.00 94.62 379 SER A O 1
ATOM 2887 N N . LEU A 1 380 ? -6.733 2.292 34.699 1.00 93.81 380 LEU A N 1
ATOM 2888 C CA . LEU A 1 380 ? -7.979 1.597 34.369 1.00 93.81 380 LEU A CA 1
ATOM 2889 C C . LEU A 1 380 ? -9.209 2.383 34.819 1.00 93.81 380 LEU A C 1
ATOM 2891 O O . LEU A 1 380 ? -10.138 2.530 34.033 1.00 93.81 380 LEU A O 1
ATOM 2895 N N . GLN A 1 381 ? -9.202 2.958 36.026 1.00 93.50 381 GLN A N 1
ATOM 2896 C CA . GLN A 1 381 ? -10.285 3.841 36.479 1.00 93.50 381 GLN A CA 1
ATOM 2897 C C . GLN A 1 381 ? -10.488 5.022 35.517 1.00 93.50 381 GLN A C 1
ATOM 2899 O O . GLN A 1 381 ? -11.613 5.300 35.095 1.00 93.50 381 GLN A O 1
ATOM 2904 N N . GLY A 1 382 ? -9.395 5.679 35.109 1.00 95.94 382 GLY A N 1
ATOM 2905 C CA . GLY A 1 382 ? -9.440 6.766 34.128 1.00 95.94 382 GLY A CA 1
ATOM 2906 C C . GLY A 1 382 ? -9.956 6.315 32.757 1.00 95.94 382 GLY A C 1
ATOM 2907 O O . GLY A 1 382 ? -10.775 7.004 32.146 1.00 95.94 382 GLY A O 1
ATOM 2908 N N . LEU A 1 383 ? -9.519 5.144 32.284 1.00 95.62 383 LEU A N 1
ATOM 2909 C CA . LEU A 1 383 ? -9.993 4.545 31.037 1.00 95.62 383 LEU A CA 1
ATOM 2910 C C . LEU A 1 383 ? -11.493 4.234 31.098 1.00 95.62 383 LEU A C 1
ATOM 2912 O O . LEU A 1 383 ? -12.226 4.631 30.196 1.00 95.62 383 LEU A O 1
ATOM 2916 N N . PHE A 1 384 ? -11.965 3.568 32.152 1.00 94.88 384 PHE A N 1
ATOM 2917 C CA . PHE A 1 384 ? -13.370 3.190 32.309 1.00 94.88 384 PHE A CA 1
ATOM 2918 C C . PHE A 1 384 ? -14.283 4.408 32.425 1.00 94.88 384 PHE A C 1
ATOM 2920 O O . PHE A 1 384 ? -15.314 4.452 31.758 1.00 94.88 384 PHE A O 1
ATOM 2927 N N . SER A 1 385 ? -13.877 5.439 33.171 1.00 95.12 385 SER A N 1
ATOM 2928 C CA . SER A 1 385 ? -14.612 6.707 33.231 1.00 95.12 385 SER A CA 1
ATOM 2929 C C . SER A 1 385 ? -14.765 7.345 31.840 1.00 95.12 385 SER A C 1
ATOM 2931 O O . SER A 1 385 ? -15.872 7.697 31.430 1.00 95.12 385 SER A O 1
ATOM 2933 N N . ARG A 1 386 ? -13.683 7.392 31.045 1.00 96.19 386 ARG A N 1
ATOM 2934 C CA . ARG A 1 386 ? -13.726 7.901 29.661 1.00 96.19 386 ARG A CA 1
ATOM 2935 C C . ARG A 1 386 ? -14.577 7.036 28.731 1.00 96.19 386 ARG A C 1
ATOM 2937 O O . ARG A 1 386 ? -15.309 7.581 27.912 1.00 96.19 386 ARG A O 1
ATOM 2944 N N . LEU A 1 387 ? -14.497 5.709 28.844 1.00 95.69 387 LEU A N 1
ATOM 2945 C CA . LEU A 1 387 ? -15.317 4.789 28.050 1.00 95.69 387 LEU A CA 1
ATOM 2946 C C . LEU A 1 387 ? -16.806 4.969 28.364 1.00 95.69 387 LEU A C 1
ATOM 2948 O O . LEU A 1 387 ? -17.606 5.070 27.436 1.00 95.69 387 LEU A O 1
ATOM 2952 N N . ARG A 1 388 ? -17.173 5.098 29.645 1.00 94.38 388 ARG A N 1
ATOM 2953 C CA . ARG A 1 388 ? -18.549 5.404 30.058 1.00 94.38 388 ARG A CA 1
ATOM 2954 C C . ARG A 1 388 ? -19.019 6.735 29.469 1.00 94.38 388 ARG A C 1
ATOM 2956 O O . ARG A 1 388 ? -20.062 6.773 28.826 1.00 94.38 388 ARG A O 1
ATOM 2963 N N . GLY A 1 389 ? -18.217 7.797 29.598 1.00 95.88 389 GLY A N 1
ATOM 2964 C CA . GLY A 1 389 ? -18.521 9.109 29.011 1.00 95.88 389 GLY A CA 1
ATOM 2965 C C . GLY A 1 389 ? -18.642 9.099 27.479 1.00 95.88 389 GLY A C 1
ATOM 2966 O O . GLY A 1 389 ? -19.379 9.899 26.914 1.00 95.88 389 GLY A O 1
ATOM 2967 N N . ALA A 1 390 ? -17.969 8.165 26.801 1.00 95.75 390 ALA A N 1
ATOM 2968 C CA . ALA A 1 390 ? -18.077 7.946 25.358 1.00 95.75 390 ALA A CA 1
ATOM 2969 C C . ALA A 1 390 ? -19.228 6.997 24.948 1.00 95.75 390 ALA A C 1
ATOM 2971 O O . ALA A 1 390 ? -19.349 6.665 23.767 1.00 95.75 390 ALA A O 1
ATOM 2972 N N . GLY A 1 391 ? -20.058 6.542 25.896 1.00 96.00 391 GLY A N 1
ATOM 2973 C CA . GLY A 1 391 ? -21.239 5.710 25.644 1.00 96.00 391 GLY A CA 1
ATOM 2974 C C . GLY A 1 391 ? -20.974 4.206 25.526 1.00 96.00 391 GLY A C 1
ATOM 2975 O O . GLY A 1 391 ? -21.795 3.490 24.954 1.00 96.00 391 GLY A O 1
ATOM 2976 N N . TYR A 1 392 ? -19.836 3.705 26.019 1.00 96.75 392 TYR A N 1
ATOM 2977 C CA . TYR A 1 392 ? -19.590 2.261 26.103 1.00 96.75 392 TYR A CA 1
ATOM 2978 C C . TYR A 1 392 ? -20.371 1.643 27.267 1.00 96.75 392 TYR A C 1
ATOM 2980 O O . TYR A 1 392 ? -20.441 2.211 28.357 1.00 96.75 392 TYR A O 1
ATOM 2988 N N . ASN A 1 393 ? -20.895 0.435 27.054 1.00 94.12 393 ASN A N 1
ATOM 2989 C CA . ASN A 1 393 ? -21.550 -0.337 28.103 1.00 94.12 393 ASN A CA 1
ATOM 2990 C C . ASN A 1 393 ? -20.506 -1.078 28.956 1.00 94.12 393 ASN A C 1
ATOM 2992 O O . ASN A 1 393 ? -19.826 -1.976 28.460 1.00 94.12 393 ASN A O 1
ATOM 2996 N N . LEU A 1 394 ? -20.395 -0.712 30.237 1.00 91.25 394 LEU A N 1
ATOM 2997 C CA . LEU A 1 394 ? -19.495 -1.365 31.197 1.00 91.25 394 LEU A CA 1
ATOM 2998 C C . LEU A 1 394 ? -20.179 -2.457 32.039 1.00 91.25 394 LEU A C 1
ATOM 3000 O O . LEU A 1 394 ? -19.514 -3.078 32.858 1.00 91.25 394 LEU A O 1
ATOM 3004 N N . GLY A 1 395 ? -21.483 -2.694 31.861 1.00 83.50 395 GLY A N 1
ATOM 3005 C CA . GLY A 1 395 ? -22.235 -3.745 32.560 1.00 83.50 395 GLY A CA 1
ATOM 3006 C C . GLY A 1 395 ? -22.544 -3.476 34.038 1.00 83.50 395 GLY A C 1
ATOM 3007 O O . GLY A 1 395 ? -23.237 -4.277 34.653 1.00 83.50 395 GLY A O 1
ATOM 3008 N N . VAL A 1 396 ? -22.068 -2.361 34.597 1.00 68.75 396 VAL A N 1
ATOM 3009 C CA . VAL A 1 396 ? -22.340 -1.937 35.977 1.00 68.75 396 VAL A CA 1
ATOM 3010 C C . VAL A 1 396 ? -23.449 -0.885 35.936 1.00 68.75 396 VAL A C 1
ATOM 3012 O O . VAL A 1 396 ? -23.270 0.143 35.279 1.00 68.75 396 VAL A O 1
ATOM 3015 N N . GLY A 1 397 ? -24.595 -1.148 36.571 1.00 57.38 397 GLY A N 1
ATOM 3016 C CA . GLY A 1 397 ? -25.634 -0.130 36.763 1.00 57.38 397 GLY A CA 1
ATOM 3017 C C . GLY A 1 397 ? -25.128 0.999 37.665 1.00 57.38 397 GLY A C 1
ATOM 3018 O O . GLY A 1 397 ? -24.182 0.801 38.425 1.00 57.38 397 GLY A O 1
ATOM 3019 N N . ASP A 1 398 ? -25.753 2.177 37.610 1.00 53.97 398 ASP A N 1
ATOM 3020 C CA . ASP A 1 398 ? -25.323 3.371 38.364 1.00 53.97 398 ASP A CA 1
ATOM 3021 C C . ASP A 1 398 ? -25.250 3.172 39.899 1.00 53.97 398 ASP A C 1
ATOM 3023 O O . ASP A 1 398 ? -24.674 4.002 40.594 1.00 53.97 398 ASP A O 1
ATOM 3027 N N . ALA A 1 399 ? -25.790 2.068 40.429 1.00 49.53 399 ALA A N 1
ATOM 3028 C CA . ALA A 1 399 ? -25.832 1.744 41.856 1.00 49.53 399 ALA A CA 1
ATOM 3029 C C . ALA A 1 399 ? -24.547 1.108 42.432 1.00 49.53 399 ALA A C 1
ATOM 3031 O O . ALA A 1 399 ? -24.378 1.135 43.645 1.00 49.53 399 ALA A O 1
ATOM 3032 N N . ASP A 1 400 ? -23.640 0.583 41.597 1.00 46.09 400 ASP A N 1
ATOM 3033 C CA . ASP A 1 400 ? -22.414 -0.112 42.048 1.00 46.09 400 ASP A CA 1
ATOM 3034 C C . ASP A 1 400 ? -21.123 0.637 41.655 1.00 46.09 400 ASP A C 1
ATOM 3036 O O . ASP A 1 400 ? -20.040 0.052 41.544 1.00 46.09 400 ASP A O 1
ATOM 3040 N N . ALA A 1 401 ? -21.214 1.945 41.394 1.00 40.00 401 ALA A N 1
ATOM 3041 C CA . ALA A 1 401 ? -20.024 2.777 41.253 1.00 40.00 401 ALA A CA 1
ATOM 3042 C C . ALA A 1 401 ? -19.430 3.043 42.657 1.00 40.00 401 ALA A C 1
ATOM 3044 O O . ALA A 1 401 ? -20.155 3.570 43.500 1.00 40.00 401 ALA A O 1
ATOM 3045 N N . PRO A 1 402 ? -18.163 2.668 42.930 1.00 45.94 402 PRO A N 1
ATOM 3046 C CA . PRO A 1 402 ? -17.528 2.894 44.230 1.00 45.94 402 PRO A CA 1
ATOM 3047 C C . PRO A 1 402 ? -17.290 4.373 44.542 1.00 45.94 402 PRO A C 1
ATOM 3049 O O . PRO A 1 402 ? -17.120 5.168 43.582 1.00 45.94 402 PRO A O 1
#

InterPro domains:
  IPR003672 CobN/magnesium chelatase [PF02514] (80-396)
  IPR003672 CobN/magnesium chelatase [PTHR44119] (1-395)
  IPR022571 Magnesium chelatase, subunit H, N-terminal [PF11965] (1-76)

Sequence (402 aa):
SALELMSTTSLGSFNMAPKPSGEKQGPPPVVQKVLSLFGSKREEDKMVGYLSFLKVGPKLLKFVPGKKAQDLKHWLTVYGYWNQGGLSNVTSMFLYLLDAYRLQPAVAPPEPVVETPALGCLHPAYRGGKEYFETPAQYMAWYRREGPLRGRPDAPVAAVLLYRKHVVTEQPYIEQLVRQMEGEGVVPVPIFINGVEAHTVVRDLLTTQHEQANLAKGITGGISPTLRTRDAATVDAVISTIGFPLVGGPAGSMEGGRQADVAKGILASKNIPYVVAAPLLIQDMASWTRDGIAGLQSVVLYSLPELDGAIDTVPLGGLVGDAIFLVPERVKKLAARVRRWVALRRKPPAERRVAVLLYGFPPGVGATGTAALLNVPRSLQGLFSRLRGAGYNLGVGDADAP

Foldseek 3Di:
DVLVVQQCDDFQPDGQHADPVNHGPDDPPVLVVQLVVLDDPDPVRSVVSVVVCLVCVLVVLPPPDDPRSLRVSLVSQLVLLVVQDADLSPLLSVLSSCVSVVVDVDGDHRDHRDHADQKFWDAPPDDPPPDGHRFLLSVVVCCCVPNPCNPPPVQFEEEEEAEVNCVRHVAVVVNVLCVLLVVLRHHYGYMYHNFQCLLVCLLAAEAEPQLVVCVVVVNDPLASHHNHVNRHDYGQEYEYQLLAESHRGPNVVVVQPPCLVVLQRSCVSRVHAYAYEHAQQPDAPVCCVPPNADDVSCCSQPVRHVSNVHDDGFHQFYDDDNHTDGDSVRSSSVSVVSSVRSCQVPDQLQPDDDDDDWDCPPPPPDDIRDDPVDPRVVVVVVVVVVSVVSPYDPPDDPPPDD

Organism: NCBI:txid1486919

pLDDT: mean 84.21, std 16.05, range [38.59, 98.75]

Secondary structure (DSSP, 8-state):
-HHHHHHT-EETTEE-PPPTTS---PPPHHHHHHHTTS--SSGGGHHHHHHHHHHHHHHHGGG--SHHHHHHHHHHHHHHHHHH-SHHHHHHHHHHHHHHTT-SS--PPPPPP----SSEE--TT--SSS--BSSHHHHHHHHHHHSTTTT-TTSPEEEEEEEHHHHHTT-HHHHHHHHHHHHTT-EEEEEEE-SS-HHHHHHHTEE-HHHHHHHHTT--TT----TTTTTPEE-SEEEE-S-S-TTTHHHHGGGTTTTHHHHHHHHHHH-S-EEE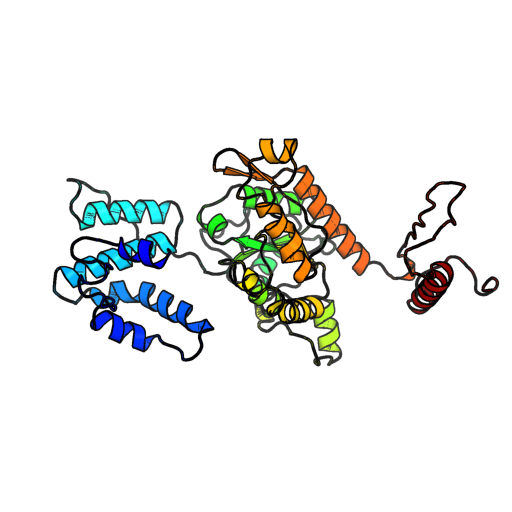--EEEEEEHHHHHHH-S-HHHHIIIIIHHHHTT-BS----EEEETTEEEE-HHHHHHHHHHHHHHHHHHHS-GGG----------STTTSPTT-BTTB-HHHHHHHHHHHHHHTT---S--GGG--